Protein AF-A0A318ULJ4-F1 (afdb_monomer_lite)

Secondary structure (DSSP, 8-state):
--SSS----SS--EEEE---TT-SSHHHHHSTTT--HHHHHHHHHHHHHTT--EEEEE--HHHHHH-HHHHHHHHHHHHHHHHHTT-EEEEE--B-SSB----SSSPPPP-TT-TTTT-B-BBGGGTTT-HHHHHHHHHHHHHHHHHHTT-TTEEEEE--BSTTTTTTGGGGHHHHHHHHHHHHHHT-SSPEE--B--TT-HHHHHHHHHH-SSEEEEE-S-HHHHHHHHHHHTTSSS-EEEEEE-BGGGTB-HHHHHHHHHHTT-EEEEE-SB--TT-TTSPTT--S-PPPPSS-SS--B-TTS-BS-HHHHHHHHHHHSPP---EEEEEEEETTEEEEEEEETTEEEEEES-SEEEE--SSTT--EEEE--S---PPPSEEPPPSEEEEE---TT-HHHHHHHHHHTTSB-TT--B-STT-EEEEES--SSSSS-HHHHHHHHHHHHHHHHHTT-EEEEE--HHHHHHHHT--TT--HHHHHHHHHTTS-GGGGGSTTBHHHHHHHT-BSEEEETTEEEESS---HHHHHTT--HHHHHHHHGGGTTS-GGGS-GGGGGGGSTTSTTT--TTTSSSPPPHHHHHHHHHHHT-SEEEE-S---SSS-EEETTTTEEE----GGGT--EEEEEETTEEEEEETT--EEEEEE---

InterPro domains:
  IPR001547 Glycoside hydrolase, family 5 [PF00150] (111-247)
  IPR004843 Calcineurin-like, phosphoesterase domain [PF00149] (389-603)
  IPR017853 Glycoside hydrolase superfamily [SSF51445] (14-307)
  IPR029052 Metallo-dependent phosphatase-like [G3DSA:3.60.21.10] (319-654)
  IPR029052 Metallo-dependent phosphatase-like [SSF56300] (376-622)

Foldseek 3Di:
DQPPQPCPFQAAAEAAADDFLQDLEQLQCQAPVRPDLPSLLVLLLLCLVLQHAEYEYEHALVSCVVPVPSSLVSVVSSLVSSVVSNHAYEYEYWEADDAQDDDDDDFDFFFALAASRRYYGHVHCVVVVPVCVLVSSLCSLLSNCLVCLAPSSHAEYAYYEPQCPPPCHPVSVVSVVVSLVSNVVSNRSHWYAYEAEDPVPVVVQVVRVVSGQAYEYEDQAAPVVVVVVLVVPPPPPHAYEHQEYFFVVRNGALVRVLVVCRVSVYYYYYYEEECHSSNQQHDHPDPHPDDRDLHGGTYAAYSVSHGSDPVSSVSSSVSSPDDQFWDDQFWFDDPNKIKTWIAGRLAIDIDIRDQKDWDDDPDPLQIAMFGFDPDAAQDDQEAEAWLKEWEAEQCAQVVVQVVLQCCLQQCAHSRLAGRPQLYEYEYQANLHFDHDRSNVSLRSLNRVQVRQVVRNHHYAYAHAPRQLCLLQVNCPRHRSSQCSVQVSVVHGSNVSLDCRIRNVVNSLSHFQWHHYHQEIGHAADADLVNLVVLDASVRLRVLCSVPSRHDLVPRDPVSNQCVDCCHRRNNHQQQDPPHDDLVSLVSVSVSHVHQAYEYENDAPDLWWAAGPVRRYIYNHHPVVVVSRWMWMDRPQWIWIAGSNRDTDTHDGDDD

Radius of gyration: 30.23 Å; chains: 1; bounding box: 74×49×86 Å

Sequence (655 aa):
MLLLLITVKSMAQSGANFIPSSASNQLEMWQKETFDPKTIDKELGWAQEIGMTMMRVYLHHVAWQQDPKGFKERLNEYLGIAERHHIKTIFVFFDDCWKDSYQAGKQPEPILSVHNSQWLKDPGSRIDREPKLMDTLEVYVKDVMRVFGRDNRIMLWDLYNEPGHFKHGDKSWPLLKNVVKWARSVNAVQPVTIGLWNPEFKAFNKFQIENSDVITFHNYRDTSALKQALDTLTGRGKQVICTEYMKRPEGSTFKDCLPIFKRYQTAAINWGLVAGRSQTNYPQGNKGGEPEPELWYHDIFRKDGSPFNKEEIKIIKAYNKTAVIDDGPYVFYKNGKNFIYRIVNNKVTTISDQKNFKVTFKEPGKDFEVKLQGELKTGPVDYPMPEKLFVLSDIEGEFNAFRSLLLASHIIDEQYNWTFGKGHLVICGDLFDRGLQVPEYIWLLYSLEQKAKAKRGYVHVVLGNHDVMNLSGDFRYVQPKYLESAKLMGMDYKDFYAKDTELGRWLRSKNTLEKIGGLLFLHGGISPEINKQKWTLEQINVLARPYYDQKKATVPDSLKVLFAKDALFWYRGYFVEPKITHAQLQETLDHFKAKRIVVGHTIVADTVSTHFDGKVIAVDVNEHEGKSNALLIEGQKYYRVNERGEKQLLLEDKK

pLDDT: mean 94.23, std 8.89, range [26.45, 98.94]

Organism: NCBI:txid1241337

Structure (mmCIF, N/CA/C/O backbone):
data_AF-A0A318ULJ4-F1
#
_entry.id   AF-A0A318ULJ4-F1
#
loop_
_atom_site.group_PDB
_atom_site.id
_atom_site.type_symbol
_atom_site.label_atom_id
_atom_site.label_alt_id
_atom_site.label_comp_id
_atom_site.label_asym_id
_atom_site.label_entity_id
_atom_site.label_seq_id
_atom_site.pdbx_PDB_ins_code
_atom_site.Cartn_x
_atom_site.Cartn_y
_atom_site.Cartn_z
_atom_site.occupancy
_atom_site.B_iso_or_equiv
_atom_site.auth_seq_id
_atom_site.auth_comp_id
_atom_site.auth_asym_id
_atom_site.auth_atom_id
_atom_site.pdbx_PDB_model_num
ATOM 1 N N . MET A 1 1 ? -6.641 -19.319 -5.710 1.00 28.81 1 MET A N 1
ATOM 2 C CA . MET A 1 1 ? -5.165 -19.209 -5.767 1.00 28.81 1 MET A CA 1
ATOM 3 C C . MET A 1 1 ? -4.731 -18.296 -6.928 1.00 28.81 1 MET A C 1
ATOM 5 O O . MET A 1 1 ? -3.844 -18.654 -7.684 1.00 28.81 1 MET A O 1
ATOM 9 N N . LEU A 1 2 ? -5.379 -17.129 -7.094 1.00 26.45 2 LEU A N 1
ATOM 10 C CA . LEU A 1 2 ? -5.198 -16.229 -8.253 1.00 26.45 2 LEU A CA 1
ATOM 11 C C . LEU A 1 2 ? -5.069 -14.743 -7.844 1.00 26.45 2 LEU A C 1
ATOM 13 O O . LEU A 1 2 ? -5.276 -13.854 -8.654 1.00 26.45 2 LEU A O 1
ATOM 17 N N . LEU A 1 3 ? -4.747 -14.481 -6.572 1.00 29.56 3 LEU A N 1
ATOM 18 C CA . LEU A 1 3 ? -4.533 -13.131 -6.024 1.00 29.56 3 LEU A CA 1
ATOM 19 C C . LEU A 1 3 ? -3.114 -12.936 -5.458 1.00 29.56 3 LEU A C 1
ATOM 21 O O . LEU A 1 3 ? -2.814 -11.888 -4.903 1.00 29.56 3 LEU A O 1
ATOM 25 N N . LEU A 1 4 ? -2.232 -13.935 -5.594 1.00 31.83 4 LEU A N 1
ATOM 26 C CA . LEU A 1 4 ? -0.921 -13.951 -4.928 1.00 31.83 4 LEU A CA 1
ATOM 27 C C . LEU A 1 4 ? 0.239 -13.370 -5.759 1.00 31.83 4 LEU A C 1
ATOM 29 O O . LEU A 1 4 ? 1.362 -13.330 -5.269 1.00 31.83 4 LEU A O 1
ATOM 33 N N . LEU A 1 5 ? 0.003 -12.943 -7.004 1.00 33.94 5 LEU A N 1
ATOM 34 C CA . LEU A 1 5 ? 1.075 -12.551 -7.938 1.00 33.94 5 LEU A CA 1
ATOM 35 C C . LEU A 1 5 ? 1.138 -11.052 -8.254 1.00 33.94 5 LEU A C 1
ATOM 37 O O . LEU A 1 5 ? 2.084 -10.612 -8.895 1.00 33.94 5 LEU A O 1
ATOM 41 N N . ILE A 1 6 ? 0.196 -10.253 -7.743 1.00 39.34 6 ILE A N 1
ATOM 42 C CA . ILE A 1 6 ? 0.235 -8.787 -7.853 1.00 39.34 6 ILE A CA 1
ATOM 43 C C . ILE A 1 6 ? 0.056 -8.162 -6.467 1.00 39.34 6 ILE A C 1
ATOM 45 O O . ILE A 1 6 ? -0.721 -7.241 -6.262 1.00 39.34 6 ILE A O 1
ATOM 49 N N . THR A 1 7 ? 0.810 -8.638 -5.480 1.00 38.09 7 THR A N 1
ATOM 50 C CA . THR A 1 7 ? 1.301 -7.705 -4.462 1.00 38.09 7 THR A CA 1
ATOM 51 C C . THR A 1 7 ? 2.532 -7.041 -5.052 1.00 38.09 7 THR A C 1
ATOM 53 O O . THR A 1 7 ? 3.660 -7.422 -4.738 1.00 38.09 7 THR A O 1
ATOM 56 N N . VAL A 1 8 ? 2.320 -6.039 -5.914 1.00 41.09 8 VAL A N 1
ATOM 57 C CA . VAL A 1 8 ? 3.260 -4.916 -5.951 1.00 41.09 8 VAL A CA 1
ATOM 58 C C . VAL A 1 8 ? 3.240 -4.412 -4.520 1.00 41.09 8 VAL A C 1
ATOM 60 O O . VAL A 1 8 ? 2.239 -3.874 -4.052 1.00 41.09 8 VAL A O 1
ATOM 63 N N . LYS A 1 9 ? 4.259 -4.816 -3.765 1.00 46.22 9 LYS A N 1
ATOM 64 C CA . LYS A 1 9 ? 4.388 -4.586 -2.334 1.00 46.22 9 LYS A CA 1
ATOM 65 C C . LYS A 1 9 ? 4.324 -3.083 -2.111 1.00 46.22 9 LYS A C 1
ATOM 67 O O . LYS A 1 9 ? 5.333 -2.431 -2.301 1.00 46.22 9 LYS A O 1
ATOM 72 N N . SER A 1 10 ? 3.138 -2.552 -1.832 1.00 45.12 10 SER A N 1
ATOM 73 C CA . SER A 1 10 ? 2.748 -1.729 -0.682 1.00 45.12 10 SER A CA 1
ATOM 74 C C . SER A 1 10 ? 3.744 -0.686 -0.125 1.00 45.12 10 SER A C 1
ATOM 76 O O . SER A 1 10 ? 3.602 -0.224 1.004 1.00 45.12 10 SER A O 1
ATOM 78 N N . MET A 1 11 ? 4.752 -0.307 -0.897 1.00 54.62 11 MET A N 1
ATOM 79 C CA . MET A 1 11 ? 5.787 0.671 -0.621 1.00 54.62 11 MET A CA 1
ATOM 80 C C . MET A 1 11 ? 6.183 1.273 -1.966 1.00 54.62 11 MET A C 1
ATOM 82 O O . MET A 1 11 ? 6.352 0.568 -2.956 1.00 54.62 11 MET A O 1
ATOM 86 N N . ALA A 1 12 ? 6.289 2.593 -2.005 1.00 66.44 12 ALA A N 1
ATOM 87 C CA . ALA A 1 12 ? 6.718 3.333 -3.178 1.00 66.44 12 ALA A CA 1
ATOM 88 C C . ALA A 1 12 ? 8.102 2.820 -3.637 1.00 66.44 12 ALA A C 1
ATOM 90 O O . ALA A 1 12 ? 9.057 2.859 -2.864 1.00 66.44 12 ALA A O 1
ATOM 91 N N . GLN A 1 13 ? 8.188 2.278 -4.853 1.00 85.19 13 GLN A N 1
ATOM 92 C CA . GLN A 1 13 ? 9.405 1.700 -5.432 1.00 85.19 13 GLN A CA 1
ATOM 93 C C . GLN A 1 13 ? 9.719 2.390 -6.752 1.00 85.19 13 GLN A C 1
ATOM 95 O O . GLN A 1 13 ? 8.803 2.760 -7.491 1.00 85.19 13 GLN A O 1
ATOM 100 N N . SER A 1 14 ? 11.005 2.582 -7.043 1.00 94.25 14 SER A N 1
ATOM 101 C CA . SER A 1 14 ? 11.440 3.186 -8.302 1.00 94.25 14 SER A CA 1
ATOM 102 C C . SER A 1 14 ? 12.286 2.252 -9.154 1.00 94.25 14 SER A C 1
ATOM 104 O O . SER A 1 14 ? 12.843 1.251 -8.685 1.00 94.25 14 SER A O 1
ATOM 106 N N . GLY A 1 15 ? 12.354 2.612 -10.427 1.00 97.19 15 GLY A N 1
ATOM 107 C CA . GLY A 1 15 ? 13.137 1.961 -11.459 1.00 97.19 15 GLY A CA 1
ATOM 108 C C . GLY A 1 15 ? 13.428 2.913 -12.608 1.00 97.19 15 GLY A C 1
ATOM 109 O O . GLY A 1 15 ? 13.090 4.093 -12.530 1.00 97.19 15 GLY A O 1
ATOM 110 N N . ALA A 1 16 ? 13.988 2.380 -13.689 1.00 98.44 16 ALA A N 1
ATOM 111 C CA . ALA A 1 16 ? 14.255 3.136 -14.907 1.00 98.44 16 ALA A CA 1
ATOM 112 C C . ALA A 1 16 ? 13.834 2.364 -16.168 1.00 98.44 16 ALA A C 1
ATOM 114 O O . ALA A 1 16 ? 13.792 1.130 -16.183 1.00 98.44 16 ALA A O 1
ATOM 115 N N . ASN A 1 17 ? 13.538 3.096 -17.240 1.00 98.56 17 ASN A N 1
ATOM 116 C CA . ASN A 1 17 ? 13.552 2.548 -18.591 1.00 98.56 17 ASN A CA 1
ATOM 117 C C . ASN A 1 17 ? 15.014 2.299 -18.954 1.00 98.56 17 ASN A C 1
ATOM 119 O O . ASN A 1 17 ? 15.823 3.230 -18.958 1.00 98.56 17 ASN A O 1
ATOM 123 N N . PHE A 1 18 ? 15.352 1.035 -19.187 1.00 98.56 18 PHE A N 1
ATOM 124 C CA . PHE A 1 18 ? 16.728 0.578 -19.263 1.00 98.56 18 PHE A CA 1
ATOM 125 C C . PHE A 1 18 ? 17.100 0.134 -20.673 1.00 98.56 18 PHE A C 1
ATOM 127 O O . PHE A 1 18 ? 16.504 -0.777 -21.250 1.00 98.56 18 PHE A O 1
ATOM 134 N N . ILE A 1 19 ? 18.158 0.764 -21.165 1.00 97.62 19 ILE A N 1
ATOM 135 C CA . ILE A 1 19 ? 18.989 0.339 -22.280 1.00 97.62 19 ILE A CA 1
ATOM 136 C C . ILE A 1 19 ? 20.440 0.520 -21.812 1.00 97.62 19 ILE A C 1
ATOM 138 O O . ILE A 1 19 ? 20.733 1.567 -21.223 1.00 97.62 19 ILE A O 1
ATOM 142 N N . PRO A 1 20 ? 21.342 -0.463 -21.994 1.00 98.12 20 PRO A N 1
ATOM 143 C CA . PRO A 1 20 ? 22.711 -0.305 -21.531 1.00 98.12 20 PRO A CA 1
ATOM 144 C C . PRO A 1 20 ? 23.394 0.830 -22.292 1.00 98.12 20 PRO A C 1
ATOM 146 O O . PRO A 1 20 ? 23.114 1.047 -23.475 1.00 98.12 20 PRO A O 1
ATOM 149 N N . SER A 1 21 ? 24.350 1.523 -21.669 1.00 98.31 21 SER A N 1
ATOM 150 C CA . SER A 1 21 ? 25.035 2.643 -22.336 1.00 98.31 21 SER A CA 1
ATOM 151 C C . SER A 1 21 ? 25.792 2.252 -23.617 1.00 98.31 21 SER A C 1
ATOM 153 O O . SER A 1 21 ? 26.130 3.132 -24.421 1.00 98.31 21 SER A O 1
ATOM 155 N N . SER A 1 22 ? 26.018 0.950 -23.824 1.00 98.19 22 SER A N 1
ATOM 156 C CA . SER A 1 22 ? 26.602 0.319 -25.010 1.00 98.19 22 SER A CA 1
ATOM 157 C C . SER A 1 22 ? 25.632 0.107 -26.180 1.00 98.19 22 SER A C 1
ATOM 159 O O . SER A 1 22 ? 26.097 -0.274 -27.252 1.00 98.19 22 SER A O 1
ATOM 161 N N . ALA A 1 23 ? 24.338 0.426 -26.041 1.00 98.25 23 ALA A N 1
ATOM 162 C CA . ALA A 1 23 ? 23.340 0.320 -27.109 1.00 98.25 23 ALA A CA 1
ATOM 163 C C . ALA A 1 23 ? 22.556 1.632 -27.332 1.00 98.25 23 ALA A C 1
ATOM 165 O O . ALA A 1 23 ? 22.247 2.374 -26.401 1.00 98.25 23 ALA A O 1
ATOM 166 N N . SER A 1 24 ? 22.231 1.934 -28.588 1.00 96.94 24 SER A N 1
ATOM 167 C CA . SER A 1 24 ? 21.423 3.086 -29.005 1.00 96.94 24 SER A CA 1
ATOM 168 C C . SER A 1 24 ? 19.932 2.787 -29.088 1.00 96.94 24 SER A C 1
ATOM 170 O O . SER A 1 24 ? 19.122 3.712 -29.052 1.00 96.94 24 SER A O 1
ATOM 172 N N . ASN A 1 25 ? 19.581 1.517 -29.282 1.00 98.19 25 ASN A N 1
ATOM 173 C CA . ASN A 1 25 ? 18.211 1.044 -29.410 1.00 98.19 25 ASN A CA 1
ATOM 174 C C . ASN A 1 25 ? 18.087 -0.423 -28.973 1.00 98.19 25 ASN A C 1
ATOM 176 O O . ASN A 1 25 ? 19.073 -1.143 -28.795 1.00 98.19 25 ASN A O 1
ATOM 180 N N . GLN A 1 26 ? 16.846 -0.861 -28.822 1.00 97.31 26 GLN A N 1
ATOM 181 C CA . GLN A 1 26 ? 16.476 -2.205 -28.406 1.00 97.31 26 GLN A CA 1
ATOM 182 C C . GLN A 1 26 ? 16.982 -3.303 -29.361 1.00 97.31 26 GLN A C 1
ATOM 184 O O . GLN A 1 26 ? 17.301 -4.400 -28.913 1.00 97.31 26 GLN A O 1
ATOM 189 N N . LEU A 1 27 ? 17.119 -3.032 -30.665 1.00 98.38 27 LEU A N 1
ATOM 190 C CA . LEU A 1 27 ? 17.660 -4.008 -31.614 1.00 98.38 27 LEU A CA 1
ATOM 191 C C . LEU A 1 27 ? 19.167 -4.199 -31.399 1.00 98.38 27 LEU A C 1
ATOM 193 O O . LEU A 1 27 ? 19.632 -5.334 -31.342 1.00 98.38 27 LEU A O 1
ATOM 197 N N . GLU A 1 28 ? 19.925 -3.115 -31.210 1.00 98.50 28 GLU A N 1
ATOM 198 C CA . GLU A 1 28 ? 21.353 -3.173 -30.878 1.00 98.50 28 GLU A CA 1
ATOM 199 C C . GLU A 1 28 ? 21.584 -3.935 -29.571 1.00 98.50 28 GLU A C 1
ATOM 201 O O . GLU A 1 28 ? 22.461 -4.789 -29.513 1.00 98.50 28 GLU A O 1
ATOM 206 N N . MET A 1 29 ? 20.764 -3.696 -28.546 1.00 98.50 29 MET A N 1
ATOM 207 C CA . MET A 1 29 ? 20.896 -4.390 -27.264 1.00 98.50 29 MET A CA 1
ATOM 208 C C . MET A 1 29 ? 20.794 -5.914 -27.413 1.00 98.50 29 MET A C 1
ATOM 210 O O . MET A 1 29 ? 21.568 -6.631 -26.791 1.00 98.50 29 MET A O 1
ATOM 214 N N . TRP A 1 30 ? 19.859 -6.424 -28.221 1.00 98.69 30 TRP A N 1
ATOM 215 C CA . TRP A 1 30 ? 19.508 -7.851 -28.221 1.00 98.69 30 TRP A CA 1
ATOM 216 C C . TRP A 1 30 ? 20.146 -8.705 -29.324 1.00 98.69 30 TRP A C 1
ATOM 218 O O . TRP A 1 30 ? 19.889 -9.914 -29.383 1.00 98.69 30 TRP A O 1
ATOM 228 N N . GLN A 1 31 ? 20.965 -8.129 -30.201 1.00 98.56 31 GLN A N 1
ATOM 229 C CA . GLN A 1 31 ? 21.712 -8.901 -31.199 1.00 98.56 31 GLN A CA 1
ATOM 230 C C . GLN A 1 31 ? 22.932 -9.587 -30.584 1.00 98.56 31 GLN A C 1
ATOM 232 O O . GLN A 1 31 ? 23.530 -9.092 -29.635 1.00 98.56 31 GLN A O 1
ATOM 237 N N . LYS A 1 32 ? 23.316 -10.742 -31.133 1.00 98.25 32 LYS A N 1
ATOM 238 C CA . LYS A 1 32 ? 24.406 -11.565 -30.595 1.00 98.25 32 LYS A CA 1
ATOM 239 C C . LYS A 1 32 ? 25.740 -10.814 -30.557 1.00 98.25 32 LYS A C 1
ATOM 241 O O . LYS A 1 32 ? 26.493 -10.961 -29.603 1.00 98.25 32 LYS A O 1
ATOM 246 N N . GLU A 1 33 ? 26.027 -10.032 -31.590 1.00 98.06 33 GLU A N 1
ATOM 247 C CA . GLU A 1 33 ? 27.303 -9.340 -31.786 1.00 98.06 33 GLU A CA 1
ATOM 248 C C . GLU A 1 33 ? 27.480 -8.137 -30.850 1.00 98.06 33 GLU A C 1
ATOM 250 O O . GLU A 1 33 ? 28.605 -7.689 -30.642 1.00 98.06 33 GLU A O 1
ATOM 255 N N . THR A 1 34 ? 26.382 -7.607 -30.309 1.00 98.31 34 THR A N 1
ATOM 256 C CA . THR A 1 34 ? 26.349 -6.353 -29.540 1.00 98.31 34 THR A CA 1
ATOM 257 C C . THR A 1 34 ? 25.743 -6.499 -28.143 1.00 98.31 34 THR A C 1
ATOM 259 O O . THR A 1 34 ? 25.828 -5.561 -27.354 1.00 98.31 34 THR A O 1
ATOM 262 N N . PHE A 1 35 ? 25.177 -7.661 -27.798 1.00 98.75 35 PHE A N 1
ATOM 263 C CA . PHE A 1 35 ? 24.718 -7.950 -26.441 1.00 98.75 35 PHE A CA 1
ATOM 264 C C . PHE A 1 35 ? 25.900 -7.935 -25.466 1.00 98.75 35 PHE A C 1
ATOM 266 O O . PHE A 1 35 ? 26.830 -8.735 -25.572 1.00 98.75 35 PHE A O 1
ATOM 273 N N . ASP A 1 36 ? 25.854 -7.009 -24.510 1.00 98.75 36 ASP A N 1
ATOM 274 C CA . ASP A 1 36 ? 26.952 -6.721 -23.589 1.00 98.75 36 ASP A CA 1
ATOM 275 C C . ASP A 1 36 ? 26.534 -6.979 -22.129 1.00 98.75 36 ASP A C 1
ATOM 277 O O . ASP A 1 36 ? 26.151 -6.049 -21.407 1.00 98.75 36 ASP A O 1
ATOM 281 N N . PRO A 1 37 ? 26.608 -8.238 -21.658 1.00 98.75 37 PRO A N 1
ATOM 282 C CA . PRO A 1 37 ? 26.207 -8.593 -20.300 1.00 98.75 37 PRO A CA 1
ATOM 283 C C . PRO A 1 37 ? 27.083 -7.929 -19.231 1.00 98.75 37 PRO A C 1
ATOM 285 O O . PRO A 1 37 ? 26.617 -7.721 -18.114 1.00 98.75 37 PRO A O 1
ATOM 288 N N . LYS A 1 38 ? 28.328 -7.547 -19.554 1.00 98.69 38 LYS A N 1
ATOM 289 C CA . LYS A 1 38 ? 29.237 -6.888 -18.602 1.00 98.69 38 LYS A CA 1
ATOM 290 C C . LYS A 1 38 ? 28.787 -5.463 -18.303 1.00 98.69 38 LYS A C 1
ATOM 292 O O . LYS A 1 38 ? 28.771 -5.057 -17.143 1.00 98.69 38 LYS A O 1
ATOM 297 N N . THR A 1 39 ? 28.416 -4.706 -19.335 1.00 98.75 39 THR A N 1
ATOM 298 C CA . THR A 1 39 ? 27.855 -3.362 -19.142 1.00 98.75 39 THR A CA 1
ATOM 299 C C . THR A 1 39 ? 26.500 -3.431 -18.447 1.00 98.75 39 THR A C 1
ATOM 301 O O . THR A 1 39 ? 26.273 -2.658 -17.522 1.00 98.75 39 THR A O 1
ATOM 304 N N . ILE A 1 40 ? 25.645 -4.394 -18.807 1.00 98.88 40 ILE A N 1
ATOM 305 C CA . ILE A 1 40 ? 24.355 -4.609 -18.134 1.00 98.88 40 ILE A CA 1
ATOM 306 C C . ILE A 1 40 ? 24.553 -4.867 -16.631 1.00 98.88 40 ILE A C 1
ATOM 308 O O . ILE A 1 40 ? 23.937 -4.183 -15.822 1.00 98.88 40 ILE A O 1
ATOM 312 N N . ASP A 1 41 ? 25.428 -5.800 -16.245 1.00 98.88 41 ASP A N 1
ATOM 313 C CA . ASP A 1 41 ? 25.722 -6.127 -14.837 1.00 98.88 41 ASP A CA 1
ATOM 314 C C . ASP A 1 41 ? 26.223 -4.900 -14.064 1.00 98.88 41 ASP A C 1
ATOM 316 O O . ASP A 1 41 ? 25.681 -4.544 -13.020 1.00 98.88 41 ASP A O 1
ATOM 320 N N . LYS A 1 42 ? 27.172 -4.156 -14.639 1.00 98.69 42 LYS A N 1
ATOM 321 C CA . LYS A 1 42 ? 27.697 -2.926 -14.034 1.00 98.69 42 LYS A CA 1
ATOM 322 C C . LYS A 1 42 ? 26.606 -1.875 -13.786 1.00 98.69 42 LYS A C 1
ATOM 324 O O . LYS A 1 42 ? 26.535 -1.301 -12.702 1.00 98.69 42 LYS A O 1
ATOM 329 N N . GLU A 1 43 ? 25.765 -1.605 -14.781 1.00 98.81 43 GLU A N 1
ATOM 330 C CA . GLU A 1 43 ? 24.760 -0.538 -14.701 1.00 98.81 43 GLU A CA 1
ATOM 331 C C . GLU A 1 43 ? 23.567 -0.917 -13.819 1.00 98.81 43 GLU A C 1
ATOM 333 O O . GLU A 1 43 ? 23.056 -0.075 -13.076 1.00 98.81 43 GLU A O 1
ATOM 338 N N . LEU A 1 44 ? 23.162 -2.191 -13.827 1.00 98.81 44 LEU A N 1
ATOM 339 C CA . LEU A 1 44 ? 22.185 -2.708 -12.869 1.00 98.81 44 LEU A CA 1
ATOM 340 C C . LEU A 1 44 ? 22.740 -2.702 -11.435 1.00 98.81 44 LEU A C 1
ATOM 342 O O . LEU A 1 44 ? 21.988 -2.424 -10.500 1.00 98.81 44 LEU A O 1
ATOM 346 N N . GLY A 1 45 ? 24.052 -2.884 -11.259 1.00 98.50 45 GLY A N 1
ATOM 347 C CA . GLY A 1 45 ? 24.748 -2.642 -9.995 1.00 98.50 45 GLY A CA 1
ATOM 348 C C . GLY A 1 45 ? 24.581 -1.209 -9.486 1.00 98.50 45 GLY A C 1
ATOM 349 O O . GLY A 1 45 ? 24.174 -1.007 -8.342 1.00 98.50 45 GLY A O 1
ATOM 350 N N . TRP A 1 46 ? 24.789 -0.200 -10.336 1.00 98.56 46 TRP A N 1
ATOM 351 C CA . TRP A 1 46 ? 24.574 1.204 -9.950 1.00 98.56 46 TRP A CA 1
ATOM 352 C C . TRP A 1 46 ? 23.114 1.515 -9.613 1.00 98.56 46 TRP A C 1
ATOM 354 O O . TRP A 1 46 ? 22.835 2.264 -8.673 1.00 98.56 46 TRP A O 1
ATOM 364 N N . ALA A 1 47 ? 22.164 0.913 -10.331 1.00 98.31 47 ALA A N 1
ATOM 365 C CA . ALA A 1 47 ? 20.749 1.023 -9.990 1.00 98.31 47 ALA A CA 1
ATOM 366 C C . ALA A 1 47 ? 20.438 0.423 -8.605 1.00 98.31 47 ALA A C 1
ATOM 368 O O . ALA A 1 47 ? 19.742 1.048 -7.796 1.00 98.31 47 ALA A O 1
ATOM 369 N N . GLN A 1 48 ? 20.995 -0.751 -8.292 1.00 96.44 48 GLN A N 1
ATOM 370 C CA . GLN A 1 48 ? 20.870 -1.377 -6.975 1.00 96.44 48 GLN A CA 1
ATOM 371 C C . GLN A 1 48 ? 21.470 -0.494 -5.869 1.00 96.44 48 GLN A C 1
ATOM 373 O O . GLN A 1 48 ? 20.862 -0.342 -4.808 1.00 96.44 48 GLN A O 1
ATOM 378 N N . GLU A 1 49 ? 22.628 0.132 -6.097 1.00 96.00 49 GLU A N 1
ATOM 379 C CA . GLU A 1 49 ? 23.290 1.008 -5.115 1.00 96.00 49 GLU A CA 1
ATOM 380 C C . GLU A 1 49 ? 22.430 2.207 -4.686 1.00 96.00 49 GLU A C 1
ATOM 382 O O . GLU A 1 49 ? 22.597 2.736 -3.578 1.00 96.00 49 GLU A O 1
ATOM 387 N N . ILE A 1 50 ? 21.504 2.640 -5.547 1.00 95.19 50 ILE A N 1
ATOM 388 C CA . ILE A 1 50 ? 20.530 3.704 -5.264 1.00 95.19 50 ILE A CA 1
ATOM 389 C C . ILE A 1 50 ? 19.145 3.175 -4.863 1.00 95.19 50 ILE A C 1
ATOM 391 O O . ILE A 1 50 ? 18.225 3.954 -4.607 1.00 95.19 50 ILE A O 1
ATOM 395 N N . GLY A 1 51 ? 19.013 1.856 -4.729 1.00 93.00 51 GLY A N 1
ATOM 396 C CA . GLY A 1 51 ? 17.826 1.167 -4.233 1.00 93.00 51 GLY A CA 1
ATOM 397 C C . GLY A 1 51 ? 16.737 0.933 -5.278 1.00 93.00 51 GLY A C 1
ATOM 398 O O . GLY A 1 51 ? 15.621 0.593 -4.894 1.00 93.00 51 GLY A O 1
ATOM 399 N N . MET A 1 52 ? 17.005 1.122 -6.572 1.00 95.56 52 MET A N 1
ATOM 400 C CA . MET A 1 52 ? 16.023 0.779 -7.603 1.00 95.56 52 MET A CA 1
ATOM 401 C C . MET A 1 52 ? 15.780 -0.731 -7.629 1.00 95.56 52 MET A C 1
ATOM 403 O O . MET A 1 52 ? 16.696 -1.525 -7.435 1.00 95.56 52 MET A O 1
ATOM 407 N N . THR A 1 53 ? 14.533 -1.124 -7.876 1.00 93.88 53 THR A N 1
ATOM 408 C CA . THR A 1 53 ? 14.095 -2.533 -7.783 1.00 93.88 53 THR A CA 1
ATOM 409 C C . THR A 1 53 ? 13.421 -3.041 -9.051 1.00 93.88 53 THR A C 1
ATOM 411 O O . THR A 1 53 ? 13.021 -4.203 -9.116 1.00 93.88 53 THR A O 1
ATOM 414 N N . MET A 1 54 ? 13.286 -2.194 -10.072 1.00 95.69 54 MET A N 1
ATOM 415 C CA . MET A 1 54 ? 12.646 -2.570 -11.327 1.00 95.69 54 MET A CA 1
ATOM 416 C C . MET A 1 54 ? 13.285 -1.892 -12.535 1.00 95.69 54 MET A C 1
ATOM 418 O O . MET A 1 54 ? 13.775 -0.770 -12.432 1.00 95.69 54 MET A O 1
ATOM 422 N N . MET A 1 55 ? 13.250 -2.573 -13.678 1.00 98.56 55 MET A N 1
ATOM 423 C CA . MET A 1 55 ? 13.683 -2.037 -14.968 1.00 98.56 55 MET A CA 1
ATOM 424 C C . MET A 1 55 ? 12.645 -2.337 -16.040 1.00 98.56 55 MET A C 1
ATOM 426 O O . MET A 1 55 ? 12.201 -3.480 -16.175 1.00 98.56 55 MET A O 1
ATOM 430 N N . ARG A 1 56 ? 12.276 -1.314 -16.811 1.00 98.69 56 ARG A N 1
ATOM 431 C CA . ARG A 1 56 ? 11.424 -1.454 -17.995 1.00 98.69 56 ARG A CA 1
ATOM 432 C C . ARG A 1 56 ? 12.306 -1.540 -19.236 1.00 98.69 56 ARG A C 1
ATOM 434 O O . ARG A 1 56 ? 13.073 -0.623 -19.504 1.00 98.69 56 ARG A O 1
ATOM 441 N N . VAL A 1 57 ? 12.252 -2.666 -19.943 1.00 98.81 57 VAL A N 1
ATOM 442 C CA . VAL A 1 57 ? 13.224 -3.044 -20.977 1.00 98.81 57 VAL A CA 1
ATOM 443 C C . VAL A 1 57 ? 12.512 -3.379 -22.274 1.00 98.81 57 VAL A C 1
ATOM 445 O O . VAL A 1 57 ? 11.642 -4.248 -22.319 1.00 98.81 57 VAL A O 1
ATOM 448 N N . TYR A 1 58 ? 12.918 -2.703 -23.340 1.00 98.75 58 TYR A N 1
ATOM 449 C CA . TYR A 1 58 ? 12.325 -2.861 -24.657 1.00 98.75 58 TYR A CA 1
ATOM 450 C C . TYR A 1 58 ? 12.910 -4.059 -25.385 1.00 98.75 58 TYR A C 1
ATOM 452 O O . TYR A 1 58 ? 14.122 -4.278 -25.383 1.00 98.75 58 TYR A O 1
ATOM 460 N N . LEU A 1 59 ? 12.037 -4.827 -26.021 1.00 98.81 59 LEU A N 1
ATOM 461 C CA . LEU A 1 59 ? 12.392 -5.916 -26.911 1.00 98.81 59 LEU A CA 1
ATOM 462 C C . LEU A 1 59 ? 12.286 -5.461 -28.371 1.00 98.81 59 LEU A C 1
ATOM 464 O O . LEU A 1 59 ? 11.721 -4.410 -28.658 1.00 98.81 59 LEU A O 1
ATOM 468 N N . HIS A 1 60 ? 12.827 -6.256 -29.298 1.00 98.56 60 HIS A N 1
ATOM 469 C CA . HIS A 1 60 ? 12.667 -5.998 -30.729 1.00 98.56 60 HIS A CA 1
ATOM 470 C C . HIS A 1 60 ? 12.477 -7.297 -31.516 1.00 98.56 60 HIS A C 1
ATOM 472 O O . HIS A 1 60 ? 13.344 -8.177 -31.472 1.00 98.56 60 HIS A O 1
ATOM 478 N N . HIS A 1 61 ? 11.399 -7.411 -32.296 1.00 98.62 61 HIS A N 1
ATOM 479 C CA . HIS A 1 61 ? 11.051 -8.645 -33.009 1.00 98.62 61 HIS A CA 1
ATOM 480 C C . HIS A 1 61 ? 12.139 -9.085 -33.994 1.00 98.62 61 HIS A C 1
ATOM 482 O O . HIS A 1 61 ? 12.358 -10.278 -34.153 1.00 98.62 61 HIS A O 1
ATOM 488 N N . VAL A 1 62 ? 12.852 -8.152 -34.641 1.00 98.44 62 VAL A N 1
ATOM 489 C CA . VAL A 1 62 ? 13.931 -8.497 -35.590 1.00 98.44 62 VAL A CA 1
ATOM 490 C C . VAL A 1 62 ? 15.080 -9.248 -34.915 1.00 98.44 62 VAL A C 1
ATOM 492 O O . VAL A 1 62 ? 15.617 -10.176 -35.514 1.00 98.44 62 VAL A O 1
ATOM 495 N N . ALA A 1 63 ? 15.440 -8.906 -33.672 1.00 98.50 63 ALA A N 1
ATOM 496 C CA . ALA A 1 63 ? 16.485 -9.628 -32.944 1.00 98.50 63 ALA A CA 1
ATOM 497 C C . ALA A 1 63 ? 16.074 -11.090 -32.707 1.00 98.50 63 ALA A C 1
ATOM 499 O O . ALA A 1 63 ? 16.882 -12.002 -32.877 1.00 98.50 63 ALA A O 1
ATOM 500 N N . TRP A 1 64 ? 14.797 -11.306 -32.380 1.00 98.75 64 TRP A N 1
ATOM 501 C CA . TRP A 1 64 ? 14.210 -12.638 -32.298 1.00 98.75 64 TRP A CA 1
ATOM 502 C C . TRP A 1 64 ? 14.128 -13.316 -33.667 1.00 98.75 64 TRP A C 1
ATOM 504 O O . TRP A 1 64 ? 14.485 -14.476 -33.779 1.00 98.75 64 TRP A O 1
ATOM 514 N N . GLN A 1 65 ? 13.713 -12.621 -34.724 1.00 98.25 65 GLN A N 1
ATOM 515 C CA . GLN A 1 65 ? 13.534 -13.209 -36.052 1.00 98.25 65 GLN A CA 1
ATOM 516 C C . GLN A 1 65 ? 14.852 -13.735 -36.640 1.00 98.25 65 GLN A C 1
ATOM 518 O O . GLN A 1 65 ? 14.850 -14.759 -37.320 1.00 98.25 65 GLN A O 1
ATOM 523 N N . GLN A 1 66 ? 15.966 -13.045 -36.381 1.00 98.19 66 GLN A N 1
ATOM 524 C CA . GLN A 1 66 ? 17.300 -13.456 -36.830 1.00 98.19 66 GLN A CA 1
ATOM 525 C C . GLN A 1 66 ? 17.834 -14.665 -36.056 1.00 98.19 66 GLN A C 1
ATOM 527 O O . GLN A 1 66 ? 18.474 -15.540 -36.633 1.00 98.19 66 GLN A O 1
ATOM 532 N N . ASP A 1 67 ? 17.579 -14.714 -34.750 1.00 98.31 67 ASP A N 1
ATOM 533 C CA . ASP A 1 67 ? 18.118 -15.737 -33.857 1.00 98.31 67 ASP A CA 1
ATOM 534 C C . ASP A 1 67 ? 17.121 -16.043 -32.722 1.00 98.31 67 ASP A C 1
ATOM 536 O O . ASP A 1 67 ? 17.329 -15.615 -31.583 1.00 98.31 67 ASP A O 1
ATOM 540 N N . PRO A 1 68 ? 16.023 -16.786 -32.989 1.00 98.56 68 PRO A N 1
ATOM 541 C CA . PRO A 1 68 ? 14.966 -16.985 -31.996 1.00 98.56 68 PRO A CA 1
ATOM 542 C C . PRO A 1 68 ? 15.468 -17.673 -30.729 1.00 98.56 68 PRO A C 1
ATOM 544 O O . PRO A 1 68 ? 15.037 -17.358 -29.619 1.00 98.56 68 PRO A O 1
ATOM 547 N N . LYS A 1 69 ? 16.381 -18.640 -30.889 1.00 98.75 69 LYS A N 1
ATOM 548 C CA . LYS A 1 69 ? 16.953 -19.399 -29.777 1.00 98.75 69 LYS A CA 1
ATOM 549 C C . LYS A 1 69 ? 17.898 -18.521 -28.960 1.00 98.75 69 LYS A C 1
ATOM 551 O O . LYS A 1 69 ? 17.674 -18.372 -27.760 1.00 98.75 69 LYS A O 1
ATOM 556 N N . GLY A 1 70 ? 18.901 -17.914 -29.591 1.00 98.75 70 GLY A N 1
ATOM 557 C CA . GLY A 1 70 ? 19.882 -17.108 -28.876 1.00 98.75 70 GLY A CA 1
ATOM 558 C C . GLY A 1 70 ? 19.285 -15.824 -28.302 1.00 98.75 70 GLY A C 1
ATOM 559 O O . GLY A 1 70 ? 19.706 -15.390 -27.235 1.00 98.75 70 GLY A O 1
ATOM 560 N N . PHE A 1 71 ? 18.248 -15.245 -28.917 1.00 98.88 71 PHE A N 1
ATOM 561 C CA . PHE A 1 71 ? 17.509 -14.120 -28.333 1.00 98.88 71 PHE A CA 1
ATOM 562 C C . PHE A 1 71 ? 16.921 -14.490 -26.966 1.00 98.88 71 PHE A C 1
ATOM 564 O O . PHE A 1 71 ? 17.088 -13.754 -25.996 1.00 98.88 71 PHE A O 1
ATOM 571 N N . LYS A 1 72 ? 16.299 -15.670 -26.854 1.00 98.88 72 LYS A N 1
ATOM 572 C CA . LYS A 1 72 ? 15.767 -16.170 -25.577 1.00 98.88 72 LYS A CA 1
ATOM 573 C C . LYS A 1 72 ? 16.872 -16.515 -24.576 1.00 98.88 72 LYS A C 1
ATOM 575 O O . LYS A 1 72 ? 16.693 -16.277 -23.385 1.00 98.88 72 LYS A O 1
ATOM 580 N N . GLU A 1 73 ? 18.017 -17.023 -25.030 1.00 98.88 73 GLU A N 1
ATOM 581 C CA . GLU A 1 73 ? 19.188 -17.232 -24.163 1.00 98.88 73 GLU A CA 1
ATOM 582 C C . GLU A 1 73 ? 19.685 -15.901 -23.570 1.00 98.88 73 GLU A C 1
ATOM 584 O O . GLU A 1 73 ? 19.890 -15.816 -22.359 1.00 98.88 73 GLU A O 1
ATOM 589 N N . ARG A 1 74 ? 19.759 -14.835 -24.379 1.00 98.88 74 ARG A N 1
ATOM 590 C CA . ARG A 1 74 ? 20.133 -13.481 -23.930 1.00 98.88 74 ARG A CA 1
ATOM 591 C C . ARG A 1 74 ? 19.105 -12.863 -22.979 1.00 98.88 74 ARG A C 1
ATOM 593 O O . ARG A 1 74 ? 19.497 -12.253 -21.987 1.00 98.88 74 ARG A O 1
ATOM 600 N N . LEU A 1 75 ? 17.801 -13.063 -23.212 1.00 98.88 75 LEU A N 1
ATOM 601 C CA . LEU A 1 75 ? 16.762 -12.671 -22.245 1.00 98.88 75 LEU A CA 1
ATOM 602 C C . LEU A 1 75 ? 16.959 -13.369 -20.898 1.00 98.88 75 LEU A C 1
ATOM 604 O O . LEU A 1 75 ? 16.896 -12.726 -19.852 1.00 98.88 75 LEU A O 1
ATOM 608 N N . ASN A 1 76 ? 17.227 -14.676 -20.916 1.00 98.88 76 ASN A N 1
ATOM 609 C CA . ASN A 1 76 ? 17.468 -15.443 -19.700 1.00 98.88 76 ASN A CA 1
ATOM 610 C C . ASN A 1 76 ? 18.736 -14.982 -18.959 1.00 98.88 76 ASN A C 1
ATOM 612 O O . ASN A 1 76 ? 18.728 -14.918 -17.727 1.00 98.88 76 ASN A O 1
ATOM 616 N N . GLU A 1 77 ? 19.799 -14.642 -19.692 1.00 98.88 77 GLU A N 1
ATOM 617 C CA . GLU A 1 77 ? 21.034 -14.084 -19.134 1.00 98.88 77 GLU A CA 1
ATOM 618 C C . GLU A 1 77 ? 20.794 -12.711 -18.496 1.00 98.88 77 GLU A C 1
ATOM 620 O O . GLU A 1 77 ? 21.140 -12.518 -17.331 1.00 98.88 77 GLU A O 1
ATOM 625 N N . TYR A 1 78 ? 20.112 -11.798 -19.198 1.00 98.94 78 TYR A N 1
ATOM 626 C CA . TYR A 1 78 ? 19.707 -10.499 -18.655 1.00 98.94 78 TYR A CA 1
ATOM 627 C C . TYR A 1 78 ? 18.887 -10.652 -17.367 1.00 98.94 78 TYR A C 1
ATOM 629 O O . TYR A 1 78 ? 19.199 -10.022 -16.359 1.00 98.94 78 TYR A O 1
ATOM 637 N N . LEU A 1 79 ? 17.871 -11.522 -17.364 1.00 98.88 79 LEU A N 1
ATOM 638 C CA . LEU A 1 79 ? 17.053 -11.775 -16.175 1.00 98.88 79 LEU A CA 1
ATOM 639 C C . LEU A 1 79 ? 17.886 -12.353 -15.022 1.00 98.88 79 LEU A C 1
ATOM 641 O O . LEU A 1 79 ? 17.640 -12.033 -13.862 1.00 98.88 79 LEU A O 1
ATOM 645 N N . GLY A 1 80 ? 18.880 -13.194 -15.325 1.00 98.88 80 GLY A N 1
ATOM 646 C CA . GLY A 1 80 ? 19.822 -13.718 -14.336 1.00 98.88 80 GLY A CA 1
ATOM 647 C C . GLY A 1 80 ? 20.712 -12.630 -13.734 1.00 98.88 80 GLY A C 1
ATOM 648 O O . GLY A 1 80 ? 20.980 -12.661 -12.536 1.00 98.88 80 GLY A O 1
ATOM 649 N N . ILE A 1 81 ? 21.142 -11.654 -14.537 1.00 98.88 81 ILE A N 1
ATOM 650 C CA . ILE A 1 81 ? 21.869 -10.468 -14.066 1.00 98.88 81 ILE A CA 1
ATOM 651 C C . ILE A 1 81 ? 20.958 -9.605 -13.181 1.00 98.88 81 ILE A C 1
ATOM 653 O O . ILE A 1 81 ? 21.315 -9.297 -12.045 1.00 98.88 81 ILE A O 1
ATOM 657 N N . ALA A 1 82 ? 19.760 -9.264 -13.660 1.00 98.75 82 ALA A N 1
ATOM 658 C CA . ALA A 1 82 ? 18.807 -8.436 -12.925 1.00 98.75 82 ALA A CA 1
ATOM 659 C C . ALA A 1 82 ? 18.447 -9.037 -11.557 1.00 98.75 82 ALA A C 1
ATOM 661 O O . ALA A 1 82 ? 18.434 -8.325 -10.553 1.00 98.75 82 ALA A O 1
ATOM 662 N N . GLU A 1 83 ? 18.239 -10.355 -11.480 1.00 97.81 83 GLU A N 1
ATOM 663 C CA . GLU A 1 83 ? 17.929 -11.020 -10.214 1.00 97.81 83 GLU A CA 1
ATOM 664 C C . GLU A 1 83 ? 19.077 -10.950 -9.196 1.00 97.81 83 GLU A C 1
ATOM 666 O O . GLU A 1 83 ? 18.811 -10.715 -8.013 1.00 97.81 83 GLU A O 1
ATOM 671 N N . ARG A 1 84 ? 20.345 -11.065 -9.628 1.00 98.00 84 ARG A N 1
ATOM 672 C CA . ARG A 1 84 ? 21.505 -10.859 -8.736 1.00 98.00 84 ARG A CA 1
ATOM 673 C C . ARG A 1 84 ? 21.534 -9.457 -8.134 1.00 98.00 84 ARG A C 1
ATOM 675 O O . ARG A 1 84 ? 21.997 -9.298 -7.009 1.00 98.00 84 ARG A O 1
ATOM 682 N N . HIS A 1 85 ? 20.998 -8.478 -8.858 1.00 97.31 85 HIS A N 1
ATOM 683 C CA . HIS A 1 85 ? 20.859 -7.099 -8.399 1.00 97.31 85 HIS A CA 1
ATOM 684 C C . HIS A 1 85 ? 19.532 -6.806 -7.685 1.00 97.31 85 HIS A C 1
ATOM 686 O O . HIS A 1 85 ? 19.244 -5.656 -7.363 1.00 97.31 85 HIS A O 1
ATOM 692 N N . HIS A 1 86 ? 18.724 -7.834 -7.400 1.00 94.44 86 HIS A N 1
ATOM 693 C CA . HIS A 1 86 ? 17.397 -7.711 -6.785 1.00 94.44 86 HIS A CA 1
ATOM 694 C C . HIS A 1 86 ? 16.415 -6.848 -7.595 1.00 94.44 86 HIS A C 1
ATOM 696 O O . HIS A 1 86 ? 15.509 -6.223 -7.037 1.00 94.44 86 HIS A O 1
ATOM 702 N N . ILE A 1 87 ? 16.577 -6.840 -8.917 1.00 96.50 87 ILE A N 1
ATOM 703 C CA . ILE A 1 87 ? 15.770 -6.073 -9.862 1.00 96.50 87 ILE A CA 1
ATOM 704 C C . ILE A 1 87 ? 14.787 -7.007 -10.572 1.00 96.50 87 ILE A C 1
ATOM 706 O O . ILE A 1 87 ? 15.154 -8.073 -11.066 1.00 96.50 87 ILE A O 1
ATOM 710 N N . LYS A 1 88 ? 13.520 -6.591 -10.643 1.00 96.81 88 LYS A N 1
ATOM 711 C CA . LYS A 1 88 ? 12.494 -7.227 -11.477 1.00 96.81 88 LYS A CA 1
ATOM 712 C C . LYS A 1 88 ? 12.364 -6.527 -12.827 1.00 96.81 88 LYS A C 1
ATOM 714 O O . LYS A 1 88 ? 12.648 -5.338 -12.956 1.00 96.81 88 LYS A O 1
ATOM 719 N N . THR A 1 89 ? 11.887 -7.251 -13.831 1.00 98.50 89 THR A N 1
ATOM 720 C CA . THR A 1 89 ? 11.843 -6.742 -15.208 1.00 98.50 89 THR A CA 1
ATOM 721 C C . THR A 1 89 ? 10.421 -6.564 -15.717 1.00 98.50 89 THR A C 1
ATOM 723 O O . THR A 1 89 ? 9.570 -7.430 -15.524 1.00 98.50 89 THR A O 1
ATOM 726 N N . ILE A 1 90 ? 10.181 -5.456 -16.410 1.00 98.69 90 ILE A N 1
ATOM 727 C CA . ILE A 1 90 ? 8.997 -5.219 -17.234 1.00 98.69 90 ILE A CA 1
ATOM 728 C C . ILE A 1 90 ? 9.458 -5.260 -18.687 1.00 98.69 90 ILE A C 1
ATOM 730 O O . ILE A 1 90 ? 10.234 -4.399 -19.091 1.00 98.69 90 ILE A O 1
ATOM 734 N N . PHE A 1 91 ? 9.020 -6.246 -19.465 1.00 98.81 91 PHE A N 1
ATOM 735 C CA . PHE A 1 91 ? 9.376 -6.307 -20.885 1.00 98.81 91 PHE A CA 1
ATOM 736 C C . PHE A 1 91 ? 8.349 -5.583 -21.746 1.00 98.81 91 PHE A C 1
ATOM 738 O O . PHE A 1 91 ? 7.151 -5.780 -21.545 1.00 98.81 91 PHE A O 1
ATOM 745 N N . VAL A 1 92 ? 8.832 -4.796 -22.709 1.00 98.88 92 VAL A N 1
ATOM 746 C CA . VAL A 1 92 ? 8.018 -4.041 -23.668 1.00 98.88 92 VAL A CA 1
ATOM 747 C C . VAL A 1 92 ? 8.122 -4.680 -25.052 1.00 98.88 92 VAL A C 1
ATOM 749 O O . VAL A 1 92 ? 9.228 -4.816 -25.572 1.00 98.88 92 VAL A O 1
ATOM 752 N N . PHE A 1 93 ? 7.000 -5.091 -25.647 1.00 98.81 93 PHE A N 1
ATOM 753 C CA . PHE A 1 93 ? 7.013 -5.785 -26.944 1.00 98.81 93 PHE A CA 1
ATOM 754 C C . PHE A 1 93 ? 7.086 -4.856 -28.157 1.00 98.81 93 PHE A C 1
ATOM 756 O O . PHE A 1 93 ? 7.857 -5.139 -29.069 1.00 98.81 93 PHE A O 1
ATOM 763 N N . PHE A 1 94 ? 6.272 -3.800 -28.181 1.00 98.69 94 PHE A N 1
ATOM 764 C CA . PHE A 1 94 ? 6.098 -2.926 -29.347 1.00 98.69 94 PHE A CA 1
ATOM 765 C C . PHE A 1 94 ? 6.250 -1.456 -28.979 1.00 98.69 94 PHE A C 1
ATOM 767 O O . PHE A 1 94 ? 6.072 -1.090 -27.817 1.00 98.69 94 PHE A O 1
ATOM 774 N N . ASP A 1 95 ? 6.565 -0.620 -29.966 1.00 97.31 95 ASP A N 1
ATOM 775 C CA . ASP A 1 95 ? 6.838 0.804 -29.788 1.00 97.31 95 ASP A CA 1
ATOM 776 C C . ASP A 1 95 ? 6.553 1.615 -31.061 1.00 97.31 95 ASP A C 1
ATOM 778 O O . ASP A 1 95 ? 7.008 1.263 -32.151 1.00 97.31 95 ASP A O 1
ATOM 782 N N . ASP A 1 96 ? 5.833 2.728 -30.917 1.00 97.12 96 ASP A N 1
ATOM 783 C CA . ASP A 1 96 ? 5.537 3.666 -32.005 1.00 97.12 96 ASP A CA 1
ATOM 784 C C . ASP A 1 96 ? 6.504 4.859 -32.067 1.00 97.12 96 ASP A C 1
ATOM 786 O O . ASP A 1 96 ? 6.333 5.740 -32.920 1.00 97.12 96 ASP A O 1
ATOM 790 N N . CYS A 1 97 ? 7.539 4.894 -31.225 1.00 95.25 97 CYS A N 1
ATOM 791 C CA . CYS A 1 97 ? 8.396 6.063 -31.058 1.00 95.25 97 CYS A CA 1
ATOM 792 C C . CYS A 1 97 ? 9.640 6.119 -31.962 1.00 95.25 97 CYS A C 1
ATOM 794 O O . CYS A 1 97 ? 10.301 5.127 -32.248 1.00 95.25 97 CYS A O 1
ATOM 796 N N . TRP A 1 98 ? 10.007 7.338 -32.373 1.00 94.75 98 TRP A N 1
ATOM 797 C CA . TRP A 1 98 ? 11.252 7.653 -33.091 1.00 94.75 98 TRP A CA 1
ATOM 798 C C . TRP A 1 98 ? 11.355 7.070 -34.512 1.00 94.75 98 TRP A C 1
ATOM 800 O O . TRP A 1 98 ? 10.534 7.412 -35.374 1.00 94.75 98 TRP A O 1
ATOM 810 N N . LYS A 1 99 ? 12.413 6.305 -34.825 1.00 95.06 99 LYS A N 1
ATOM 811 C CA . LYS A 1 99 ? 12.747 5.929 -36.204 1.00 95.06 99 LYS A CA 1
ATOM 812 C C . LYS A 1 99 ? 11.940 4.745 -36.694 1.00 95.06 99 LYS A C 1
ATOM 814 O O . LYS A 1 99 ? 11.968 3.661 -36.135 1.00 95.06 99 LYS A O 1
ATOM 819 N N . ASP A 1 100 ? 11.307 4.947 -37.837 1.00 93.56 100 ASP A N 1
ATOM 820 C CA . ASP A 1 100 ? 10.397 3.976 -38.433 1.00 93.56 100 ASP A CA 1
ATOM 821 C C . ASP A 1 100 ? 11.092 2.850 -39.222 1.00 93.56 100 ASP A C 1
ATOM 823 O O . ASP A 1 100 ? 10.523 1.782 -39.427 1.00 93.56 100 ASP A O 1
ATOM 827 N N . SER A 1 101 ? 12.321 3.088 -39.686 1.00 91.69 101 SER A N 1
ATOM 828 C CA . SER A 1 101 ? 13.088 2.137 -40.497 1.00 91.69 101 SER A CA 1
ATOM 829 C C . SER A 1 101 ? 14.187 1.475 -39.677 1.00 91.69 101 SER A C 1
ATOM 831 O O . SER A 1 101 ? 14.969 2.161 -39.020 1.00 91.69 101 SER A O 1
ATOM 833 N N . TYR A 1 102 ? 14.269 0.152 -39.774 1.00 95.12 102 TYR A N 1
ATOM 834 C CA . TYR A 1 102 ? 15.216 -0.690 -39.049 1.00 95.12 102 TYR A CA 1
ATOM 835 C C . TYR A 1 102 ? 15.740 -1.813 -39.943 1.00 95.12 102 TYR A C 1
ATOM 837 O O . TYR A 1 102 ? 15.070 -2.255 -40.880 1.00 95.12 102 TYR A O 1
ATOM 845 N N . GLN A 1 103 ? 16.932 -2.304 -39.616 1.00 95.06 103 GLN A N 1
ATOM 846 C CA . GLN A 1 103 ? 17.558 -3.450 -40.267 1.00 95.06 103 GLN A CA 1
ATOM 847 C C . GLN A 1 103 ? 18.374 -4.248 -39.249 1.00 95.06 103 GLN A C 1
ATOM 849 O O . GLN A 1 103 ? 18.922 -3.670 -38.311 1.00 95.06 103 GLN A O 1
ATOM 854 N N . ALA A 1 104 ? 18.468 -5.563 -39.445 1.00 95.81 104 ALA A N 1
ATOM 855 C CA . ALA A 1 104 ? 19.382 -6.404 -38.676 1.00 95.81 104 ALA A CA 1
ATOM 856 C C . ALA A 1 104 ? 20.855 -6.065 -38.981 1.00 95.81 104 ALA A C 1
ATOM 858 O O . ALA A 1 104 ? 21.173 -5.449 -40.001 1.00 95.81 104 ALA A O 1
ATOM 859 N N . GLY A 1 105 ? 21.756 -6.509 -38.110 1.00 96.69 105 GLY A N 1
ATOM 860 C CA . GLY A 1 105 ? 23.194 -6.277 -38.185 1.00 96.69 105 GLY A CA 1
ATOM 861 C C . GLY A 1 105 ? 23.641 -5.032 -37.417 1.00 96.69 105 GLY A C 1
ATOM 862 O O . GLY A 1 105 ? 22.966 -4.556 -36.498 1.00 96.69 105 GLY A O 1
ATOM 863 N N . LYS A 1 106 ? 24.815 -4.505 -37.786 1.00 96.62 106 LYS A N 1
ATOM 864 C CA . LYS A 1 106 ? 25.406 -3.324 -37.143 1.00 96.62 106 LYS A CA 1
ATOM 865 C C . LYS A 1 106 ? 24.456 -2.126 -37.246 1.00 96.62 106 LYS A C 1
ATOM 867 O O . LYS A 1 106 ? 24.053 -1.746 -38.345 1.00 96.62 106 LYS A O 1
ATOM 872 N N . GLN A 1 107 ? 24.132 -1.530 -36.102 1.00 97.38 107 GLN A N 1
ATOM 873 C CA . GLN A 1 107 ? 23.270 -0.353 -36.042 1.00 97.38 107 GLN A CA 1
ATOM 874 C C . GLN A 1 107 ? 24.065 0.932 -36.347 1.00 97.38 107 GLN A C 1
ATOM 876 O O . GLN A 1 107 ? 25.280 0.966 -36.124 1.00 97.38 107 GLN A O 1
ATOM 881 N N . PRO A 1 108 ? 23.425 1.984 -36.896 1.00 96.75 108 PRO A N 1
ATOM 882 C CA . PRO A 1 108 ? 24.106 3.244 -37.183 1.00 96.75 108 PRO A CA 1
ATOM 883 C C . PRO A 1 108 ? 24.622 3.921 -35.910 1.00 96.75 108 PRO A C 1
ATOM 885 O O . PRO A 1 108 ? 23.984 3.848 -34.861 1.00 96.75 108 PRO A O 1
ATOM 888 N N . GLU A 1 109 ? 25.739 4.643 -36.015 1.00 97.06 109 GLU A N 1
ATOM 889 C CA . GLU A 1 109 ? 26.265 5.406 -34.881 1.00 97.06 109 GLU A CA 1
ATOM 890 C C . GLU A 1 109 ? 25.302 6.537 -34.457 1.00 97.06 109 GLU A C 1
ATOM 892 O O . GLU A 1 109 ? 24.647 7.156 -35.309 1.00 97.06 109 GLU A O 1
ATOM 897 N N . PRO A 1 110 ? 25.207 6.845 -33.150 1.00 96.44 110 PRO A N 1
ATOM 898 C CA . PRO A 1 110 ? 24.459 7.998 -32.659 1.00 96.44 110 PRO A CA 1
ATOM 899 C C . PRO A 1 110 ? 24.920 9.306 -33.296 1.00 96.44 110 PRO A C 1
ATOM 901 O O . PRO A 1 110 ? 26.117 9.549 -33.449 1.00 96.44 110 PRO A O 1
ATOM 904 N N . ILE A 1 111 ? 23.971 10.191 -33.599 1.00 96.69 111 ILE A N 1
ATOM 905 C CA . ILE A 1 111 ? 24.297 11.570 -33.974 1.00 96.69 111 ILE A CA 1
ATOM 906 C C . ILE A 1 111 ? 24.612 12.319 -32.682 1.00 96.69 111 ILE A C 1
ATOM 908 O O . ILE A 1 111 ? 23.732 12.451 -31.832 1.00 96.69 111 ILE A O 1
ATOM 912 N N . LEU A 1 112 ? 25.859 12.765 -32.515 1.00 95.62 112 LEU A N 1
ATOM 913 C CA . LEU A 1 112 ? 26.332 13.417 -31.291 1.00 95.62 112 LEU A CA 1
ATOM 914 C C . LEU A 1 112 ? 25.397 14.560 -30.861 1.00 95.62 112 LEU A C 1
ATOM 916 O O . LEU A 1 112 ? 25.035 15.400 -31.680 1.00 95.62 112 LEU A O 1
ATOM 920 N N . SER A 1 113 ? 25.030 14.574 -29.582 1.00 96.56 113 SER A N 1
ATOM 921 C CA . SER A 1 113 ? 24.160 15.560 -28.923 1.00 96.56 113 SER A CA 1
ATOM 922 C C . SER A 1 113 ? 22.689 15.541 -29.346 1.00 96.56 113 SER A C 1
ATOM 924 O O . SER A 1 113 ? 21.918 16.407 -28.929 1.00 96.56 113 SER A O 1
ATOM 926 N N . VAL A 1 114 ? 22.263 14.531 -30.114 1.00 97.25 114 VAL A N 1
ATOM 927 C CA . VAL A 1 114 ? 20.866 14.348 -30.530 1.00 97.25 114 VAL A CA 1
ATOM 928 C C . VAL A 1 114 ? 20.214 13.204 -29.759 1.00 97.25 114 VAL A C 1
ATOM 930 O O . VAL A 1 114 ? 20.563 12.027 -29.913 1.00 97.25 114 VAL A O 1
ATOM 933 N N . HIS A 1 115 ? 19.208 13.578 -28.973 1.00 96.94 115 HIS A N 1
ATOM 934 C CA . HIS A 1 115 ? 18.369 12.691 -28.177 1.00 96.94 115 HIS A CA 1
ATOM 935 C C . HIS A 1 115 ? 17.710 11.585 -29.016 1.00 96.94 115 HIS A C 1
ATOM 937 O O . HIS A 1 115 ? 17.049 11.880 -30.013 1.00 96.94 115 HIS A O 1
ATOM 943 N N . ASN A 1 116 ? 17.864 10.323 -28.595 1.00 96.06 116 ASN A N 1
ATOM 944 C CA . ASN A 1 116 ? 17.302 9.125 -29.237 1.00 96.06 116 ASN A CA 1
ATOM 945 C C . ASN A 1 116 ? 17.517 9.074 -30.757 1.00 96.06 116 ASN A C 1
ATOM 947 O O . ASN A 1 116 ? 16.698 8.539 -31.504 1.00 96.06 116 ASN A O 1
ATOM 951 N N . SER A 1 117 ? 18.649 9.597 -31.236 1.00 96.25 117 SER A N 1
ATOM 952 C CA . SER A 1 117 ? 18.934 9.722 -32.672 1.00 96.25 117 SER A CA 1
ATOM 953 C C . SER A 1 117 ? 18.910 8.406 -33.452 1.00 96.25 117 SER A C 1
ATOM 955 O O . SER A 1 117 ? 18.825 8.441 -34.679 1.00 96.25 117 SER A O 1
ATOM 957 N N . GLN A 1 118 ? 18.976 7.256 -32.776 1.00 97.25 118 GLN A N 1
ATOM 958 C CA . GLN A 1 118 ? 18.906 5.927 -33.389 1.00 97.25 118 GLN A CA 1
ATOM 959 C C . GLN A 1 118 ? 17.872 4.999 -32.729 1.00 97.25 118 GLN A C 1
ATOM 961 O O . GLN A 1 118 ? 17.880 3.809 -33.035 1.00 97.25 118 GLN A O 1
ATOM 966 N N . TRP A 1 119 ? 16.992 5.506 -31.853 1.00 97.75 119 TRP A N 1
ATOM 967 C CA . TRP A 1 119 ? 15.915 4.698 -31.266 1.00 97.75 119 TRP A CA 1
ATOM 968 C C . TRP A 1 119 ? 14.923 4.259 -32.345 1.00 97.75 119 TRP A C 1
ATOM 970 O O . TRP A 1 119 ? 14.592 5.054 -33.230 1.00 97.75 119 TRP A O 1
ATOM 980 N N . LEU A 1 120 ? 14.468 3.008 -32.289 1.00 97.56 120 LEU A N 1
ATOM 981 C CA . LEU A 1 120 ? 13.662 2.386 -33.340 1.00 97.56 120 LEU A CA 1
ATOM 982 C C . LEU A 1 120 ? 12.212 2.200 -32.893 1.00 97.56 120 LEU A C 1
ATOM 984 O O . LEU A 1 120 ? 11.949 1.939 -31.725 1.00 97.56 120 LEU A O 1
ATOM 988 N N . LYS A 1 121 ? 11.286 2.252 -33.845 1.00 95.69 121 LYS A N 1
ATOM 989 C CA . LYS A 1 121 ? 9.940 1.702 -33.691 1.00 95.69 121 LYS A CA 1
ATOM 990 C C . LYS A 1 121 ? 9.982 0.191 -33.837 1.00 95.69 121 LYS A C 1
ATOM 992 O O . LYS A 1 121 ? 10.751 -0.330 -34.644 1.00 95.69 121 LYS A O 1
ATOM 997 N N . ASP A 1 122 ? 9.063 -0.488 -33.164 1.00 97.25 122 ASP A N 1
ATOM 998 C CA . ASP A 1 122 ? 8.777 -1.896 -33.408 1.00 97.25 122 ASP A CA 1
ATOM 999 C C . ASP A 1 122 ? 7.258 -2.121 -33.508 1.00 97.25 122 ASP A C 1
ATOM 1001 O O . ASP A 1 122 ? 6.562 -1.937 -32.509 1.00 97.25 122 ASP A O 1
ATOM 1005 N N . PRO A 1 123 ? 6.709 -2.516 -34.674 1.00 95.88 123 PRO A N 1
ATOM 1006 C CA . PRO A 1 123 ? 7.368 -2.844 -35.949 1.00 95.88 123 PRO A CA 1
ATOM 1007 C C . PRO A 1 123 ? 7.426 -1.665 -36.936 1.00 95.88 123 PRO A C 1
ATOM 1009 O O . PRO A 1 123 ? 7.703 -1.875 -38.122 1.00 95.88 123 PRO A O 1
ATOM 1012 N N . GLY A 1 124 ? 7.107 -0.443 -36.499 1.00 92.81 124 GLY A N 1
ATOM 1013 C CA . GLY A 1 124 ? 6.987 0.731 -37.373 1.00 92.81 124 GLY A CA 1
ATOM 1014 C C . GLY A 1 124 ? 5.968 0.553 -38.510 1.00 92.81 124 GLY A C 1
ATOM 1015 O O . GLY A 1 124 ? 5.185 -0.397 -38.544 1.00 92.81 124 GLY A O 1
ATOM 1016 N N . SER A 1 125 ? 6.001 1.438 -39.505 1.00 91.69 125 SER A N 1
ATOM 1017 C CA . SER A 1 125 ? 5.059 1.434 -40.637 1.00 91.69 125 SER A CA 1
ATOM 1018 C C . SER A 1 125 ? 5.283 0.295 -41.642 1.00 91.69 125 SER A C 1
ATOM 1020 O O . SER A 1 125 ? 4.638 0.241 -42.695 1.00 91.69 125 SER A O 1
ATOM 1022 N N . ARG A 1 126 ? 6.218 -0.628 -41.377 1.00 92.56 126 ARG A N 1
ATOM 1023 C CA . ARG A 1 126 ? 6.355 -1.856 -42.176 1.00 92.56 126 ARG A CA 1
ATOM 1024 C C . ARG A 1 126 ? 5.119 -2.742 -42.042 1.00 92.56 126 ARG A C 1
ATOM 1026 O O . ARG A 1 126 ? 4.712 -3.341 -43.033 1.00 92.56 126 ARG A O 1
ATOM 1033 N N . ILE A 1 127 ? 4.462 -2.746 -40.879 1.00 94.81 127 ILE A N 1
ATOM 1034 C CA . ILE A 1 127 ? 3.240 -3.536 -40.659 1.00 94.81 127 ILE A CA 1
ATOM 1035 C C . ILE A 1 127 ? 2.080 -3.120 -41.575 1.00 94.81 127 ILE A C 1
ATOM 1037 O O . ILE A 1 127 ? 1.286 -3.965 -41.974 1.00 94.81 127 ILE A O 1
ATOM 1041 N N . ASP A 1 128 ? 2.032 -1.852 -41.992 1.00 90.69 128 ASP A N 1
ATOM 1042 C CA . ASP A 1 128 ? 1.024 -1.341 -42.932 1.00 90.69 128 ASP A CA 1
ATOM 1043 C C . ASP A 1 128 ? 1.196 -1.880 -44.358 1.00 90.69 128 ASP A C 1
ATOM 1045 O O . ASP A 1 128 ? 0.271 -1.833 -45.168 1.00 90.69 128 ASP A O 1
ATOM 1049 N N . ARG A 1 129 ? 2.414 -2.310 -44.698 1.00 91.81 129 ARG A N 1
ATOM 1050 C CA . ARG A 1 129 ? 2.836 -2.638 -46.067 1.00 91.81 129 ARG A CA 1
ATOM 1051 C C . ARG A 1 129 ? 3.136 -4.122 -46.245 1.00 91.81 129 ARG A C 1
ATOM 1053 O O . ARG A 1 129 ? 3.137 -4.609 -47.372 1.00 91.81 129 ARG A O 1
ATOM 1060 N N . GLU A 1 130 ? 3.365 -4.840 -45.150 1.00 93.31 130 GLU A N 1
ATOM 1061 C CA . GLU A 1 130 ? 3.732 -6.254 -45.130 1.00 93.31 130 GLU A CA 1
ATOM 1062 C C . GLU A 1 130 ? 2.685 -7.067 -44.346 1.00 93.31 130 GLU A C 1
ATOM 1064 O O . GLU A 1 130 ? 2.839 -7.278 -43.144 1.00 93.31 130 GLU A O 1
ATOM 1069 N N . PRO A 1 131 ? 1.629 -7.590 -45.003 1.00 84.44 131 PRO A N 1
ATOM 1070 C CA . PRO A 1 131 ? 0.542 -8.298 -44.318 1.00 84.44 131 PRO A CA 1
ATOM 1071 C C . PRO A 1 131 ? 0.995 -9.495 -43.466 1.00 84.44 131 PRO A C 1
ATOM 1073 O O . PRO A 1 131 ? 0.436 -9.743 -42.402 1.00 84.44 131 PRO A O 1
ATOM 1076 N N . LYS A 1 132 ? 2.048 -10.206 -43.899 1.00 93.62 132 LYS A N 1
ATOM 1077 C CA . LYS A 1 132 ? 2.628 -11.353 -43.171 1.00 93.62 132 LYS A CA 1
ATOM 1078 C C . LYS A 1 132 ? 3.418 -10.953 -41.921 1.00 93.62 132 LYS A C 1
ATOM 1080 O O . LYS A 1 132 ? 3.798 -11.820 -41.130 1.00 93.62 132 LYS A O 1
ATOM 1085 N N . LEU A 1 133 ? 3.696 -9.661 -41.731 1.00 96.81 133 LEU A N 1
ATOM 1086 C CA . LEU A 1 133 ? 4.401 -9.203 -40.541 1.00 96.81 133 LEU A CA 1
ATOM 1087 C C . LEU A 1 133 ? 3.545 -9.448 -39.298 1.00 96.81 133 LEU A C 1
ATOM 1089 O O . LEU A 1 133 ? 4.074 -9.927 -38.306 1.00 96.81 133 LEU A O 1
ATOM 1093 N N . MET A 1 134 ? 2.223 -9.256 -39.372 1.00 97.44 134 MET A N 1
ATOM 1094 C CA . MET A 1 134 ? 1.315 -9.556 -38.257 1.00 97.44 134 MET A CA 1
ATOM 1095 C C . MET A 1 134 ? 1.435 -11.018 -37.785 1.00 97.44 134 MET A C 1
ATOM 1097 O O . MET A 1 134 ? 1.539 -11.258 -36.584 1.00 97.44 134 MET A O 1
ATOM 1101 N N . ASP A 1 135 ? 1.510 -11.976 -38.717 1.00 97.44 135 ASP A N 1
ATOM 1102 C CA . ASP A 1 135 ? 1.702 -13.401 -38.398 1.00 97.44 135 ASP A CA 1
ATOM 1103 C C . ASP A 1 135 ? 3.046 -13.640 -37.694 1.00 97.44 135 ASP A C 1
ATOM 1105 O O . ASP A 1 135 ? 3.142 -14.397 -36.729 1.00 97.44 135 ASP A O 1
ATOM 1109 N N . THR A 1 136 ? 4.095 -12.953 -38.153 1.00 98.19 136 THR A N 1
ATOM 1110 C CA . THR A 1 136 ? 5.438 -13.042 -37.561 1.00 98.19 136 THR A CA 1
ATOM 1111 C C . THR A 1 136 ? 5.446 -12.505 -36.129 1.00 98.19 136 THR A C 1
ATOM 1113 O O . THR A 1 136 ? 6.001 -13.144 -35.232 1.00 98.19 136 THR A O 1
ATOM 1116 N N . LEU A 1 137 ? 4.793 -11.364 -35.893 1.00 98.75 137 LEU A N 1
ATOM 1117 C CA . LEU A 1 137 ? 4.683 -10.745 -34.571 1.00 98.75 137 LEU A CA 1
ATOM 1118 C C . LEU A 1 137 ? 3.847 -11.595 -33.605 1.00 98.75 137 LEU A C 1
ATOM 1120 O O . LEU A 1 137 ? 4.189 -11.686 -32.426 1.00 98.75 137 LEU A O 1
ATOM 1124 N N . GLU A 1 138 ? 2.805 -12.276 -34.093 1.00 98.69 138 GLU A N 1
ATOM 1125 C CA . GLU A 1 138 ? 2.041 -13.233 -33.287 1.00 98.69 138 GLU A CA 1
ATOM 1126 C C . GLU A 1 138 ? 2.931 -14.373 -32.779 1.00 98.69 138 GLU A C 1
ATOM 1128 O O . GLU A 1 138 ? 2.902 -14.705 -31.588 1.00 98.69 138 GLU A O 1
ATOM 1133 N N . VAL A 1 139 ? 3.723 -14.977 -33.672 1.00 98.75 139 VAL A N 1
ATOM 1134 C CA . VAL A 1 139 ? 4.636 -16.070 -33.309 1.00 98.75 139 VAL A CA 1
ATOM 1135 C C . VAL A 1 139 ? 5.676 -15.577 -32.307 1.00 98.75 139 VAL A C 1
ATOM 1137 O O . VAL A 1 139 ? 5.886 -16.242 -31.296 1.00 98.75 139 VAL A O 1
ATOM 1140 N N . TYR A 1 140 ? 6.257 -14.400 -32.540 1.00 98.88 140 TYR A N 1
ATOM 1141 C CA . TYR A 1 140 ? 7.230 -13.767 -31.652 1.00 98.88 140 TYR A CA 1
ATOM 1142 C C . TYR A 1 140 ? 6.700 -13.577 -30.224 1.00 98.88 140 TYR A C 1
ATOM 1144 O O . TYR A 1 140 ? 7.281 -14.104 -29.270 1.00 98.88 140 TYR A O 1
ATOM 1152 N N . VAL A 1 141 ? 5.570 -12.876 -30.069 1.00 98.88 141 VAL A N 1
ATOM 1153 C CA . VAL A 1 141 ? 4.974 -12.590 -28.753 1.00 98.88 141 VAL A CA 1
ATOM 1154 C C . VAL A 1 141 ? 4.647 -13.891 -28.027 1.00 98.88 141 VAL A C 1
ATOM 1156 O O . VAL A 1 141 ? 4.995 -14.066 -26.857 1.00 98.88 141 VAL A O 1
ATOM 1159 N N . LYS A 1 142 ? 4.012 -14.842 -28.723 1.00 98.88 142 LYS A N 1
ATOM 1160 C CA . LYS A 1 142 ? 3.628 -16.122 -28.123 1.00 98.88 142 LYS A CA 1
ATOM 1161 C C . LYS A 1 142 ? 4.832 -16.972 -27.744 1.00 98.88 142 LYS A C 1
ATOM 1163 O O . LYS A 1 142 ? 4.778 -17.627 -26.711 1.00 98.88 142 LYS A O 1
ATOM 1168 N N . ASP A 1 143 ? 5.884 -16.999 -28.553 1.00 98.88 143 ASP A N 1
ATOM 1169 C CA . ASP A 1 143 ? 7.101 -17.758 -28.262 1.00 98.88 143 ASP A CA 1
ATOM 1170 C C . ASP A 1 143 ? 7.792 -17.229 -26.997 1.00 98.88 143 ASP A C 1
ATOM 1172 O O . ASP A 1 143 ? 8.015 -17.992 -26.057 1.00 98.88 143 ASP A O 1
ATOM 1176 N N . VAL A 1 144 ? 8.023 -15.913 -26.910 1.00 98.88 144 VAL A N 1
ATOM 1177 C CA . VAL A 1 144 ? 8.633 -15.285 -25.724 1.00 98.88 144 VAL A CA 1
ATOM 1178 C C . VAL A 1 144 ? 7.773 -15.512 -24.478 1.00 98.88 144 VAL A C 1
ATOM 1180 O O . VAL A 1 144 ? 8.265 -16.015 -23.466 1.00 98.88 144 VAL A O 1
ATOM 1183 N N . MET A 1 145 ? 6.473 -15.212 -24.541 1.00 98.75 145 MET A N 1
ATOM 1184 C CA . MET A 1 145 ? 5.598 -15.358 -23.375 1.00 98.75 145 MET A CA 1
ATOM 1185 C C . MET A 1 145 ? 5.378 -16.820 -22.970 1.00 98.75 145 MET A C 1
ATOM 1187 O O . MET A 1 145 ? 5.168 -17.082 -21.791 1.00 98.75 145 MET A O 1
ATOM 1191 N N . ARG A 1 146 ? 5.422 -17.799 -23.885 1.00 98.62 146 ARG A N 1
ATOM 1192 C CA . ARG A 1 146 ? 5.317 -19.225 -23.508 1.00 98.62 146 ARG A CA 1
ATOM 1193 C C . ARG A 1 146 ? 6.544 -19.699 -22.747 1.00 98.62 146 ARG A C 1
ATOM 1195 O O . ARG A 1 146 ? 6.405 -20.468 -21.802 1.00 98.62 146 ARG A O 1
ATOM 1202 N N . VAL A 1 147 ? 7.722 -19.232 -23.148 1.00 98.69 147 VAL A N 1
ATOM 1203 C CA . VAL A 1 147 ? 8.993 -19.615 -22.525 1.00 98.69 147 VAL A CA 1
ATOM 1204 C C . VAL A 1 147 ? 9.131 -18.989 -21.137 1.00 98.69 147 VAL A C 1
ATOM 1206 O O . VAL A 1 147 ? 9.524 -19.677 -20.200 1.00 98.69 147 VAL A O 1
ATOM 1209 N N . PHE A 1 148 ? 8.740 -17.721 -20.975 1.00 98.69 148 PHE A N 1
ATOM 1210 C CA . PHE A 1 148 ? 8.936 -16.975 -19.725 1.00 98.69 148 PHE A CA 1
ATOM 1211 C C . PHE A 1 148 ? 7.652 -16.705 -18.921 1.00 98.69 148 PHE A C 1
ATOM 1213 O O . PHE A 1 148 ? 7.691 -16.088 -17.857 1.00 98.69 148 PHE A O 1
ATOM 1220 N N . GLY A 1 149 ? 6.492 -17.196 -19.362 1.00 97.62 149 GLY A N 1
ATOM 1221 C CA . GLY A 1 149 ? 5.176 -16.910 -18.765 1.00 97.62 149 GLY A CA 1
ATOM 1222 C C . GLY A 1 149 ? 4.938 -17.491 -17.370 1.00 97.62 149 GLY A C 1
ATOM 1223 O O . GLY A 1 149 ? 3.818 -17.450 -16.866 1.00 97.62 149 GLY A O 1
ATOM 1224 N N . ARG A 1 150 ? 5.969 -18.078 -16.757 1.00 96.94 150 ARG A N 1
ATOM 1225 C CA . ARG A 1 150 ? 6.005 -18.573 -15.372 1.00 96.94 150 ARG A CA 1
ATOM 1226 C C . ARG A 1 150 ? 7.243 -18.099 -14.602 1.00 96.94 150 ARG A C 1
ATOM 1228 O O . ARG A 1 150 ? 7.411 -18.469 -13.446 1.00 96.94 150 ARG A O 1
ATOM 1235 N N . ASP A 1 151 ? 8.092 -17.292 -15.231 1.00 97.56 151 ASP A N 1
ATOM 1236 C CA . ASP A 1 151 ? 9.326 -16.776 -14.655 1.00 97.56 151 ASP A CA 1
ATOM 1237 C C . ASP A 1 151 ? 9.043 -15.637 -13.664 1.00 97.56 151 ASP A C 1
ATOM 1239 O O . ASP A 1 151 ? 8.552 -14.567 -14.030 1.00 97.56 151 ASP A O 1
ATOM 1243 N N . ASN A 1 152 ? 9.350 -15.857 -12.389 1.00 93.38 152 ASN A N 1
ATOM 1244 C CA . ASN A 1 152 ? 9.076 -14.891 -11.327 1.00 93.38 152 ASN A CA 1
ATOM 1245 C C . ASN A 1 152 ? 10.003 -13.659 -11.363 1.00 93.38 152 ASN A C 1
ATOM 1247 O O . ASN A 1 152 ? 9.786 -12.727 -10.583 1.00 93.38 152 ASN A O 1
ATOM 1251 N N . ARG A 1 153 ? 11.042 -13.635 -12.210 1.00 98.00 153 ARG A N 1
ATOM 1252 C CA . ARG A 1 153 ? 11.932 -12.477 -12.422 1.00 98.00 153 ARG A CA 1
ATOM 1253 C C . ARG A 1 153 ? 11.242 -11.377 -13.231 1.00 98.00 153 ARG A C 1
ATOM 1255 O O . ARG A 1 153 ? 11.579 -10.203 -13.084 1.00 98.00 153 ARG A O 1
ATOM 1262 N N . ILE A 1 154 ? 10.227 -11.742 -14.011 1.00 98.38 154 ILE A N 1
ATOM 1263 C CA . ILE A 1 154 ? 9.394 -10.815 -14.777 1.00 98.38 154 ILE A CA 1
ATOM 1264 C C . ILE A 1 154 ? 8.237 -10.334 -13.898 1.00 98.38 154 ILE A C 1
ATOM 1266 O O . ILE A 1 154 ? 7.495 -11.131 -13.327 1.00 98.38 154 ILE A O 1
ATOM 1270 N N . MET A 1 155 ? 8.091 -9.016 -13.792 1.00 95.12 155 MET A N 1
ATOM 1271 C CA . MET A 1 155 ? 7.035 -8.347 -13.034 1.00 95.12 155 MET A CA 1
ATOM 1272 C C . MET A 1 155 ? 5.763 -8.176 -13.865 1.00 95.12 155 MET A C 1
ATOM 1274 O O . MET A 1 155 ? 4.675 -8.474 -13.380 1.00 95.12 155 MET A O 1
ATOM 1278 N N . LEU A 1 156 ? 5.901 -7.671 -15.095 1.00 96.38 156 LEU A N 1
ATOM 1279 C CA . LEU A 1 156 ? 4.809 -7.257 -15.980 1.00 96.38 156 LEU A CA 1
ATOM 1280 C C . LEU A 1 156 ? 5.201 -7.479 -17.446 1.00 96.38 156 LEU A C 1
ATOM 1282 O O . LEU A 1 156 ? 6.374 -7.361 -17.807 1.00 96.38 156 LEU A O 1
ATOM 1286 N N . TRP A 1 157 ? 4.197 -7.709 -18.288 1.00 98.69 157 TRP A N 1
ATOM 1287 C CA . TRP A 1 157 ? 4.313 -7.617 -19.743 1.00 98.69 157 TRP A CA 1
ATOM 1288 C C . TRP A 1 157 ? 3.677 -6.312 -20.222 1.00 98.69 157 TRP A C 1
ATOM 1290 O O . TRP A 1 157 ? 2.455 -6.162 -20.163 1.00 98.69 157 TRP A O 1
ATOM 1300 N N . ASP A 1 158 ? 4.491 -5.370 -20.687 1.00 98.69 158 ASP A N 1
ATOM 1301 C CA . ASP A 1 158 ? 4.024 -4.154 -21.346 1.00 98.69 158 ASP A CA 1
ATOM 1302 C C . ASP A 1 158 ? 3.879 -4.425 -22.846 1.00 98.69 158 ASP A C 1
ATOM 1304 O O . ASP A 1 158 ? 4.839 -4.724 -23.559 1.00 98.69 158 ASP A O 1
ATOM 1308 N N . LEU A 1 159 ? 2.642 -4.440 -23.323 1.00 98.81 159 LEU A N 1
ATOM 1309 C CA . LEU A 1 159 ? 2.357 -4.999 -24.639 1.00 98.81 159 LEU A CA 1
ATOM 1310 C C . LEU A 1 159 ? 2.681 -4.030 -25.775 1.00 98.81 159 LEU A C 1
ATOM 1312 O O . LEU A 1 159 ? 3.014 -4.482 -26.868 1.00 98.81 159 LEU A O 1
ATOM 1316 N N . TYR A 1 160 ? 2.546 -2.722 -25.549 1.00 98.56 160 TYR A N 1
ATOM 1317 C CA . TYR A 1 160 ? 2.724 -1.723 -26.599 1.00 98.56 160 TYR A CA 1
ATOM 1318 C C . TYR A 1 160 ? 2.974 -0.342 -25.992 1.00 98.56 160 TYR A C 1
ATOM 1320 O O . TYR A 1 160 ? 2.094 0.240 -25.354 1.00 98.56 160 TYR A O 1
ATOM 1328 N N . ASN A 1 161 ? 4.167 0.189 -26.233 1.00 98.50 161 ASN A N 1
ATOM 1329 C CA . ASN A 1 161 ? 4.540 1.545 -25.899 1.00 98.50 161 ASN A CA 1
ATOM 1330 C C . ASN A 1 161 ? 3.905 2.571 -26.845 1.00 98.50 161 ASN A C 1
ATOM 1332 O O . ASN A 1 161 ? 4.037 2.476 -28.064 1.00 98.50 161 ASN A O 1
ATOM 1336 N N . GLU A 1 162 ? 3.245 3.557 -26.244 1.00 97.69 162 GLU A N 1
ATOM 1337 C CA . GLU A 1 162 ? 2.695 4.754 -26.888 1.00 97.69 162 GLU A CA 1
ATOM 1338 C C . GLU A 1 162 ? 1.951 4.533 -28.224 1.00 97.69 162 GLU A C 1
ATOM 1340 O O . GLU A 1 162 ? 2.220 5.235 -29.206 1.00 97.69 162 GLU A O 1
ATOM 1345 N N . PRO A 1 163 ? 0.972 3.603 -28.291 1.00 97.44 163 PRO A N 1
ATOM 1346 C CA . PRO A 1 163 ? 0.255 3.335 -29.530 1.00 97.44 163 PRO A CA 1
ATOM 1347 C C . PRO A 1 163 ? -0.396 4.614 -30.076 1.00 97.44 163 PRO A C 1
ATOM 1349 O O . PRO A 1 163 ? -1.073 5.364 -29.364 1.00 97.44 163 PRO A O 1
ATOM 1352 N N . GLY A 1 164 ? -0.166 4.856 -31.360 1.00 95.62 164 GLY A N 1
ATOM 1353 C CA . GLY A 1 164 ? -0.647 5.995 -32.129 1.00 95.62 164 GLY A CA 1
ATOM 1354 C C . GLY A 1 164 ? 0.284 7.213 -32.113 1.00 95.62 164 GLY A C 1
ATOM 1355 O O . GLY A 1 164 ? -0.025 8.212 -32.774 1.00 95.62 164 GLY A O 1
ATOM 1356 N N . HIS A 1 165 ? 1.425 7.160 -31.416 1.00 94.81 165 HIS A N 1
ATOM 1357 C CA . HIS A 1 165 ? 2.403 8.249 -31.417 1.00 94.81 165 HIS A CA 1
ATOM 1358 C C . HIS A 1 165 ? 3.170 8.369 -32.756 1.00 94.81 165 HIS A C 1
ATOM 1360 O O . HIS A 1 165 ? 2.926 7.633 -33.712 1.00 94.81 165 HIS A O 1
ATOM 1366 N N . PHE A 1 166 ? 4.029 9.393 -32.888 1.00 91.19 166 PHE A N 1
ATOM 1367 C CA . PHE A 1 166 ? 4.813 9.722 -34.094 1.00 91.19 166 PHE A CA 1
ATOM 1368 C C . PHE A 1 166 ? 4.028 9.598 -35.412 1.00 91.19 166 PHE A C 1
ATOM 1370 O O . PHE A 1 166 ? 4.516 9.041 -36.399 1.00 91.19 166 PHE A O 1
ATOM 1377 N N . LYS A 1 167 ? 2.805 10.149 -35.420 1.00 90.69 167 LYS A N 1
ATOM 1378 C CA . LYS A 1 167 ? 1.876 10.185 -36.565 1.00 90.69 167 LYS A CA 1
ATOM 1379 C C . LYS A 1 167 ? 1.402 8.807 -37.057 1.00 90.69 167 LYS A C 1
ATOM 1381 O O . LYS A 1 167 ? 0.882 8.726 -38.167 1.00 90.69 167 LYS A O 1
ATOM 1386 N N . HIS A 1 168 ? 1.544 7.745 -36.259 1.00 92.00 168 HIS A N 1
ATOM 1387 C CA . HIS A 1 168 ? 0.994 6.432 -36.601 1.00 92.00 168 HIS A CA 1
ATOM 1388 C C . HIS A 1 168 ? -0.538 6.416 -36.441 1.00 92.00 168 HIS A C 1
ATOM 1390 O O . HIS A 1 168 ? -1.252 5.910 -37.309 1.00 92.00 168 HIS A O 1
ATOM 1396 N N . GLY A 1 169 ? -1.051 7.086 -35.400 1.00 93.62 169 GLY A N 1
ATOM 1397 C CA . GLY A 1 169 ? -2.480 7.314 -35.183 1.00 93.62 169 GLY A CA 1
ATOM 1398 C C . GLY A 1 169 ? -3.298 6.022 -35.117 1.00 93.62 169 GLY A C 1
ATOM 1399 O O . GLY A 1 169 ? -2.885 5.033 -34.518 1.00 93.62 169 GLY A O 1
ATOM 1400 N N . ASP A 1 170 ? -4.462 6.017 -35.766 1.00 95.88 170 ASP A N 1
ATOM 1401 C CA . ASP A 1 170 ? -5.390 4.878 -35.740 1.00 95.88 170 ASP A CA 1
ATOM 1402 C C . ASP A 1 170 ? -4.838 3.597 -36.387 1.00 95.88 170 ASP A C 1
ATOM 1404 O O . ASP A 1 170 ? -5.390 2.512 -36.195 1.00 95.88 170 ASP A O 1
ATOM 1408 N N . LYS A 1 171 ? -3.725 3.675 -37.117 1.00 95.50 171 LYS A N 1
ATOM 1409 C CA . LYS A 1 171 ? -3.088 2.487 -37.689 1.00 95.50 171 LYS A CA 1
ATOM 1410 C C . LYS A 1 171 ? -2.486 1.554 -36.638 1.00 95.50 171 LYS A C 1
ATOM 1412 O O . LYS A 1 171 ? -2.290 0.379 -36.928 1.00 95.50 171 LYS A O 1
ATOM 1417 N N . SER A 1 172 ? -2.295 2.014 -35.402 1.00 96.75 172 SER A N 1
ATOM 1418 C CA . SER A 1 172 ? -1.839 1.166 -34.293 1.00 96.75 172 SER A CA 1
ATOM 1419 C C . SER A 1 172 ? -2.941 0.237 -33.758 1.00 96.75 172 SER A C 1
ATOM 1421 O O . SER A 1 172 ? -2.645 -0.743 -33.071 1.00 96.75 172 SER A O 1
ATOM 1423 N N . TRP A 1 173 ? -4.223 0.486 -34.079 1.00 97.75 173 TRP A N 1
ATOM 1424 C CA . TRP A 1 173 ? -5.359 -0.291 -33.559 1.00 97.75 173 TRP A CA 1
ATOM 1425 C C . TRP A 1 173 ? -5.303 -1.799 -33.841 1.00 97.75 173 TRP A C 1
ATOM 1427 O O . TRP A 1 173 ? -5.592 -2.564 -32.913 1.00 97.75 173 TRP A O 1
ATOM 1437 N N . PRO A 1 174 ? -4.991 -2.270 -35.066 1.00 97.50 174 PRO A N 1
ATOM 1438 C CA . PRO A 1 174 ? -4.946 -3.699 -35.355 1.00 97.50 174 PRO A CA 1
ATOM 1439 C C . PRO A 1 174 ? -3.908 -4.425 -34.498 1.00 97.50 174 PRO A C 1
ATOM 1441 O O . PRO A 1 174 ? -4.242 -5.431 -33.873 1.00 97.50 174 PRO A O 1
ATOM 1444 N N . LEU A 1 175 ? -2.685 -3.888 -34.400 1.00 98.25 175 LEU A N 1
ATOM 1445 C CA . LEU A 1 175 ? -1.630 -4.483 -33.580 1.00 98.25 175 LEU A CA 1
ATOM 1446 C C . LEU A 1 175 ? -1.988 -4.432 -32.092 1.00 98.25 175 LEU A C 1
ATOM 1448 O O . LEU A 1 175 ? -1.889 -5.451 -31.417 1.00 98.25 175 LEU A O 1
ATOM 1452 N N . LEU A 1 176 ? -2.493 -3.296 -31.601 1.00 98.56 176 LEU A N 1
ATOM 1453 C CA . LEU A 1 176 ? -2.915 -3.131 -30.208 1.00 98.56 176 LEU A CA 1
ATOM 1454 C C . LEU A 1 176 ? -3.979 -4.158 -29.788 1.00 98.56 176 LEU A C 1
ATOM 1456 O O . LEU A 1 176 ? -3.876 -4.778 -28.730 1.00 98.56 176 LEU A O 1
ATOM 1460 N N . LYS A 1 177 ? -5.002 -4.376 -30.620 1.00 98.56 177 LYS A N 1
ATOM 1461 C CA . LYS A 1 177 ? -6.049 -5.373 -30.338 1.00 98.56 177 LYS A CA 1
ATOM 1462 C C . LYS A 1 177 ? -5.508 -6.799 -30.418 1.00 98.56 177 LYS A C 1
ATOM 1464 O O . LYS A 1 177 ? -5.861 -7.642 -29.589 1.00 98.56 177 LYS A O 1
ATOM 1469 N N . ASN A 1 178 ? -4.647 -7.071 -31.394 1.00 98.62 178 ASN A N 1
ATOM 1470 C CA . ASN A 1 178 ? -4.096 -8.402 -31.603 1.00 98.62 178 ASN A CA 1
ATOM 1471 C C . ASN A 1 178 ? -3.100 -8.802 -30.510 1.00 98.62 178 ASN A C 1
ATOM 1473 O O . ASN A 1 178 ? -3.216 -9.911 -29.993 1.00 98.62 178 ASN A O 1
ATOM 1477 N N . VAL A 1 179 ? -2.201 -7.913 -30.076 1.00 98.75 179 VAL A N 1
ATOM 1478 C CA . VAL A 1 179 ? -1.228 -8.233 -29.018 1.00 98.75 179 VAL A CA 1
ATOM 1479 C C . VAL A 1 179 ? -1.909 -8.580 -27.697 1.00 98.75 179 VAL A C 1
ATOM 1481 O O . VAL A 1 179 ? -1.503 -9.536 -27.038 1.00 98.75 179 VAL A O 1
ATOM 1484 N N . VAL A 1 180 ? -3.015 -7.907 -27.357 1.00 98.81 180 VAL A N 1
ATOM 1485 C CA . VAL A 1 180 ? -3.853 -8.286 -26.208 1.00 98.81 180 VAL A CA 1
ATOM 1486 C C . VAL A 1 180 ? -4.371 -9.712 -26.376 1.00 98.81 180 VAL A C 1
ATOM 1488 O O . VAL A 1 180 ? -4.194 -10.545 -25.486 1.00 98.81 180 VAL A O 1
ATOM 1491 N N . LYS A 1 181 ? -4.975 -10.032 -27.527 1.00 98.69 181 LYS A N 1
ATOM 1492 C CA . LYS A 1 181 ? -5.498 -11.377 -27.809 1.00 98.69 181 LYS A CA 1
ATOM 1493 C C . LYS A 1 181 ? -4.399 -12.440 -27.708 1.00 98.69 181 LYS A C 1
ATOM 1495 O O . LYS A 1 181 ? -4.619 -13.497 -27.115 1.00 98.69 181 LYS A O 1
ATOM 1500 N N . TRP A 1 182 ? -3.220 -12.170 -28.262 1.00 98.75 182 TRP A N 1
ATOM 1501 C CA . TRP A 1 182 ? -2.088 -13.092 -28.232 1.00 98.75 182 TRP A CA 1
ATOM 1502 C C . TRP A 1 182 ? -1.586 -13.320 -26.810 1.00 98.75 182 TRP A C 1
ATOM 1504 O O . TRP A 1 182 ? -1.512 -14.475 -26.389 1.00 98.75 182 TRP A O 1
ATOM 1514 N N . ALA A 1 183 ? -1.334 -12.251 -26.053 1.00 98.56 183 ALA A N 1
ATOM 1515 C CA . ALA A 1 183 ? -0.853 -12.331 -24.679 1.00 98.56 183 ALA A CA 1
ATOM 1516 C C . ALA A 1 183 ? -1.825 -13.115 -23.785 1.00 98.56 183 ALA A C 1
ATOM 1518 O O . ALA A 1 183 ? -1.421 -14.035 -23.070 1.00 98.56 183 ALA A O 1
ATOM 1519 N N . ARG A 1 184 ? -3.131 -12.835 -23.893 1.00 98.00 184 ARG A N 1
ATOM 1520 C CA . ARG A 1 184 ? -4.165 -13.562 -23.140 1.00 98.00 184 ARG A CA 1
ATOM 1521 C C . ARG A 1 184 ? -4.238 -15.041 -23.519 1.00 98.00 184 ARG A C 1
ATOM 1523 O O . ARG A 1 184 ? -4.433 -15.875 -22.641 1.00 98.00 184 ARG A O 1
ATOM 1530 N N . SER A 1 185 ? -4.014 -15.391 -24.787 1.00 98.44 185 SER A N 1
ATOM 1531 C CA . SER A 1 185 ? -4.038 -16.793 -25.234 1.00 98.44 185 SER A CA 1
ATOM 1532 C C . SER A 1 185 ? -2.894 -17.656 -24.682 1.00 98.44 185 SER A C 1
ATOM 1534 O O . SER A 1 185 ? -3.002 -18.880 -24.691 1.00 98.44 185 SER A O 1
ATOM 1536 N N . VAL A 1 186 ? -1.804 -17.043 -24.205 1.00 98.00 186 VAL A N 1
ATOM 1537 C CA . VAL A 1 186 ? -0.660 -17.763 -23.622 1.00 98.00 186 VAL A CA 1
ATOM 1538 C C . VAL A 1 186 ? -0.904 -18.148 -22.159 1.00 98.00 186 VAL A C 1
ATOM 1540 O O . VAL A 1 186 ? -0.316 -19.117 -21.685 1.00 98.00 186 VAL A O 1
ATOM 1543 N N . ASN A 1 187 ? -1.792 -17.439 -21.452 1.00 94.06 187 ASN A N 1
ATOM 1544 C CA . ASN A 1 187 ? -2.086 -17.669 -20.032 1.00 94.06 187 ASN A CA 1
ATOM 1545 C C . ASN A 1 187 ? -0.825 -17.629 -19.133 1.00 94.06 187 ASN A C 1
ATOM 1547 O O . ASN A 1 187 ? -0.600 -18.50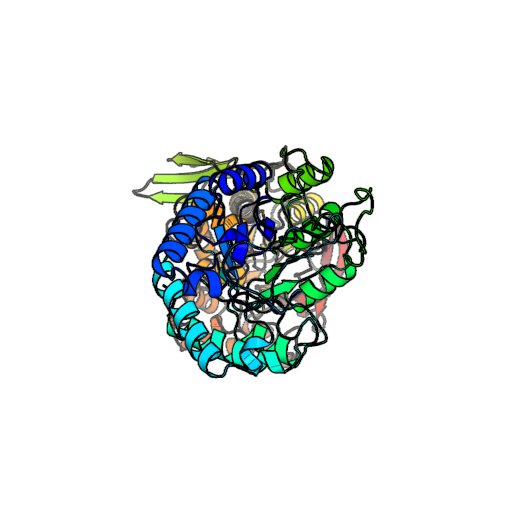2 -18.281 1.00 94.06 187 ASN A O 1
ATOM 1551 N N . ALA A 1 188 ? 0.019 -16.618 -19.369 1.00 95.69 188 ALA A N 1
ATOM 1552 C CA . ALA A 1 188 ? 1.147 -16.281 -18.506 1.00 95.69 188 ALA A CA 1
ATOM 1553 C C . ALA A 1 188 ? 0.655 -15.825 -17.119 1.00 95.69 188 ALA A C 1
ATOM 1555 O O . ALA A 1 188 ? -0.444 -15.287 -16.991 1.00 95.69 188 ALA A O 1
ATOM 1556 N N . VAL A 1 189 ? 1.453 -16.054 -16.072 1.00 94.75 189 VAL A N 1
ATOM 1557 C CA . VAL A 1 189 ? 1.071 -15.705 -14.686 1.00 94.75 189 VAL A CA 1
ATOM 1558 C C . VAL A 1 189 ? 1.309 -14.245 -14.346 1.00 94.75 189 VAL A C 1
ATOM 1560 O O . VAL A 1 189 ? 0.716 -13.747 -13.390 1.00 94.75 189 VAL A O 1
ATOM 1563 N N . GLN A 1 190 ? 2.200 -13.581 -15.080 1.00 96.62 190 GLN A N 1
ATOM 1564 C CA . GLN A 1 190 ? 2.490 -12.174 -14.871 1.00 96.62 190 GLN A CA 1
ATOM 1565 C C . GLN A 1 190 ? 1.375 -11.313 -15.485 1.00 96.62 190 GLN A C 1
ATOM 1567 O O . GLN A 1 190 ? 0.870 -11.648 -16.561 1.00 96.62 190 GLN A O 1
ATOM 1572 N N . PRO A 1 191 ? 1.011 -10.196 -14.838 1.00 96.56 191 PRO A N 1
ATOM 1573 C CA . PRO A 1 191 ? 0.056 -9.238 -15.384 1.00 96.56 191 PRO A CA 1
ATOM 1574 C C . PRO A 1 191 ? 0.502 -8.638 -16.719 1.00 96.56 191 PRO A C 1
ATOM 1576 O O . PRO A 1 191 ? 1.696 -8.440 -16.960 1.00 96.56 191 PRO A O 1
ATOM 1579 N N . VAL A 1 192 ? -0.477 -8.268 -17.545 1.00 98.00 192 VAL A N 1
ATOM 1580 C CA . VAL A 1 192 ? -0.254 -7.468 -18.759 1.00 98.00 192 VAL A CA 1
ATOM 1581 C C . VAL A 1 192 ? -0.682 -6.016 -18.554 1.00 98.00 192 VAL A C 1
ATOM 1583 O O . VAL A 1 192 ? -1.596 -5.720 -17.776 1.00 98.00 192 VAL A O 1
ATOM 1586 N N . THR A 1 193 ? -0.042 -5.102 -19.272 1.00 98.50 193 THR A N 1
ATOM 1587 C CA . THR A 1 193 ? -0.346 -3.671 -19.236 1.00 98.50 193 THR A CA 1
ATOM 1588 C C . THR A 1 193 ? -0.071 -2.986 -20.576 1.00 98.50 193 THR A C 1
ATOM 1590 O O . THR A 1 193 ? 0.604 -3.556 -21.435 1.00 98.50 193 THR A O 1
ATOM 1593 N N . ILE A 1 194 ? -0.640 -1.793 -20.770 1.00 98.56 194 ILE A N 1
ATOM 1594 C CA . ILE A 1 194 ? -0.433 -0.930 -21.939 1.00 98.56 194 ILE A CA 1
ATOM 1595 C C . ILE A 1 194 ? -0.461 0.540 -21.477 1.00 98.56 194 ILE A C 1
ATOM 1597 O O . ILE A 1 194 ? -1.508 1.023 -21.034 1.00 98.56 194 ILE A O 1
ATOM 1601 N N . GLY A 1 195 ? 0.656 1.258 -21.622 1.00 95.38 195 GLY A N 1
ATOM 1602 C CA . GLY A 1 195 ? 0.873 2.600 -21.054 1.00 95.38 195 GLY A CA 1
ATOM 1603 C C . GLY A 1 195 ? -0.008 3.724 -21.614 1.00 95.38 195 GLY A C 1
ATOM 1604 O O . GLY A 1 195 ? -0.032 3.987 -22.818 1.00 95.38 195 GLY A O 1
ATOM 1605 N N . LEU A 1 196 ? -0.721 4.429 -20.730 1.00 97.81 196 LEU A N 1
ATOM 1606 C CA . LEU A 1 196 ? -1.479 5.642 -21.058 1.00 97.81 196 LEU A CA 1
ATOM 1607 C C . LEU A 1 196 ? -0.534 6.844 -21.185 1.00 97.81 196 LEU A C 1
ATOM 1609 O O . LEU A 1 196 ? -0.038 7.343 -20.177 1.00 97.81 196 LEU A O 1
ATOM 1613 N N . TRP A 1 197 ? -0.312 7.341 -22.398 1.00 95.94 197 TRP A N 1
ATOM 1614 C CA . TRP A 1 197 ? 0.662 8.417 -22.631 1.00 95.94 197 TRP A CA 1
ATOM 1615 C C . TRP A 1 197 ? 0.030 9.765 -23.000 1.00 95.94 197 TRP A C 1
ATOM 1617 O O . TRP A 1 197 ? 0.585 10.819 -22.692 1.00 95.94 197 TRP A O 1
ATOM 1627 N N . ASN A 1 198 ? -1.160 9.752 -23.610 1.00 95.06 198 ASN A N 1
ATOM 1628 C CA . ASN A 1 198 ? -1.851 10.959 -24.055 1.00 95.06 198 ASN A CA 1
ATOM 1629 C C . ASN A 1 198 ? -3.291 11.012 -23.514 1.00 95.06 198 ASN A C 1
ATOM 1631 O O . ASN A 1 198 ? -4.121 10.196 -23.922 1.00 95.06 198 ASN A O 1
ATOM 1635 N N . PRO A 1 199 ? -3.646 11.974 -22.641 1.00 91.38 199 PRO A N 1
ATOM 1636 C CA . PRO A 1 199 ? -5.000 12.071 -22.087 1.00 91.38 199 PRO A CA 1
ATOM 1637 C C . PRO A 1 199 ? -6.085 12.315 -23.153 1.00 91.38 199 PRO A C 1
ATOM 1639 O O . PRO A 1 199 ? -7.232 11.911 -22.952 1.00 91.38 199 PRO A O 1
ATOM 1642 N N . GLU A 1 200 ? -5.731 12.886 -24.308 1.00 93.88 200 GLU A N 1
ATOM 1643 C CA . GLU A 1 200 ? -6.674 13.163 -25.400 1.00 93.88 200 GLU A CA 1
ATOM 1644 C C . GLU A 1 200 ? -7.041 11.916 -26.215 1.00 93.88 200 GLU A C 1
ATOM 1646 O O . GLU A 1 200 ? -8.049 11.897 -26.924 1.00 93.88 200 GLU A O 1
ATOM 1651 N N . PHE A 1 201 ? -6.284 10.825 -26.079 1.00 95.81 201 PHE A N 1
ATOM 1652 C CA . PHE A 1 201 ? -6.504 9.571 -26.802 1.00 95.81 201 PHE A CA 1
ATOM 1653 C C . PHE A 1 201 ? -7.613 8.734 -26.138 1.00 95.81 201 PHE A C 1
ATOM 1655 O O . PHE A 1 201 ? -7.430 7.575 -25.780 1.00 95.81 201 PHE A O 1
ATOM 1662 N N . LYS A 1 202 ? -8.805 9.317 -25.956 1.00 96.25 202 LYS A N 1
ATOM 1663 C CA . LYS A 1 202 ? -9.899 8.761 -25.129 1.00 96.25 202 LYS A CA 1
ATOM 1664 C C . LYS A 1 202 ? -10.280 7.321 -25.488 1.00 96.25 202 LYS A C 1
ATOM 1666 O O . LYS A 1 202 ? -10.489 6.507 -24.590 1.00 96.25 202 LYS A O 1
ATOM 1671 N N . ALA A 1 203 ? -10.362 6.999 -26.781 1.00 97.69 203 ALA A N 1
ATOM 1672 C CA . ALA A 1 203 ? -10.712 5.655 -27.243 1.00 97.69 203 ALA A CA 1
ATOM 1673 C C . ALA A 1 203 ? -9.612 4.627 -26.920 1.00 97.69 203 ALA A C 1
ATOM 1675 O O . ALA A 1 203 ? -9.914 3.569 -26.366 1.00 97.69 203 ALA A O 1
ATOM 1676 N N . PHE A 1 204 ? -8.348 4.962 -27.199 1.00 98.00 204 PHE A N 1
ATOM 1677 C CA . PHE A 1 204 ? -7.187 4.152 -26.817 1.00 98.00 204 PHE A CA 1
ATOM 1678 C C . PHE A 1 204 ? -7.124 3.980 -25.298 1.00 98.00 204 PHE A C 1
ATOM 1680 O O . PHE A 1 204 ? -7.117 2.851 -24.817 1.00 98.00 204 PHE A O 1
ATOM 1687 N N . ASN A 1 205 ? -7.217 5.073 -24.536 1.00 97.75 205 ASN A N 1
ATOM 1688 C CA . ASN A 1 205 ? -7.138 5.057 -23.077 1.00 97.75 205 ASN A CA 1
ATOM 1689 C C . ASN A 1 205 ? -8.198 4.146 -22.451 1.00 97.75 205 ASN A C 1
ATOM 1691 O O . ASN A 1 205 ? -7.888 3.355 -21.560 1.00 97.75 205 ASN A O 1
ATOM 1695 N N . LYS A 1 206 ? -9.442 4.206 -22.945 1.00 97.69 206 LYS A N 1
ATOM 1696 C CA . LYS A 1 206 ? -10.508 3.301 -22.506 1.00 97.69 206 LYS A CA 1
ATOM 1697 C C . LYS A 1 206 ? -10.135 1.839 -22.766 1.00 97.69 206 LYS A C 1
ATOM 1699 O O . LYS A 1 206 ? -10.167 1.035 -21.838 1.00 97.69 206 LYS A O 1
ATOM 1704 N N . PHE A 1 207 ? -9.732 1.512 -23.995 1.00 98.62 207 PHE A N 1
ATOM 1705 C CA . PHE A 1 207 ? -9.345 0.150 -24.367 1.00 98.62 207 PHE A CA 1
ATOM 1706 C C . PHE A 1 207 ? -8.160 -0.365 -23.535 1.00 98.62 207 PHE A C 1
ATOM 1708 O O . PHE A 1 207 ? -8.189 -1.493 -23.044 1.00 98.62 207 PHE A O 1
ATOM 1715 N N . GLN A 1 208 ? -7.135 0.463 -23.337 1.00 98.31 208 GLN A N 1
ATOM 1716 C CA . GLN A 1 208 ? -5.940 0.130 -22.564 1.00 98.31 208 GLN A CA 1
ATOM 1717 C C . GLN A 1 208 ? -6.271 -0.149 -21.095 1.00 98.31 208 GLN A C 1
ATOM 1719 O O . GLN A 1 208 ? -5.835 -1.167 -20.558 1.00 98.31 208 GLN A O 1
ATOM 1724 N N . ILE A 1 209 ? -7.093 0.691 -20.455 1.00 97.12 209 ILE A N 1
ATOM 1725 C CA . ILE A 1 209 ? -7.535 0.481 -19.065 1.00 97.12 209 ILE A CA 1
ATOM 1726 C C . ILE A 1 209 ? -8.350 -0.809 -18.937 1.00 97.12 209 ILE A C 1
ATOM 1728 O O . ILE A 1 209 ? -8.166 -1.560 -17.975 1.00 97.12 209 ILE A O 1
ATOM 1732 N N . GLU A 1 210 ? -9.251 -1.078 -19.883 1.00 97.38 210 GLU A N 1
ATOM 1733 C CA . GLU A 1 210 ? -10.107 -2.270 -19.866 1.00 97.38 210 GLU A CA 1
ATOM 1734 C C . GLU A 1 210 ? -9.299 -3.564 -20.038 1.00 97.38 210 GLU A C 1
ATOM 1736 O O . GLU A 1 210 ? -9.606 -4.559 -19.383 1.00 97.38 210 GLU A O 1
ATOM 1741 N N . ASN A 1 211 ? -8.229 -3.540 -20.840 1.00 98.19 211 ASN A N 1
ATOM 1742 C CA . ASN A 1 211 ? -7.447 -4.732 -21.186 1.00 98.19 211 ASN A CA 1
ATOM 1743 C C . ASN A 1 211 ? -6.162 -4.931 -20.363 1.00 98.19 211 ASN A C 1
ATOM 1745 O O . ASN A 1 211 ? -5.514 -5.972 -20.506 1.00 98.19 211 ASN A O 1
ATOM 1749 N N . SER A 1 212 ? -5.819 -3.994 -19.479 1.00 97.94 212 SER A N 1
ATOM 1750 C CA . SER A 1 212 ? -4.661 -4.102 -18.580 1.00 97.94 212 SER A CA 1
ATOM 1751 C C . SER A 1 212 ? -5.036 -4.673 -17.211 1.00 97.94 212 SER A C 1
ATOM 1753 O O . SER A 1 212 ? -6.064 -4.306 -16.641 1.00 97.94 212 SER A O 1
ATOM 1755 N N . ASP A 1 213 ? -4.185 -5.524 -16.639 1.00 96.25 213 ASP A N 1
ATOM 1756 C CA . ASP A 1 213 ? -4.322 -6.009 -15.254 1.00 96.25 213 ASP A CA 1
ATOM 1757 C C . ASP A 1 213 ? -3.820 -4.967 -14.240 1.00 96.25 213 ASP A C 1
ATOM 1759 O O . ASP A 1 213 ? -4.345 -4.854 -13.133 1.00 96.25 213 ASP A O 1
ATOM 1763 N N . VAL A 1 214 ? -2.834 -4.165 -14.653 1.00 95.31 214 VAL A N 1
ATOM 1764 C CA . VAL A 1 214 ? -2.257 -3.034 -13.912 1.00 95.31 214 VAL A CA 1
ATOM 1765 C C . VAL A 1 214 ? -2.357 -1.789 -14.784 1.00 95.31 214 VAL A C 1
ATOM 1767 O O . VAL A 1 214 ? -2.023 -1.842 -15.965 1.00 95.31 214 VAL A O 1
ATOM 1770 N N . ILE A 1 215 ? -2.816 -0.670 -14.225 1.00 96.69 215 ILE A N 1
ATOM 1771 C CA . ILE A 1 215 ? -2.903 0.598 -14.956 1.00 96.69 215 ILE A CA 1
ATOM 1772 C C . ILE A 1 215 ? -1.512 1.230 -14.982 1.00 96.69 215 ILE A C 1
ATOM 1774 O O . ILE A 1 215 ? -0.953 1.541 -13.929 1.00 96.69 215 ILE A O 1
ATOM 1778 N N . THR A 1 216 ? -0.967 1.449 -16.176 1.00 97.81 216 THR A N 1
ATOM 1779 C CA . THR A 1 216 ? 0.287 2.183 -16.363 1.00 97.81 216 THR A CA 1
ATOM 1780 C C . THR A 1 216 ? 0.056 3.478 -17.121 1.00 97.81 216 THR A C 1
ATOM 1782 O O . THR A 1 216 ? -0.870 3.587 -17.926 1.00 97.81 216 THR A O 1
ATOM 1785 N N . PHE A 1 217 ? 0.865 4.493 -16.837 1.00 98.19 217 PHE A N 1
ATOM 1786 C CA . PHE A 1 217 ? 0.765 5.793 -17.495 1.00 98.19 217 PHE A CA 1
ATOM 1787 C C . PHE A 1 217 ? 2.117 6.498 -17.565 1.00 98.19 217 PHE A C 1
ATOM 1789 O O . PHE A 1 217 ? 3.037 6.161 -16.816 1.00 98.19 217 PHE A O 1
ATOM 1796 N N . HIS A 1 218 ? 2.221 7.475 -18.463 1.00 98.25 218 HIS A N 1
ATOM 1797 C CA . HIS A 1 218 ? 3.400 8.316 -18.639 1.00 98.25 218 HIS A CA 1
ATOM 1798 C C . HIS A 1 218 ? 3.102 9.733 -18.144 1.00 98.25 218 HIS A C 1
ATOM 1800 O O . HIS A 1 218 ? 2.013 10.273 -18.360 1.00 98.25 218 HIS A O 1
ATOM 1806 N N . ASN A 1 219 ? 4.072 10.366 -17.487 1.00 97.06 219 ASN A N 1
ATOM 1807 C CA . ASN A 1 219 ? 3.984 11.769 -17.105 1.00 97.06 219 ASN A CA 1
ATOM 1808 C C . ASN A 1 219 ? 5.356 12.454 -17.142 1.00 97.06 219 ASN A C 1
ATOM 1810 O O . ASN A 1 219 ? 6.089 12.495 -16.153 1.00 97.06 219 ASN A O 1
ATOM 1814 N N . TYR A 1 220 ? 5.645 13.101 -18.266 1.00 96.56 220 TYR A N 1
ATOM 1815 C CA . TYR A 1 220 ? 6.804 13.984 -18.436 1.00 96.56 220 TYR A CA 1
ATOM 1816 C C . TYR A 1 220 ? 6.530 15.452 -18.074 1.00 96.56 220 TYR A C 1
ATOM 1818 O O . TYR A 1 220 ? 7.376 16.310 -18.306 1.00 96.56 220 TYR A O 1
ATOM 1826 N N . ARG A 1 221 ? 5.338 15.748 -17.544 1.00 95.19 221 ARG A N 1
ATOM 1827 C CA . ARG A 1 221 ? 4.880 17.097 -17.183 1.00 95.19 221 ARG A CA 1
ATOM 1828 C C . ARG A 1 221 ? 5.105 17.379 -15.696 1.00 95.19 221 ARG A C 1
ATOM 1830 O O . ARG A 1 221 ? 5.521 16.492 -14.946 1.00 95.19 221 ARG A O 1
ATOM 1837 N N . ASP A 1 222 ? 4.812 18.606 -15.290 1.00 93.75 222 ASP A N 1
ATOM 1838 C CA . ASP A 1 222 ? 4.965 19.084 -13.920 1.00 93.75 222 ASP A CA 1
ATOM 1839 C C . ASP A 1 222 ? 4.141 18.300 -12.871 1.00 93.75 222 ASP A C 1
ATOM 1841 O O . ASP A 1 222 ? 3.371 17.374 -13.157 1.00 93.75 222 ASP A O 1
ATOM 1845 N N . THR A 1 223 ? 4.306 18.688 -11.605 1.00 94.31 223 THR A N 1
ATOM 1846 C CA . THR A 1 223 ? 3.620 18.048 -10.475 1.00 94.31 223 THR A CA 1
ATOM 1847 C C . THR A 1 223 ? 2.106 18.261 -10.461 1.00 94.31 223 THR A C 1
ATOM 1849 O O . THR A 1 223 ? 1.397 17.453 -9.858 1.00 94.31 223 THR A O 1
ATOM 1852 N N . SER A 1 224 ? 1.596 19.310 -11.113 1.00 94.69 224 SER A N 1
ATOM 1853 C CA . SER A 1 224 ? 0.158 19.559 -11.233 1.00 94.69 224 SER A CA 1
ATOM 1854 C C . SER A 1 224 ? -0.478 18.516 -12.149 1.00 94.69 224 SER A C 1
ATOM 1856 O O . SER A 1 224 ? -1.405 17.808 -11.747 1.00 94.69 224 SER A O 1
ATOM 1858 N N . ALA A 1 225 ? 0.106 18.325 -13.335 1.00 95.44 225 ALA A N 1
ATOM 1859 C CA . ALA A 1 225 ? -0.304 17.289 -14.274 1.00 95.44 225 ALA A CA 1
ATOM 1860 C C . ALA A 1 225 ? -0.155 15.879 -13.680 1.00 95.44 225 ALA A C 1
ATOM 1862 O O . ALA A 1 225 ? -1.038 15.039 -13.866 1.00 95.44 225 ALA A O 1
ATOM 1863 N N . LEU A 1 226 ? 0.917 15.632 -12.916 1.00 96.75 226 LEU A N 1
ATOM 1864 C CA . LEU A 1 226 ? 1.116 14.356 -12.229 1.00 96.75 226 LEU A CA 1
ATOM 1865 C C . LEU A 1 226 ? -0.013 14.054 -11.233 1.00 96.75 226 LEU A C 1
ATOM 1867 O O . LEU A 1 226 ? -0.565 12.955 -11.251 1.00 96.75 226 LEU A O 1
ATOM 1871 N N . LYS A 1 227 ? -0.364 15.016 -10.369 1.00 93.06 227 LYS A N 1
ATOM 1872 C CA . LYS A 1 227 ? -1.460 14.846 -9.401 1.00 93.06 227 LYS A CA 1
ATOM 1873 C C . LYS A 1 227 ? -2.781 14.594 -10.111 1.00 93.06 227 LYS A C 1
ATOM 1875 O O . LYS A 1 227 ? -3.454 13.627 -9.785 1.00 93.06 227 LYS A O 1
ATOM 1880 N N . GLN A 1 228 ? -3.087 15.376 -11.147 1.00 94.06 228 GLN A N 1
ATOM 1881 C CA . GLN A 1 228 ? -4.306 15.195 -11.934 1.00 94.06 228 GLN A CA 1
ATOM 1882 C C . GLN A 1 228 ? -4.402 13.785 -12.540 1.00 94.06 228 GLN A C 1
ATOM 1884 O O . GLN A 1 228 ? -5.468 13.163 -12.507 1.00 94.06 228 GLN A O 1
ATOM 1889 N N . ALA A 1 229 ? -3.297 13.262 -13.080 1.00 94.75 229 ALA A N 1
ATOM 1890 C CA . ALA A 1 229 ? -3.249 11.900 -13.600 1.00 94.75 229 ALA A CA 1
ATOM 1891 C C . ALA A 1 229 ? -3.501 10.868 -12.487 1.00 94.75 229 ALA A C 1
ATOM 1893 O O . ALA A 1 229 ? -4.347 9.988 -12.647 1.00 94.75 229 ALA A O 1
ATOM 1894 N N . LEU A 1 230 ? -2.824 10.998 -11.342 1.00 93.75 230 LEU A N 1
ATOM 1895 C CA . LEU A 1 230 ? -2.976 10.081 -10.210 1.00 93.75 230 LEU A CA 1
ATOM 1896 C C . LEU A 1 230 ? -4.390 10.114 -9.613 1.00 93.75 230 LEU A C 1
ATOM 1898 O O . LEU A 1 230 ? -4.972 9.051 -9.408 1.00 93.75 230 LEU A O 1
ATOM 1902 N N . ASP A 1 231 ? -4.982 11.291 -9.423 1.00 89.31 231 ASP A N 1
ATOM 1903 C CA . ASP A 1 231 ? -6.367 11.452 -8.956 1.00 89.31 231 ASP A CA 1
ATOM 1904 C C . ASP A 1 231 ? -7.371 10.784 -9.906 1.00 89.31 231 ASP A C 1
ATOM 1906 O O . ASP A 1 231 ? -8.368 10.207 -9.480 1.00 89.31 231 ASP A O 1
ATOM 1910 N N . THR A 1 232 ? -7.088 10.809 -11.211 1.00 90.88 232 THR A N 1
ATOM 1911 C CA . THR A 1 232 ? -7.962 10.209 -12.227 1.00 90.88 232 THR A CA 1
ATOM 1912 C C . THR A 1 232 ? -7.823 8.687 -12.306 1.00 90.88 232 THR A C 1
ATOM 1914 O O . THR A 1 232 ? -8.796 7.999 -12.642 1.00 90.88 232 THR A O 1
ATOM 1917 N N . LEU A 1 233 ? -6.623 8.149 -12.074 1.00 91.38 233 LEU A N 1
ATOM 1918 C CA . LEU A 1 233 ? -6.288 6.742 -12.327 1.00 91.38 233 LEU A CA 1
ATOM 1919 C C . LEU A 1 233 ? -6.347 5.866 -11.071 1.00 91.38 233 LEU A C 1
ATOM 1921 O O . LEU A 1 233 ? -6.682 4.683 -11.175 1.00 91.38 233 LEU A O 1
ATOM 1925 N N . THR A 1 234 ? -6.042 6.423 -9.899 1.00 83.88 234 THR A N 1
ATOM 1926 C CA . THR A 1 234 ? -6.115 5.701 -8.621 1.00 83.88 234 THR A CA 1
ATOM 1927 C C . THR A 1 234 ? -7.570 5.485 -8.178 1.00 83.88 234 THR A C 1
ATOM 1929 O O . THR A 1 234 ? -8.507 6.031 -8.754 1.00 83.88 234 THR A O 1
ATOM 1932 N N . GLY A 1 235 ? -7.797 4.578 -7.220 1.00 75.00 235 GLY A N 1
ATOM 1933 C CA . GLY A 1 235 ? -9.148 4.257 -6.727 1.00 75.00 235 GLY A CA 1
ATOM 1934 C C . GLY A 1 235 ? -10.006 3.371 -7.647 1.00 75.00 235 GLY A C 1
ATOM 1935 O O . GLY A 1 235 ? -11.139 3.046 -7.306 1.00 75.00 235 GLY A O 1
ATOM 1936 N N . ARG A 1 236 ? -9.477 2.909 -8.789 1.00 80.19 236 ARG A N 1
ATOM 1937 C CA . ARG A 1 236 ? -10.203 2.086 -9.785 1.00 80.19 236 ARG A CA 1
ATOM 1938 C C . ARG A 1 236 ? -10.133 0.570 -9.554 1.00 80.19 236 ARG A C 1
ATOM 1940 O O . ARG A 1 236 ? -10.404 -0.206 -10.467 1.00 80.19 236 ARG A O 1
ATOM 1947 N N . GLY A 1 237 ? -9.717 0.130 -8.366 1.00 79.19 237 GLY A N 1
ATOM 1948 C CA . GLY A 1 237 ? -9.571 -1.294 -8.032 1.00 79.19 237 GLY A CA 1
ATOM 1949 C C . GLY A 1 237 ? -8.420 -2.022 -8.746 1.00 79.19 237 GLY A C 1
ATOM 1950 O O . GLY A 1 237 ? -8.314 -3.239 -8.625 1.00 79.19 237 GLY A O 1
ATOM 1951 N N . LYS A 1 238 ? -7.557 -1.298 -9.472 1.00 85.88 238 LYS A N 1
ATOM 1952 C CA . LYS A 1 238 ? -6.318 -1.805 -10.081 1.00 85.88 238 LYS A CA 1
ATOM 1953 C C . LYS A 1 238 ? -5.124 -1.033 -9.524 1.00 85.88 238 LYS A C 1
ATOM 1955 O O . LYS A 1 238 ? -5.246 0.156 -9.229 1.00 85.88 238 LYS A O 1
ATOM 1960 N N . GLN A 1 239 ? -3.974 -1.698 -9.414 1.00 87.25 239 GLN A N 1
ATOM 1961 C CA . GLN A 1 239 ? -2.715 -1.028 -9.085 1.00 87.25 239 GLN A CA 1
ATOM 1962 C C . GLN A 1 239 ? -2.363 -0.020 -10.187 1.00 87.25 239 GLN A C 1
ATOM 1964 O O . GLN A 1 239 ? -2.600 -0.286 -11.368 1.00 87.25 239 GLN A O 1
ATOM 1969 N N . VAL A 1 240 ? -1.774 1.108 -9.789 1.00 92.56 240 VAL A N 1
ATOM 1970 C CA . VAL A 1 240 ? -1.265 2.141 -10.697 1.00 92.56 240 VAL A CA 1
ATOM 1971 C C . VAL A 1 240 ? 0.263 2.182 -10.619 1.00 92.56 240 VAL A C 1
ATOM 1973 O O . VAL A 1 240 ? 0.831 2.065 -9.527 1.00 92.56 240 VAL A O 1
ATOM 1976 N N . ILE A 1 241 ? 0.925 2.319 -11.771 1.00 95.50 241 ILE A N 1
ATOM 1977 C CA . ILE A 1 241 ? 2.380 2.499 -11.911 1.00 95.50 241 ILE A CA 1
ATOM 1978 C C . ILE A 1 241 ? 2.641 3.589 -12.957 1.00 95.50 241 ILE A C 1
ATOM 1980 O O . ILE A 1 241 ? 2.064 3.561 -14.040 1.00 95.50 241 ILE A O 1
ATOM 1984 N N . CYS A 1 242 ? 3.529 4.535 -12.666 1.00 97.69 242 CYS A N 1
ATOM 1985 C CA . CYS A 1 242 ? 4.039 5.443 -13.690 1.00 97.69 242 CYS A CA 1
ATOM 1986 C C . CYS A 1 242 ? 5.227 4.776 -14.388 1.00 97.69 242 CYS A C 1
ATOM 1988 O O . CYS A 1 242 ? 6.272 4.590 -13.762 1.00 97.69 242 CYS A O 1
ATOM 1990 N N . THR A 1 243 ? 5.061 4.359 -15.644 1.00 97.69 243 THR A N 1
ATOM 1991 C CA . THR A 1 243 ? 6.084 3.605 -16.394 1.00 97.69 243 THR A CA 1
ATOM 1992 C C . THR A 1 243 ? 7.082 4.494 -17.120 1.00 97.69 243 THR A C 1
ATOM 1994 O O . THR A 1 243 ? 8.156 4.017 -17.482 1.00 97.69 243 THR A O 1
ATOM 1997 N N . GLU A 1 244 ? 6.758 5.775 -17.284 1.00 98.00 244 GLU A N 1
ATOM 1998 C CA . GLU A 1 244 ? 7.668 6.778 -17.821 1.00 98.00 244 GLU A CA 1
ATOM 1999 C C . GLU A 1 244 ? 7.432 8.128 -17.150 1.00 98.00 244 GLU A C 1
ATOM 2001 O O . GLU A 1 244 ? 6.342 8.702 -17.197 1.00 98.00 244 GLU A O 1
ATOM 2006 N N . TYR A 1 245 ? 8.475 8.664 -16.530 1.00 97.19 245 TYR A N 1
ATOM 2007 C CA . TYR A 1 245 ? 8.505 10.052 -16.095 1.00 97.19 245 TYR A CA 1
ATOM 2008 C C . TYR A 1 245 ? 9.920 10.610 -16.155 1.00 97.19 245 TYR A C 1
ATOM 2010 O O . TYR A 1 245 ? 10.892 9.924 -16.471 1.00 97.19 245 TYR A O 1
ATOM 2018 N N . MET A 1 246 ? 9.996 11.862 -15.731 1.00 94.19 246 MET A N 1
ATOM 2019 C CA . MET A 1 246 ? 11.187 12.642 -15.482 1.00 94.19 246 MET A CA 1
ATOM 2020 C C . MET A 1 246 ? 11.732 13.269 -16.755 1.00 94.19 246 MET A C 1
ATOM 2022 O O . MET A 1 246 ? 12.427 12.650 -17.549 1.00 94.19 246 MET A O 1
ATOM 2026 N N . LYS A 1 247 ? 11.387 14.540 -16.920 1.00 96.06 247 LYS A N 1
ATOM 2027 C CA . LYS A 1 247 ? 11.924 15.473 -17.905 1.00 96.06 247 LYS A CA 1
ATOM 2028 C C . LYS A 1 247 ? 12.239 16.746 -17.129 1.00 96.06 247 LYS A C 1
ATOM 2030 O O . LYS A 1 247 ? 11.346 17.569 -16.904 1.00 96.06 247 LYS A O 1
ATOM 2035 N N . ARG A 1 248 ? 13.495 16.887 -16.681 1.00 96.25 248 ARG A N 1
ATOM 2036 C CA . ARG A 1 248 ? 13.895 17.980 -15.769 1.00 96.25 248 ARG A CA 1
ATOM 2037 C C . ARG A 1 248 ? 13.471 19.370 -16.268 1.00 96.25 248 ARG A C 1
ATOM 2039 O O . ARG A 1 248 ? 12.963 20.128 -15.444 1.00 96.25 248 ARG A O 1
ATOM 2046 N N . PRO A 1 249 ? 13.585 19.703 -17.573 1.00 95.00 249 PRO A N 1
ATOM 2047 C CA . PRO A 1 249 ? 13.178 21.021 -18.065 1.00 95.00 249 PRO A CA 1
ATOM 2048 C C . PRO A 1 249 ? 11.685 21.364 -17.915 1.00 95.00 249 PRO A C 1
ATOM 2050 O O . PRO A 1 249 ? 11.350 22.539 -17.955 1.00 95.00 249 PRO A O 1
ATOM 2053 N N . GLU A 1 250 ? 10.792 20.387 -17.715 1.00 94.44 250 GLU A N 1
ATOM 2054 C CA . GLU A 1 250 ? 9.339 20.620 -17.531 1.00 94.44 250 GLU A CA 1
ATOM 2055 C C . GLU A 1 250 ? 8.921 20.592 -16.054 1.00 94.44 250 GLU A C 1
ATOM 2057 O O . GLU A 1 250 ? 7.750 20.401 -15.731 1.00 94.44 250 GLU A O 1
ATOM 2062 N N . GLY A 1 251 ? 9.878 20.671 -15.124 1.00 93.56 251 GLY A N 1
ATOM 2063 C CA . GLY A 1 251 ? 9.595 20.537 -13.692 1.00 93.56 251 GLY A CA 1
ATOM 2064 C C . GLY A 1 251 ? 9.219 19.113 -13.260 1.00 93.56 251 GLY A C 1
ATOM 2065 O O . GLY A 1 251 ? 8.779 18.901 -12.131 1.00 93.56 251 GLY A O 1
ATOM 2066 N N . SER A 1 252 ? 9.411 18.116 -14.130 1.00 96.88 252 SER A N 1
ATOM 2067 C CA . SER A 1 252 ? 9.270 16.699 -13.793 1.00 96.88 252 SER A CA 1
ATOM 2068 C C . SER A 1 252 ? 10.609 16.181 -13.256 1.00 96.88 252 SER A C 1
ATOM 2070 O O . SER A 1 252 ? 11.458 15.735 -14.026 1.00 96.88 252 SER A O 1
ATOM 2072 N N . THR A 1 253 ? 10.829 16.297 -11.942 1.00 97.25 253 THR A N 1
ATOM 2073 C CA . THR A 1 253 ? 12.101 15.965 -11.266 1.00 97.25 253 THR A CA 1
ATOM 2074 C C . THR A 1 253 ? 11.929 14.861 -10.217 1.00 97.25 253 THR A C 1
ATOM 2076 O O . THR A 1 253 ? 10.830 14.645 -9.699 1.00 97.25 253 THR A O 1
ATOM 2079 N N . PHE A 1 254 ? 13.019 14.187 -9.822 1.00 97.38 254 PHE A N 1
ATOM 2080 C CA . PHE A 1 254 ? 12.984 13.240 -8.695 1.00 97.38 254 PHE A CA 1
ATOM 2081 C C . PHE A 1 254 ? 12.538 13.906 -7.390 1.00 97.38 254 PHE A C 1
ATOM 2083 O O . PHE A 1 254 ? 11.730 13.335 -6.658 1.00 97.38 254 PHE A O 1
ATOM 2090 N N . LYS A 1 255 ? 13.044 15.116 -7.115 1.00 95.75 255 LYS A N 1
ATOM 2091 C CA . LYS A 1 255 ? 12.754 15.883 -5.897 1.00 95.75 255 LYS A CA 1
ATOM 2092 C C . LYS A 1 255 ? 11.264 16.150 -5.728 1.00 95.75 255 LYS A C 1
ATOM 2094 O O . LYS A 1 255 ? 10.748 15.991 -4.625 1.00 95.75 255 LYS A O 1
ATOM 2099 N N . ASP A 1 256 ? 10.592 16.512 -6.813 1.00 95.00 256 ASP A N 1
ATOM 2100 C CA . ASP A 1 256 ? 9.214 16.989 -6.749 1.00 95.00 256 ASP A CA 1
ATOM 2101 C C . ASP A 1 256 ? 8.201 15.862 -7.008 1.00 95.00 256 ASP A C 1
ATOM 2103 O O . ASP A 1 256 ? 7.135 15.830 -6.393 1.00 95.00 256 ASP A O 1
ATOM 2107 N N . CYS A 1 257 ? 8.534 14.887 -7.864 1.00 96.94 257 CYS A N 1
ATOM 2108 C CA . CYS A 1 257 ? 7.615 13.807 -8.237 1.00 96.94 257 CYS A CA 1
ATOM 2109 C C . CYS A 1 257 ? 7.626 12.623 -7.256 1.00 96.94 257 CYS A C 1
ATOM 2111 O O . CYS A 1 257 ? 6.560 12.094 -6.935 1.00 96.94 257 CYS A O 1
ATOM 2113 N N . LEU A 1 258 ? 8.789 12.193 -6.742 1.00 94.75 258 LEU A N 1
ATOM 2114 C CA . LEU A 1 258 ? 8.868 11.004 -5.874 1.00 94.75 258 LEU A CA 1
ATOM 2115 C C . LEU A 1 258 ? 8.043 11.127 -4.576 1.00 94.75 258 LEU A C 1
ATOM 2117 O O . LEU A 1 258 ? 7.356 10.163 -4.226 1.00 94.75 258 LEU A O 1
ATOM 2121 N N . PRO A 1 259 ? 8.007 12.276 -3.868 1.00 90.12 259 PRO A N 1
ATOM 2122 C CA . PRO A 1 259 ? 7.122 12.439 -2.712 1.00 90.12 259 PRO A CA 1
ATOM 2123 C C . PRO A 1 259 ? 5.634 12.289 -3.056 1.00 90.12 259 PRO A C 1
ATOM 2125 O O . PRO A 1 259 ? 4.873 11.731 -2.262 1.00 90.12 259 PRO A O 1
ATOM 2128 N N . ILE A 1 260 ? 5.218 12.734 -4.247 1.00 90.94 260 ILE A N 1
ATOM 2129 C CA . ILE A 1 260 ? 3.838 12.585 -4.728 1.00 90.94 260 ILE A CA 1
ATOM 2130 C C . ILE A 1 260 ? 3.551 11.107 -4.980 1.00 90.94 260 ILE A C 1
ATOM 2132 O O . ILE A 1 260 ? 2.614 10.568 -4.398 1.00 90.94 260 ILE A O 1
ATOM 2136 N N . PHE A 1 261 ? 4.400 10.412 -5.740 1.00 93.00 261 PHE A N 1
ATOM 2137 C CA . PHE A 1 261 ? 4.255 8.970 -5.956 1.00 93.00 261 PHE A CA 1
ATOM 2138 C C . PHE A 1 261 ? 4.172 8.185 -4.644 1.00 93.00 261 PHE A C 1
ATOM 2140 O O . PHE A 1 261 ? 3.354 7.274 -4.519 1.00 93.00 261 PHE A O 1
ATOM 2147 N N . LYS A 1 262 ? 4.959 8.578 -3.634 1.00 85.94 262 LYS A N 1
ATOM 2148 C CA . LYS A 1 262 ? 4.920 7.970 -2.301 1.00 85.94 262 LYS A CA 1
ATOM 2149 C C . LYS A 1 262 ? 3.569 8.151 -1.613 1.00 85.94 262 LYS A C 1
ATOM 2151 O O . LYS A 1 262 ? 3.052 7.182 -1.064 1.00 85.94 262 LYS A O 1
ATOM 2156 N N . ARG A 1 263 ? 2.983 9.353 -1.672 1.00 82.94 263 ARG A N 1
ATOM 2157 C CA . ARG A 1 263 ? 1.655 9.649 -1.104 1.00 82.94 263 ARG A CA 1
ATOM 2158 C C . ARG A 1 263 ? 0.545 8.824 -1.760 1.00 82.94 263 ARG A C 1
ATOM 2160 O O . ARG A 1 263 ? -0.328 8.337 -1.057 1.00 82.94 263 ARG A O 1
ATOM 2167 N N . TYR A 1 264 ? 0.617 8.626 -3.075 1.00 82.75 264 TYR A N 1
ATOM 2168 C CA . TYR A 1 264 ? -0.341 7.806 -3.829 1.00 82.75 264 TYR A CA 1
ATOM 2169 C C . TYR A 1 264 ? 0.019 6.311 -3.860 1.00 82.75 264 TYR A C 1
ATOM 2171 O O . TYR A 1 264 ? -0.608 5.555 -4.600 1.00 82.75 264 TYR A O 1
ATOM 2179 N N . GLN A 1 265 ? 1.045 5.873 -3.116 1.00 82.00 265 GLN A N 1
ATOM 2180 C CA . GLN A 1 265 ? 1.520 4.479 -3.089 1.00 82.00 265 GLN A CA 1
ATOM 2181 C C . GLN A 1 265 ? 1.740 3.885 -4.496 1.00 82.00 265 GLN A C 1
ATOM 2183 O O . GLN A 1 265 ? 1.445 2.722 -4.770 1.00 82.00 265 GLN A O 1
ATOM 2188 N N . THR A 1 266 ? 2.245 4.712 -5.410 1.00 87.19 266 THR A N 1
ATOM 2189 C CA . THR A 1 266 ? 2.443 4.383 -6.824 1.00 87.19 266 THR A CA 1
ATOM 2190 C C . THR A 1 266 ? 3.935 4.223 -7.103 1.00 87.19 266 THR A C 1
ATOM 2192 O O . THR A 1 266 ? 4.738 5.036 -6.644 1.00 87.19 266 THR A O 1
ATOM 2195 N N . ALA A 1 267 ? 4.311 3.174 -7.839 1.00 91.50 267 ALA A N 1
ATOM 2196 C CA . ALA A 1 267 ? 5.689 2.984 -8.292 1.00 91.50 267 ALA A CA 1
ATOM 2197 C C . ALA A 1 267 ? 6.020 3.931 -9.458 1.00 91.50 267 ALA A C 1
ATOM 2199 O O . ALA A 1 267 ? 5.131 4.307 -10.228 1.00 91.50 267 ALA A O 1
ATOM 2200 N N . ALA A 1 268 ? 7.293 4.308 -9.581 1.00 95.44 268 ALA A N 1
ATOM 2201 C CA . ALA A 1 268 ? 7.744 5.330 -10.520 1.00 95.44 268 ALA A CA 1
ATOM 2202 C C . ALA A 1 268 ? 8.976 4.873 -11.311 1.00 95.44 268 ALA A C 1
ATOM 2204 O O . ALA A 1 268 ? 10.036 4.626 -10.738 1.00 95.44 268 ALA A O 1
ATOM 2205 N N . ILE A 1 269 ? 8.851 4.797 -12.635 1.00 98.00 269 ILE A N 1
ATOM 2206 C CA . ILE A 1 269 ? 9.920 4.381 -13.546 1.00 98.00 269 ILE A CA 1
ATOM 2207 C C . ILE A 1 269 ? 10.340 5.576 -14.395 1.00 98.00 269 ILE A C 1
ATOM 2209 O O . ILE A 1 269 ? 9.577 6.047 -15.240 1.00 98.00 269 ILE A O 1
ATOM 2213 N N . ASN A 1 270 ? 11.537 6.107 -14.154 1.00 98.25 270 ASN A N 1
ATOM 2214 C CA . ASN A 1 270 ? 12.007 7.267 -14.904 1.00 98.25 270 ASN A CA 1
ATOM 2215 C C . ASN A 1 270 ? 12.493 6.847 -16.297 1.00 98.25 270 ASN A C 1
ATOM 2217 O O . ASN A 1 270 ? 12.826 5.686 -16.532 1.00 98.25 270 ASN A O 1
ATOM 2221 N N . TRP A 1 271 ? 12.547 7.776 -17.244 1.00 96.81 271 TRP A N 1
ATOM 2222 C CA . TRP A 1 271 ? 13.262 7.534 -18.491 1.00 96.81 271 TRP A CA 1
ATOM 2223 C C . TRP A 1 271 ? 14.764 7.706 -18.261 1.00 96.81 271 TRP A C 1
ATOM 2225 O O . TRP A 1 271 ? 15.169 8.676 -17.620 1.00 96.81 271 TRP A O 1
ATOM 2235 N N . GLY A 1 272 ? 15.566 6.764 -18.763 1.00 95.81 272 GLY A N 1
ATOM 2236 C CA . GLY A 1 272 ? 17.030 6.791 -18.709 1.00 95.81 272 GLY A CA 1
ATOM 2237 C C . GLY A 1 272 ? 17.649 6.283 -17.401 1.00 95.81 272 GLY A C 1
ATOM 2238 O O . GLY A 1 272 ? 17.065 6.371 -16.326 1.00 95.81 272 GLY A O 1
ATOM 2239 N N . LEU A 1 273 ? 18.874 5.769 -17.475 1.00 98.12 273 LEU A N 1
ATOM 2240 C CA . LEU A 1 273 ? 19.659 5.371 -16.298 1.00 98.12 273 LEU A CA 1
ATOM 2241 C C . LEU A 1 273 ? 21.081 5.902 -16.438 1.00 98.12 273 L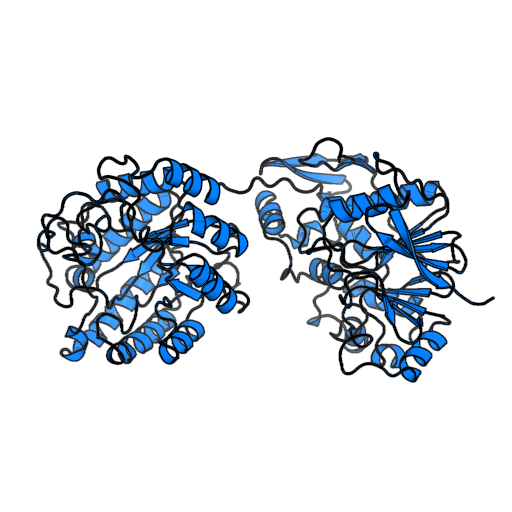EU A C 1
ATOM 2243 O O . LEU A 1 273 ? 21.544 6.662 -15.586 1.00 98.12 273 LEU A O 1
ATOM 2247 N N . VAL A 1 274 ? 21.745 5.547 -17.536 1.00 98.50 274 VAL A N 1
ATOM 2248 C CA . VAL A 1 274 ? 23.129 5.921 -17.828 1.00 98.50 274 VAL A CA 1
ATOM 2249 C C . VAL A 1 274 ? 23.185 6.665 -19.155 1.00 98.50 274 VAL A C 1
ATOM 2251 O O . VAL A 1 274 ? 22.709 6.165 -20.171 1.00 98.50 274 VAL A O 1
ATOM 2254 N N . ALA A 1 275 ? 23.826 7.835 -19.162 1.00 97.88 275 ALA A N 1
ATOM 2255 C CA . ALA A 1 275 ? 24.069 8.609 -20.372 1.00 97.88 275 ALA A CA 1
ATOM 2256 C C . ALA A 1 275 ? 24.944 7.810 -21.350 1.00 97.88 275 ALA A C 1
ATOM 2258 O O . ALA A 1 275 ? 26.165 7.698 -21.200 1.00 97.88 275 ALA A O 1
ATOM 2259 N N . GLY A 1 276 ? 24.290 7.225 -22.349 1.00 96.75 276 GLY A N 1
ATOM 2260 C CA . GLY A 1 276 ? 24.873 6.267 -23.276 1.00 96.75 276 GLY A CA 1
ATOM 2261 C C . GLY A 1 276 ? 24.713 6.661 -24.734 1.00 96.75 276 GLY A C 1
ATOM 2262 O O . GLY A 1 276 ? 24.585 7.834 -25.086 1.00 96.75 276 GLY A O 1
ATOM 2263 N N . ARG A 1 277 ? 24.727 5.655 -25.608 1.00 97.50 277 ARG A N 1
ATOM 2264 C CA . ARG A 1 277 ? 24.535 5.847 -27.050 1.00 97.50 277 ARG A CA 1
ATOM 2265 C C . ARG A 1 277 ? 23.128 6.345 -27.421 1.00 97.50 277 ARG A C 1
ATOM 2267 O O . ARG A 1 277 ? 22.978 6.921 -28.495 1.00 97.50 277 ARG A O 1
ATOM 2274 N N . SER A 1 278 ? 22.120 6.174 -26.563 1.00 96.31 278 SER A N 1
ATOM 2275 C CA . SER A 1 278 ? 20.782 6.773 -26.736 1.00 96.31 278 SER A CA 1
ATOM 2276 C C . SER A 1 278 ? 20.783 8.303 -26.590 1.00 96.31 278 SER A C 1
ATOM 2278 O O . SER A 1 278 ? 19.933 8.977 -27.170 1.00 96.31 278 SER A O 1
ATOM 2280 N N . GLN A 1 279 ? 21.755 8.865 -25.858 1.00 97.31 279 GLN A N 1
ATOM 2281 C CA . GLN A 1 279 ? 21.919 10.306 -25.617 1.00 97.31 279 GLN A CA 1
ATOM 2282 C C . GLN A 1 279 ? 20.684 10.986 -25.006 1.00 97.31 279 GLN A C 1
ATOM 2284 O O . GLN A 1 279 ? 20.380 12.146 -25.283 1.00 97.31 279 GLN A O 1
ATOM 2289 N N . THR A 1 280 ? 19.976 10.266 -24.138 1.00 96.31 280 THR A N 1
ATOM 2290 C CA . THR A 1 280 ? 18.779 10.740 -23.432 1.00 96.31 280 THR A CA 1
ATOM 2291 C C . THR A 1 280 ? 19.062 11.833 -22.402 1.00 96.31 280 THR A C 1
ATOM 2293 O O . THR A 1 280 ? 18.136 12.488 -21.933 1.00 96.31 280 THR A O 1
ATOM 2296 N N . ASN A 1 281 ? 20.326 12.097 -22.075 1.00 96.75 281 ASN A N 1
ATOM 2297 C CA . ASN A 1 281 ? 20.754 13.246 -21.287 1.00 96.75 281 ASN A CA 1
ATOM 2298 C C . ASN A 1 281 ? 20.629 14.575 -22.058 1.00 96.75 281 ASN A C 1
ATOM 2300 O O . ASN A 1 281 ? 20.503 15.622 -21.422 1.00 96.75 281 ASN A O 1
ATOM 2304 N N . TYR A 1 282 ? 20.610 14.545 -23.396 1.00 97.25 282 TYR A N 1
ATOM 2305 C CA . TYR A 1 282 ? 20.435 15.731 -24.236 1.00 97.25 282 TYR A CA 1
ATOM 2306 C C . TYR A 1 282 ? 18.954 16.086 -24.452 1.00 97.25 282 TYR A C 1
ATOM 2308 O O . TYR A 1 282 ? 18.100 15.193 -24.465 1.00 97.25 282 TYR A O 1
ATOM 2316 N N . PRO A 1 283 ? 18.620 17.375 -24.654 1.00 93.88 283 PRO A N 1
ATOM 2317 C CA . PRO A 1 283 ? 17.263 17.793 -24.977 1.00 93.88 283 PRO A CA 1
ATOM 2318 C C . PRO A 1 283 ? 16.749 17.249 -26.312 1.00 93.88 283 PRO A C 1
ATOM 2320 O O . PRO A 1 283 ? 17.472 17.160 -27.307 1.00 93.88 283 PRO A O 1
ATOM 2323 N N . GLN A 1 284 ? 15.451 16.947 -26.355 1.00 93.06 284 GLN A N 1
ATOM 2324 C CA . GLN A 1 284 ? 14.759 16.712 -27.621 1.00 93.06 284 GLN A CA 1
ATOM 2325 C C . GLN A 1 284 ? 14.764 17.990 -28.471 1.00 93.06 284 GLN A C 1
ATOM 2327 O O . GLN A 1 284 ? 14.529 19.083 -27.960 1.00 93.06 284 GLN A O 1
ATOM 2332 N N . GLY A 1 285 ? 14.992 17.843 -29.778 1.00 90.31 285 GLY A N 1
ATOM 2333 C CA . GLY A 1 285 ? 14.997 18.952 -30.740 1.00 90.31 285 GLY A CA 1
ATOM 2334 C C . GLY A 1 285 ? 16.385 19.447 -31.159 1.00 90.31 285 GLY A C 1
ATOM 2335 O O . GLY A 1 285 ? 16.470 20.121 -32.191 1.00 90.31 285 GLY A O 1
ATOM 2336 N N . ASN A 1 286 ? 17.443 19.057 -30.435 1.00 93.00 286 ASN A N 1
ATOM 2337 C CA . ASN A 1 286 ? 18.837 19.294 -30.824 1.00 93.00 286 ASN A CA 1
ATOM 2338 C C . ASN A 1 286 ? 19.117 18.828 -32.264 1.00 93.00 286 ASN A C 1
ATOM 2340 O O . ASN A 1 286 ? 18.547 17.842 -32.744 1.00 93.00 286 ASN A O 1
ATOM 2344 N N . LYS A 1 287 ? 19.989 19.559 -32.961 1.00 93.00 287 LYS A N 1
ATOM 2345 C CA . LYS A 1 287 ? 20.395 19.310 -34.352 1.00 93.00 287 LYS A CA 1
ATOM 2346 C C . LYS A 1 287 ? 21.721 18.559 -34.456 1.00 93.00 287 LYS A C 1
ATOM 2348 O O . LYS A 1 287 ? 21.965 17.944 -35.493 1.00 93.00 287 LYS A O 1
ATOM 2353 N N . GLY A 1 288 ? 22.514 18.555 -33.391 1.00 93.88 288 GLY A N 1
ATOM 2354 C CA . GLY A 1 288 ? 23.760 17.816 -33.257 1.00 93.88 288 GLY A CA 1
ATOM 2355 C C . GLY A 1 288 ? 24.975 18.726 -33.098 1.00 93.88 288 GLY A C 1
ATOM 2356 O O . GLY A 1 288 ? 25.028 19.828 -33.644 1.00 93.88 288 GLY A O 1
ATOM 2357 N N . GLY A 1 289 ? 25.972 18.237 -32.357 1.00 92.25 289 GLY A N 1
ATOM 2358 C CA . GLY A 1 289 ? 27.207 18.969 -32.055 1.00 92.25 289 GLY A CA 1
ATOM 2359 C C . GLY A 1 289 ? 27.094 19.996 -30.923 1.00 92.25 289 GLY A C 1
ATOM 2360 O O . GLY A 1 289 ? 28.086 20.648 -30.606 1.00 92.25 289 GLY A O 1
ATOM 2361 N N . GLU A 1 290 ? 25.926 20.139 -30.294 1.00 95.81 290 GLU A N 1
ATOM 2362 C CA . GLU A 1 290 ? 25.757 20.982 -29.109 1.00 95.81 290 GLU A CA 1
ATOM 2363 C C . GLU A 1 290 ? 26.608 20.468 -27.929 1.00 95.81 290 GLU A C 1
ATOM 2365 O O . GLU A 1 290 ? 26.821 19.258 -27.808 1.00 95.81 290 GLU A O 1
ATOM 2370 N N . PRO A 1 291 ? 27.091 21.345 -27.029 1.00 95.06 291 PRO A N 1
ATOM 2371 C CA . PRO A 1 291 ? 27.783 20.909 -25.820 1.00 95.06 291 PRO A CA 1
ATOM 2372 C C . PRO A 1 291 ? 26.846 20.135 -24.884 1.00 95.06 291 PRO A C 1
ATOM 2374 O O . PRO A 1 291 ? 25.619 20.211 -24.992 1.00 95.06 291 PRO A O 1
ATOM 2377 N N . GLU A 1 292 ? 27.434 19.410 -23.931 1.00 94.69 292 GLU A N 1
ATOM 2378 C CA . GLU A 1 292 ? 26.672 18.771 -22.860 1.00 94.69 292 GLU A CA 1
ATOM 2379 C C . GLU A 1 292 ? 25.803 19.816 -22.128 1.00 94.69 292 GLU A C 1
ATOM 2381 O O . GLU A 1 292 ? 26.320 20.866 -21.738 1.00 94.69 292 GLU A O 1
ATOM 2386 N N . PRO A 1 293 ? 24.493 19.567 -21.938 1.00 94.44 293 PRO A N 1
ATOM 2387 C CA . PRO A 1 293 ? 23.608 20.542 -21.315 1.00 94.44 293 PRO A CA 1
ATOM 2388 C C . PRO A 1 293 ? 23.914 20.698 -19.821 1.00 94.44 293 PRO A C 1
ATOM 2390 O O . PRO A 1 293 ? 24.139 19.709 -19.122 1.00 94.44 293 PRO A O 1
ATOM 2393 N N . GLU A 1 294 ? 23.819 21.929 -19.306 1.00 95.81 294 GLU A N 1
ATOM 2394 C CA . GLU A 1 294 ? 23.927 22.199 -17.862 1.00 95.81 294 GLU A CA 1
ATOM 2395 C C . GLU A 1 294 ? 22.860 21.440 -17.059 1.00 95.81 294 GLU A C 1
ATOM 2397 O O . GLU A 1 294 ? 23.138 20.895 -15.990 1.00 95.81 294 GLU A O 1
ATOM 2402 N N . LEU A 1 295 ? 21.638 21.365 -17.601 1.00 96.12 295 LEU A N 1
ATOM 2403 C CA . LEU A 1 295 ? 20.544 20.574 -17.053 1.00 96.12 295 LEU A CA 1
ATOM 2404 C C . LEU A 1 295 ? 20.249 19.379 -17.960 1.00 96.12 295 LEU A C 1
ATOM 2406 O O . LEU A 1 295 ? 19.704 19.528 -19.054 1.00 96.12 295 LEU A O 1
ATOM 2410 N N . TRP A 1 296 ? 20.568 18.180 -17.478 1.00 97.19 296 TRP A N 1
ATOM 2411 C CA . TRP A 1 296 ? 20.270 16.944 -18.192 1.00 97.19 296 TRP A CA 1
ATOM 2412 C C . TRP A 1 296 ? 18.778 16.682 -18.323 1.00 97.19 296 TRP A C 1
ATOM 2414 O O . TRP A 1 296 ? 17.997 16.901 -17.398 1.00 97.19 296 TRP A O 1
ATOM 2424 N N . TYR A 1 297 ? 18.400 16.089 -19.448 1.00 96.00 297 TYR A N 1
ATOM 2425 C CA . TYR A 1 297 ? 17.011 15.782 -19.751 1.00 96.00 297 TYR A CA 1
ATOM 2426 C C . TYR A 1 297 ? 16.485 14.592 -18.924 1.00 96.00 297 TYR A C 1
ATOM 2428 O O . TYR A 1 297 ? 15.540 14.777 -18.153 1.00 96.00 297 TYR A O 1
ATOM 2436 N N . HIS A 1 298 ? 17.137 13.419 -19.010 1.00 96.88 298 HIS A N 1
ATOM 2437 C CA . HIS A 1 298 ? 16.658 12.162 -18.403 1.00 96.88 298 HIS A CA 1
ATOM 2438 C C . HIS A 1 298 ? 17.665 11.419 -17.504 1.00 96.88 298 HIS A C 1
ATOM 2440 O O . HIS A 1 298 ? 17.361 11.141 -16.350 1.00 96.88 298 HIS A O 1
ATOM 2446 N N . ASP A 1 299 ? 18.864 11.096 -17.995 1.00 97.94 299 ASP A N 1
ATOM 2447 C CA . ASP A 1 299 ? 19.737 10.116 -17.323 1.00 97.94 299 ASP A CA 1
ATOM 2448 C C . ASP A 1 299 ? 20.177 10.508 -15.897 1.00 97.94 299 ASP A C 1
ATOM 2450 O O . ASP A 1 299 ? 20.095 11.672 -15.482 1.00 97.94 299 ASP A O 1
ATOM 2454 N N . ILE A 1 300 ? 20.639 9.509 -15.136 1.00 98.31 300 ILE A N 1
ATOM 2455 C CA . ILE A 1 300 ? 21.066 9.641 -13.732 1.00 98.31 300 ILE A CA 1
ATOM 2456 C C . ILE A 1 300 ? 22.589 9.594 -13.626 1.00 98.31 300 ILE A C 1
ATOM 2458 O O . ILE A 1 300 ? 23.187 10.398 -12.907 1.00 98.31 300 ILE A O 1
ATOM 2462 N N . PHE A 1 301 ? 23.217 8.662 -14.340 1.00 98.62 301 PHE A N 1
ATOM 2463 C CA . PHE A 1 301 ? 24.647 8.396 -14.265 1.00 98.62 301 PHE A CA 1
ATOM 2464 C C . PHE A 1 301 ? 25.373 8.759 -15.555 1.00 98.62 301 PHE A C 1
ATOM 2466 O O . PHE A 1 301 ? 24.837 8.670 -16.659 1.00 98.62 301 PHE A O 1
ATOM 2473 N N . ARG A 1 302 ? 26.642 9.119 -15.407 1.00 97.88 302 ARG A N 1
ATOM 2474 C CA . ARG A 1 302 ? 27.630 9.157 -16.485 1.00 97.88 302 ARG A CA 1
ATOM 2475 C C . ARG A 1 302 ? 28.124 7.738 -16.778 1.00 97.88 302 ARG A C 1
ATOM 2477 O O . ARG A 1 302 ? 27.920 6.822 -15.985 1.00 97.88 302 ARG A O 1
ATOM 2484 N N . LYS A 1 303 ? 28.830 7.551 -17.897 1.00 95.12 303 LYS A N 1
ATOM 2485 C CA . LYS A 1 303 ? 29.377 6.240 -18.314 1.00 95.12 303 LYS A CA 1
ATOM 2486 C C . LYS A 1 303 ? 30.351 5.604 -17.314 1.00 95.12 303 LYS A C 1
ATOM 2488 O O . LYS A 1 303 ? 30.580 4.396 -17.374 1.00 95.12 303 LYS A O 1
ATOM 2493 N N . ASP A 1 304 ? 30.947 6.406 -16.437 1.00 96.12 304 ASP A N 1
ATOM 2494 C CA . ASP A 1 304 ? 31.841 5.962 -15.363 1.00 96.12 304 ASP A CA 1
ATOM 2495 C C . ASP A 1 304 ? 31.106 5.659 -14.041 1.00 96.12 304 ASP A C 1
ATOM 2497 O O . ASP A 1 304 ? 31.742 5.256 -13.072 1.00 96.12 304 ASP A O 1
ATOM 2501 N N . GLY A 1 305 ? 29.781 5.835 -13.998 1.00 96.81 305 GLY A N 1
ATOM 2502 C CA . GLY A 1 305 ? 28.947 5.628 -12.813 1.00 96.81 305 GLY A CA 1
ATOM 2503 C C . GLY A 1 305 ? 28.837 6.848 -11.900 1.00 96.81 305 GLY A C 1
ATOM 2504 O O . GLY A 1 305 ? 28.094 6.817 -10.919 1.00 96.81 305 GLY A O 1
ATOM 2505 N N . SER A 1 306 ? 29.530 7.951 -12.197 1.00 97.75 306 SER A N 1
ATOM 2506 C CA . SER A 1 306 ? 29.360 9.181 -11.423 1.00 97.75 306 SER A CA 1
ATOM 2507 C C . SER A 1 306 ? 27.971 9.793 -11.678 1.00 97.75 306 SER A C 1
ATOM 2509 O O . SER A 1 306 ? 27.487 9.796 -12.813 1.00 97.75 306 SER A O 1
ATOM 2511 N N . PRO A 1 307 ? 27.271 10.289 -10.642 1.00 97.81 307 PRO A N 1
ATOM 2512 C CA . PRO A 1 307 ? 25.927 10.826 -10.814 1.00 97.81 307 PRO A CA 1
ATOM 2513 C C . PRO A 1 307 ? 25.957 12.222 -11.443 1.00 97.81 307 PRO A C 1
ATOM 2515 O O . PRO A 1 307 ? 26.813 13.039 -11.101 1.00 97.81 307 PRO A O 1
ATOM 2518 N N . PHE A 1 308 ? 24.966 12.533 -12.282 1.00 96.88 308 PHE A N 1
ATOM 2519 C CA . PHE A 1 308 ? 24.714 13.897 -12.760 1.00 96.88 308 PHE A CA 1
ATOM 2520 C C . PHE A 1 308 ? 24.452 14.853 -11.589 1.00 96.88 308 PHE A C 1
ATOM 2522 O O . PHE A 1 308 ? 25.047 15.925 -11.509 1.00 96.88 308 PHE A O 1
ATOM 2529 N N . ASN A 1 309 ? 23.605 14.434 -10.641 1.00 97.44 309 ASN A N 1
ATOM 2530 C CA . ASN A 1 309 ? 23.258 15.219 -9.463 1.00 97.44 309 ASN A CA 1
ATOM 2531 C C . ASN A 1 309 ? 23.250 14.348 -8.195 1.00 97.44 309 ASN A C 1
ATOM 2533 O O . ASN A 1 309 ? 22.421 13.454 -8.032 1.00 97.44 309 ASN A O 1
ATOM 2537 N N . LYS A 1 310 ? 24.162 14.635 -7.257 1.00 97.00 310 LYS A N 1
ATOM 2538 C CA . LYS A 1 310 ? 24.299 13.886 -5.994 1.00 97.00 310 LYS A CA 1
ATOM 2539 C C . LYS A 1 310 ? 23.087 14.021 -5.064 1.00 97.00 310 LYS A C 1
ATOM 2541 O O . LYS A 1 310 ? 22.831 13.104 -4.286 1.00 97.00 310 LYS A O 1
ATOM 2546 N N . GLU A 1 311 ? 22.342 15.124 -5.124 1.00 96.75 311 GLU A N 1
ATOM 2547 C CA . GLU A 1 311 ? 21.133 15.293 -4.308 1.00 96.75 311 GLU A CA 1
ATOM 2548 C C . GLU A 1 311 ? 19.994 14.398 -4.805 1.00 96.75 311 GLU A C 1
ATOM 2550 O O . GLU A 1 311 ? 19.290 13.800 -3.993 1.00 96.75 311 GLU A O 1
ATOM 2555 N N . GLU A 1 312 ? 19.863 14.207 -6.122 1.00 96.06 312 GLU A N 1
ATOM 2556 C CA . GLU A 1 312 ? 18.888 13.260 -6.685 1.00 96.06 312 GLU A CA 1
ATOM 2557 C C . GLU A 1 312 ? 19.162 11.833 -6.204 1.00 96.06 312 GLU A C 1
ATOM 2559 O O . GLU A 1 312 ? 18.234 11.133 -5.807 1.00 96.06 312 GLU A O 1
ATOM 2564 N N . ILE A 1 313 ? 20.435 11.432 -6.112 1.00 97.19 313 ILE A N 1
ATOM 2565 C CA . ILE A 1 313 ? 20.823 10.125 -5.562 1.00 97.19 313 ILE A CA 1
ATOM 2566 C C . ILE A 1 313 ? 20.330 9.949 -4.122 1.00 97.19 313 ILE A C 1
ATOM 2568 O O . ILE A 1 313 ? 19.810 8.887 -3.774 1.00 97.19 313 ILE A O 1
ATOM 2572 N N . LYS A 1 314 ? 20.453 10.978 -3.273 1.00 95.12 314 LYS A N 1
ATOM 2573 C CA . LYS A 1 314 ? 19.940 10.923 -1.893 1.00 95.12 314 LYS A CA 1
ATOM 2574 C C . LYS A 1 314 ? 18.421 10.772 -1.869 1.00 95.12 314 LYS A C 1
ATOM 2576 O O . LYS A 1 314 ? 17.908 9.982 -1.078 1.00 95.12 314 LYS A O 1
ATOM 2581 N N . ILE A 1 315 ? 17.713 11.495 -2.736 1.00 94.50 315 ILE A N 1
ATOM 2582 C CA . ILE A 1 315 ? 16.249 11.451 -2.834 1.00 94.50 315 ILE A CA 1
ATOM 2583 C C . ILE A 1 315 ? 15.781 10.067 -3.301 1.00 94.50 315 ILE A C 1
ATOM 2585 O O . ILE A 1 315 ? 14.895 9.490 -2.673 1.00 94.50 315 ILE A O 1
ATOM 2589 N N . ILE A 1 316 ? 16.404 9.503 -4.339 1.00 94.81 316 ILE A N 1
ATOM 2590 C CA . ILE A 1 316 ? 16.076 8.166 -4.855 1.00 94.81 316 ILE A CA 1
ATOM 2591 C C . ILE A 1 316 ? 16.321 7.108 -3.769 1.00 94.81 316 ILE A C 1
ATOM 2593 O O . ILE A 1 316 ? 15.427 6.316 -3.469 1.00 94.81 316 ILE A O 1
ATOM 2597 N N . LYS A 1 317 ? 17.473 7.156 -3.083 1.00 92.56 317 LYS A N 1
ATOM 2598 C CA . LYS A 1 317 ? 17.761 6.263 -1.946 1.00 92.56 317 LYS A CA 1
ATOM 2599 C C . LYS A 1 317 ? 16.725 6.394 -0.831 1.00 92.56 317 LYS A C 1
ATOM 2601 O O . LYS A 1 317 ? 16.293 5.389 -0.275 1.00 92.56 317 LYS A O 1
ATOM 2606 N N . ALA A 1 318 ? 16.319 7.616 -0.488 1.00 86.56 318 ALA A N 1
ATOM 2607 C CA . ALA A 1 318 ? 15.322 7.858 0.553 1.00 86.56 318 ALA A CA 1
ATOM 2608 C C . ALA A 1 318 ? 13.923 7.362 0.157 1.00 86.56 318 ALA A C 1
ATOM 2610 O O . ALA A 1 318 ? 13.176 6.882 1.013 1.00 86.56 318 ALA A O 1
ATOM 2611 N N . TYR A 1 319 ? 13.572 7.462 -1.125 1.00 86.12 319 TYR A N 1
ATOM 2612 C CA . TYR A 1 319 ? 12.320 6.946 -1.667 1.00 86.12 319 TYR A CA 1
ATOM 2613 C C . TYR A 1 319 ? 12.282 5.414 -1.630 1.00 86.12 319 TYR A C 1
ATOM 2615 O O . TYR A 1 319 ? 11.303 4.853 -1.149 1.00 86.12 319 TYR A O 1
ATOM 2623 N N . ASN A 1 320 ? 13.377 4.761 -2.029 1.00 85.06 320 ASN A N 1
ATOM 2624 C CA . ASN A 1 320 ? 13.497 3.302 -2.082 1.00 85.06 320 ASN A CA 1
ATOM 2625 C C . ASN A 1 320 ? 13.846 2.632 -0.743 1.00 85.06 320 ASN A C 1
ATOM 2627 O O . ASN A 1 320 ? 13.911 1.404 -0.665 1.00 85.06 320 ASN A O 1
ATOM 2631 N N . LYS A 1 321 ? 14.122 3.399 0.318 1.00 75.75 321 LYS A N 1
ATOM 2632 C CA . LYS A 1 321 ? 14.475 2.829 1.620 1.00 75.75 321 LYS A CA 1
ATOM 2633 C C . LYS A 1 321 ? 13.298 2.007 2.148 1.00 75.75 321 LYS A C 1
ATOM 2635 O O . LYS A 1 321 ? 12.239 2.566 2.433 1.00 75.75 321 LYS A O 1
ATOM 2640 N N . THR A 1 322 ? 13.509 0.701 2.329 1.00 65.06 322 THR A N 1
ATOM 2641 C CA . THR A 1 322 ? 12.542 -0.199 2.970 1.00 65.06 322 THR A CA 1
ATOM 2642 C C . THR A 1 322 ? 12.048 0.429 4.267 1.00 65.06 322 THR A C 1
ATOM 2644 O O . THR A 1 322 ? 12.856 0.828 5.114 1.00 65.06 322 THR A O 1
ATOM 2647 N N . ALA A 1 323 ? 10.727 0.540 4.419 1.00 69.19 323 ALA A N 1
ATOM 2648 C CA . ALA A 1 323 ? 10.152 1.068 5.643 1.00 69.19 323 ALA A CA 1
ATOM 2649 C C . ALA A 1 323 ? 10.617 0.214 6.831 1.00 69.19 323 ALA A C 1
ATOM 2651 O O . ALA A 1 323 ? 10.612 -1.016 6.782 1.00 69.19 323 ALA A O 1
ATOM 2652 N N . VAL A 1 324 ? 11.058 0.880 7.896 1.00 78.69 324 VAL A N 1
ATOM 2653 C CA . VAL A 1 324 ? 11.346 0.216 9.166 1.00 78.69 324 VAL A CA 1
ATOM 2654 C C . VAL A 1 324 ? 10.018 -0.014 9.871 1.00 78.69 324 VAL A C 1
ATOM 2656 O O . VAL A 1 324 ? 9.378 0.948 10.315 1.00 78.69 324 VAL A O 1
ATOM 2659 N N . ILE A 1 325 ? 9.614 -1.275 9.946 1.00 85.62 325 ILE A N 1
ATOM 2660 C CA . ILE A 1 325 ? 8.419 -1.740 10.633 1.00 85.62 325 ILE A CA 1
ATOM 2661 C C . ILE A 1 325 ? 8.782 -2.009 12.088 1.00 85.62 325 ILE A C 1
ATOM 2663 O O . ILE A 1 325 ? 9.645 -2.838 12.385 1.00 85.62 325 ILE A O 1
ATOM 2667 N N . ASP A 1 326 ? 8.078 -1.294 12.958 1.00 90.56 326 ASP A N 1
ATOM 2668 C CA . ASP A 1 326 ? 7.899 -1.630 14.362 1.00 90.56 326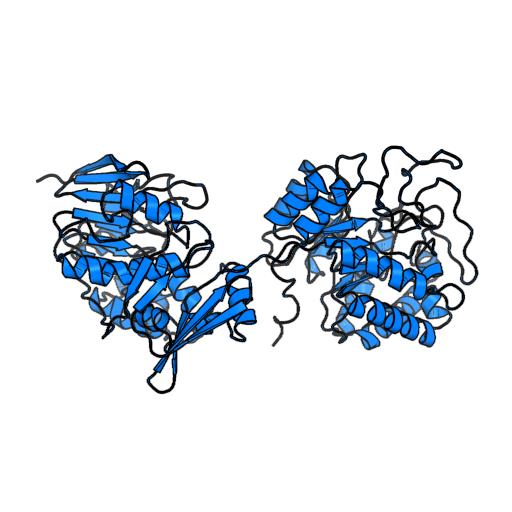 ASP A CA 1
ATOM 2669 C C . ASP A 1 326 ? 6.407 -1.903 14.557 1.00 90.56 326 ASP A C 1
ATOM 2671 O O . ASP A 1 326 ? 5.567 -1.145 14.049 1.00 90.56 326 ASP A O 1
ATOM 2675 N N . ASP A 1 327 ? 6.078 -3.026 15.191 1.00 95.12 327 ASP A N 1
ATOM 2676 C CA . ASP A 1 327 ? 4.693 -3.480 15.291 1.00 95.12 327 ASP A CA 1
ATOM 2677 C C . ASP A 1 327 ? 4.459 -4.493 16.422 1.00 95.12 327 ASP A C 1
ATOM 2679 O O . ASP A 1 327 ? 5.376 -5.192 16.875 1.00 95.12 327 ASP A O 1
ATOM 2683 N N . GLY A 1 328 ? 3.195 -4.609 16.833 1.00 94.62 328 GLY A N 1
ATOM 2684 C CA . GLY A 1 328 ? 2.750 -5.459 17.935 1.00 94.62 328 GLY A CA 1
ATOM 2685 C C . GLY A 1 328 ? 2.740 -4.735 19.293 1.00 94.62 328 GLY A C 1
ATOM 2686 O O . GLY A 1 328 ? 2.788 -3.510 19.350 1.00 94.62 328 GLY A O 1
ATOM 2687 N N . PRO A 1 329 ? 2.676 -5.468 20.419 1.00 97.25 329 PRO A N 1
ATOM 2688 C CA . PRO A 1 329 ? 2.803 -6.918 20.512 1.00 97.25 329 PRO A CA 1
ATOM 2689 C C . PRO A 1 329 ? 1.557 -7.692 20.058 1.00 97.25 329 PRO A C 1
ATOM 2691 O O . PRO A 1 329 ? 0.433 -7.222 20.204 1.00 97.25 329 PRO A O 1
ATOM 2694 N N . TYR A 1 330 ? 1.760 -8.927 19.602 1.00 98.25 330 TYR A N 1
ATOM 2695 C CA . TYR A 1 330 ? 0.707 -9.898 19.294 1.00 98.25 330 TYR A CA 1
ATOM 2696 C C . TYR A 1 330 ? 0.829 -11.104 20.232 1.00 98.25 330 TYR A C 1
ATOM 2698 O O . TYR A 1 330 ? 1.892 -11.722 20.308 1.00 98.25 330 TYR A O 1
ATOM 2706 N N . VAL A 1 331 ? -0.237 -11.428 20.972 1.00 98.31 331 VAL A N 1
ATOM 2707 C CA . VAL A 1 331 ? -0.221 -12.471 22.015 1.00 98.31 331 VAL A CA 1
ATOM 2708 C C . VAL A 1 331 ? -1.003 -13.696 21.551 1.00 98.31 331 VAL A C 1
ATOM 2710 O O . VAL A 1 331 ? -2.224 -13.641 21.433 1.00 98.31 331 VAL A O 1
ATOM 2713 N N . PHE A 1 332 ? -0.306 -14.809 21.339 1.00 97.81 332 PHE A N 1
ATOM 2714 C CA . PHE A 1 332 ? -0.854 -16.087 20.874 1.00 97.81 332 PHE A CA 1
ATOM 2715 C C . PHE A 1 332 ? -0.839 -17.123 21.992 1.00 97.81 332 PHE A C 1
ATOM 2717 O O . PHE A 1 332 ? 0.052 -17.101 22.839 1.00 97.81 332 PHE A O 1
ATOM 2724 N N . TYR A 1 333 ? -1.766 -18.077 21.961 1.00 96.56 333 TYR A N 1
ATOM 2725 C CA . TYR A 1 333 ? -1.827 -19.188 22.907 1.00 96.56 333 TYR A CA 1
ATOM 2726 C C . TYR A 1 333 ? -1.585 -20.506 22.187 1.00 96.56 333 TYR A C 1
ATOM 2728 O O . TYR A 1 333 ? -2.330 -20.881 21.289 1.00 96.56 333 TYR A O 1
ATOM 2736 N N . LYS A 1 334 ? -0.546 -21.233 22.602 1.00 93.50 334 LYS A N 1
ATOM 2737 C CA . LYS A 1 334 ? -0.186 -22.540 22.042 1.00 93.50 334 LYS A CA 1
ATOM 2738 C C . LYS A 1 334 ? 0.196 -23.481 23.177 1.00 93.50 334 LYS A C 1
ATOM 2740 O O . LYS A 1 334 ? 1.024 -23.133 24.016 1.00 93.50 334 LYS A O 1
ATOM 2745 N N . ASN A 1 335 ? -0.405 -24.672 23.208 1.00 91.06 335 ASN A N 1
ATOM 2746 C CA . ASN A 1 335 ? -0.116 -25.722 24.197 1.00 91.06 335 ASN A CA 1
ATOM 2747 C C . ASN A 1 335 ? -0.157 -25.226 25.659 1.00 91.06 335 ASN A C 1
ATOM 2749 O O . ASN A 1 335 ? 0.735 -25.518 26.450 1.00 91.06 335 ASN A O 1
ATOM 2753 N N . GLY A 1 336 ? -1.164 -24.415 26.004 1.00 86.75 336 GLY A N 1
ATOM 2754 C CA . GLY A 1 336 ? -1.345 -23.875 27.358 1.00 86.75 336 GLY A CA 1
ATOM 2755 C C . GLY A 1 336 ? -0.400 -22.730 27.751 1.00 86.75 336 GLY A C 1
ATOM 2756 O O . GLY A 1 336 ? -0.531 -22.207 28.853 1.00 86.75 336 GLY A O 1
ATOM 2757 N N . LYS A 1 337 ? 0.513 -22.303 26.869 1.00 94.00 337 LYS A N 1
ATOM 2758 C CA . LYS A 1 337 ? 1.415 -21.161 27.084 1.00 94.00 337 LYS A CA 1
ATOM 2759 C C . LYS A 1 337 ? 1.041 -19.987 26.190 1.00 94.00 337 LYS A C 1
ATOM 2761 O O . LYS A 1 337 ? 0.526 -20.188 25.089 1.00 94.00 337 LYS A O 1
ATOM 2766 N N . ASN A 1 338 ? 1.340 -18.771 26.642 1.00 96.19 338 ASN A N 1
ATOM 2767 C CA . ASN A 1 338 ? 1.269 -17.588 25.788 1.00 96.19 338 ASN A CA 1
ATOM 2768 C C . ASN A 1 338 ? 2.624 -17.286 25.123 1.00 96.19 338 ASN A C 1
ATOM 2770 O O . ASN A 1 338 ? 3.681 -17.594 25.676 1.00 96.19 338 ASN A O 1
ATOM 2774 N N . PHE A 1 339 ? 2.577 -16.684 23.938 1.00 97.50 339 PHE A N 1
ATOM 2775 C CA . PHE A 1 339 ? 3.720 -16.218 23.161 1.00 97.50 339 PHE A CA 1
ATOM 2776 C C . PHE A 1 339 ? 3.440 -14.795 22.692 1.00 97.50 339 PHE A C 1
ATOM 2778 O O . PHE A 1 339 ? 2.454 -14.550 22.001 1.00 97.50 339 PHE A O 1
ATOM 2785 N N . ILE A 1 340 ? 4.307 -13.864 23.066 1.00 97.81 340 ILE A N 1
ATOM 2786 C CA . ILE A 1 340 ? 4.198 -12.442 22.758 1.00 97.81 340 ILE A CA 1
ATOM 2787 C C . ILE A 1 340 ? 5.216 -12.126 21.670 1.00 97.81 340 ILE A C 1
ATOM 2789 O O . ILE A 1 340 ? 6.421 -12.104 21.924 1.00 97.81 340 ILE A O 1
ATOM 2793 N N . TYR A 1 341 ? 4.724 -11.885 20.462 1.00 97.56 341 TYR A N 1
ATOM 2794 C CA . TYR A 1 341 ? 5.530 -11.508 19.310 1.00 97.56 341 TYR A CA 1
ATOM 2795 C C . TYR A 1 341 ? 5.583 -9.994 19.165 1.00 97.56 341 TYR A C 1
ATOM 2797 O O . TYR A 1 341 ? 4.590 -9.309 19.408 1.00 97.56 341 TYR A O 1
ATOM 2805 N N . ARG A 1 342 ? 6.730 -9.478 18.732 1.00 96.88 342 ARG A N 1
ATOM 2806 C CA . ARG A 1 342 ? 6.921 -8.079 18.339 1.00 96.88 342 ARG A CA 1
ATOM 2807 C C . ARG A 1 342 ? 7.809 -7.998 17.127 1.00 96.88 342 ARG A C 1
ATOM 2809 O O . ARG A 1 342 ? 8.687 -8.840 16.952 1.00 96.88 342 ARG A O 1
ATOM 2816 N N . ILE A 1 343 ? 7.649 -6.929 16.371 1.00 95.00 343 ILE A N 1
ATOM 2817 C CA . ILE A 1 343 ? 8.564 -6.564 15.304 1.00 95.00 343 ILE A CA 1
ATOM 2818 C C . ILE A 1 343 ? 9.285 -5.305 15.755 1.00 95.00 343 ILE A C 1
ATOM 2820 O O . ILE A 1 343 ? 8.639 -4.320 16.100 1.00 95.00 343 ILE A O 1
ATOM 2824 N N . VAL A 1 344 ? 10.614 -5.371 15.800 1.00 92.12 344 VAL A N 1
ATOM 2825 C CA . VAL A 1 344 ? 11.481 -4.240 16.134 1.00 92.12 344 VAL A CA 1
ATOM 2826 C C . VAL A 1 344 ? 12.554 -4.131 15.062 1.00 92.12 344 VAL A C 1
ATOM 2828 O O . VAL A 1 344 ? 13.343 -5.056 14.862 1.00 92.12 344 VAL A O 1
ATOM 2831 N N . ASN A 1 345 ? 12.591 -3.010 14.355 1.00 88.00 345 ASN A N 1
ATOM 2832 C CA . ASN A 1 345 ? 13.459 -2.755 13.216 1.00 88.00 345 ASN A CA 1
ATOM 2833 C C . ASN A 1 345 ? 13.416 -3.886 12.172 1.00 88.00 345 ASN A C 1
ATOM 2835 O O . ASN A 1 345 ? 14.459 -4.417 11.785 1.00 88.00 345 ASN A O 1
ATOM 2839 N N . ASN A 1 346 ? 12.211 -4.282 11.744 1.00 87.44 346 ASN A N 1
ATOM 2840 C CA . ASN A 1 346 ? 11.946 -5.418 10.844 1.00 87.44 346 ASN A CA 1
ATOM 2841 C C . ASN A 1 346 ? 12.339 -6.807 11.389 1.00 87.44 346 ASN A C 1
ATOM 2843 O O . ASN A 1 346 ? 12.216 -7.796 10.668 1.00 87.44 346 ASN A O 1
ATOM 2847 N N . LYS A 1 347 ? 12.809 -6.926 12.637 1.00 92.44 347 LYS A N 1
ATOM 2848 C CA . LYS A 1 347 ? 13.160 -8.214 13.248 1.00 92.44 347 LYS A CA 1
ATOM 2849 C C . LYS A 1 347 ? 12.057 -8.682 14.177 1.00 92.44 347 LYS A C 1
ATOM 2851 O O . LYS A 1 347 ? 11.637 -7.954 15.073 1.00 92.44 347 LYS A O 1
ATOM 2856 N N . VAL A 1 348 ? 11.634 -9.926 13.991 1.00 96.56 348 VAL A N 1
ATOM 2857 C CA . VAL A 1 348 ? 10.684 -10.571 14.893 1.00 96.56 348 VAL A CA 1
ATOM 2858 C C . VAL A 1 348 ? 11.402 -10.978 16.172 1.00 96.56 348 VAL A C 1
ATOM 2860 O O . VAL A 1 348 ? 12.434 -11.646 16.143 1.00 96.56 348 VAL A O 1
ATOM 2863 N N . THR A 1 349 ? 10.835 -10.584 17.301 1.00 95.81 349 THR A N 1
ATOM 2864 C CA . THR A 1 349 ? 11.235 -11.017 18.637 1.00 95.81 349 THR A CA 1
ATOM 2865 C C . THR A 1 349 ? 10.056 -11.707 19.305 1.00 95.81 349 THR A C 1
ATOM 2867 O O . THR A 1 349 ? 8.894 -11.402 19.021 1.00 95.81 349 THR A O 1
ATOM 2870 N N . THR A 1 350 ? 10.344 -12.668 20.177 1.00 95.94 350 THR A N 1
ATOM 2871 C CA . THR A 1 350 ? 9.309 -13.444 20.858 1.00 95.94 350 THR A CA 1
ATOM 2872 C C . THR A 1 350 ? 9.724 -13.709 22.291 1.00 95.94 350 THR A C 1
ATOM 2874 O O . THR A 1 350 ? 10.855 -14.111 22.552 1.00 95.94 350 THR A O 1
ATOM 2877 N N . ILE A 1 351 ? 8.788 -13.510 23.210 1.00 94.94 351 ILE A N 1
ATOM 2878 C CA . ILE A 1 351 ? 8.899 -13.930 24.608 1.00 94.94 351 ILE A CA 1
ATOM 2879 C C . ILE A 1 351 ? 7.706 -14.823 24.941 1.00 94.94 351 ILE A C 1
ATOM 2881 O O . ILE A 1 351 ? 6.627 -14.648 24.378 1.00 94.94 351 ILE A O 1
ATOM 2885 N N . SER A 1 352 ? 7.883 -15.793 25.830 1.00 95.12 352 SER A N 1
ATOM 2886 C CA . SER A 1 352 ? 6.833 -16.754 26.187 1.00 95.12 352 SER A CA 1
ATOM 2887 C C . SER A 1 352 ? 6.508 -16.722 27.673 1.00 95.12 352 SER A C 1
ATOM 2889 O O . SER A 1 352 ? 7.376 -16.417 28.489 1.00 95.12 352 SER A O 1
ATOM 2891 N N . ASP A 1 353 ? 5.285 -17.128 28.002 1.00 93.38 353 ASP A N 1
ATOM 2892 C CA . ASP A 1 353 ? 4.791 -17.358 29.363 1.00 93.38 353 ASP A CA 1
ATOM 2893 C C . ASP A 1 353 ? 4.876 -16.120 30.273 1.00 93.38 353 ASP A C 1
ATOM 2895 O O . ASP A 1 353 ? 5.270 -16.175 31.436 1.00 93.38 353 ASP A O 1
ATOM 2899 N N . GLN A 1 354 ? 4.509 -14.964 29.716 1.00 94.50 354 GLN A N 1
ATOM 2900 C CA . GLN A 1 354 ? 4.480 -13.687 30.425 1.00 94.50 354 GLN A CA 1
ATOM 2901 C C . GLN A 1 354 ? 3.042 -13.213 30.605 1.00 94.50 354 GLN A C 1
ATOM 2903 O O . GLN A 1 354 ? 2.226 -13.288 29.691 1.00 94.50 354 GLN A O 1
ATOM 2908 N N . LYS A 1 355 ? 2.716 -12.709 31.798 1.00 94.25 355 LYS A N 1
ATOM 2909 C CA . LYS A 1 355 ? 1.401 -12.101 32.074 1.00 94.25 355 LYS A CA 1
ATOM 2910 C C . LYS A 1 355 ? 1.404 -10.585 31.929 1.00 94.25 355 LYS A C 1
ATOM 2912 O O . LYS A 1 355 ? 0.337 -10.009 31.765 1.00 94.25 355 LYS A O 1
ATOM 2917 N N . ASN A 1 356 ? 2.575 -9.957 31.997 1.00 96.94 356 ASN A N 1
ATOM 2918 C CA . ASN A 1 356 ? 2.740 -8.518 31.847 1.00 96.94 356 ASN A CA 1
ATOM 2919 C C . ASN A 1 356 ? 3.730 -8.245 30.718 1.00 96.94 356 ASN A C 1
ATOM 2921 O O . ASN A 1 356 ? 4.714 -8.968 30.564 1.00 96.94 356 ASN A O 1
ATOM 2925 N N . PHE A 1 357 ? 3.477 -7.206 29.936 1.00 96.56 357 PHE A N 1
ATOM 2926 C CA 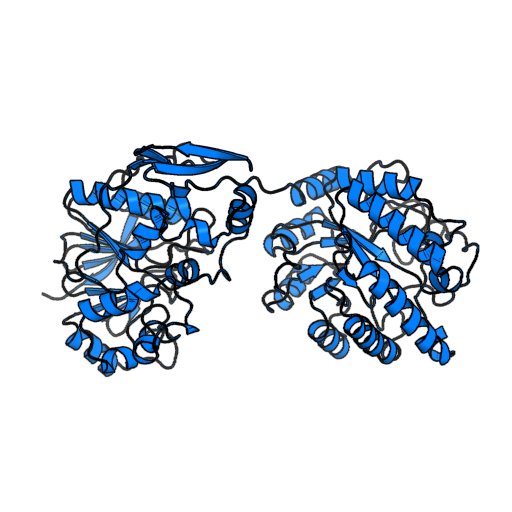. PHE A 1 357 ? 4.365 -6.766 28.869 1.00 96.56 357 PHE A CA 1
ATOM 2927 C C . PHE A 1 357 ? 4.136 -5.284 28.568 1.00 96.56 357 PHE A C 1
ATOM 2929 O O . PHE A 1 357 ? 3.098 -4.718 28.896 1.00 96.56 357 PHE A O 1
ATOM 2936 N N . LYS A 1 358 ? 5.111 -4.651 27.916 1.00 95.56 358 LYS A N 1
ATOM 2937 C CA . LYS A 1 358 ? 5.068 -3.219 27.597 1.00 95.56 358 LYS A CA 1
ATOM 2938 C C . LYS A 1 358 ? 4.661 -2.956 26.148 1.00 95.56 358 LYS A C 1
ATOM 2940 O O . LYS A 1 358 ? 5.344 -3.446 25.266 1.00 95.56 358 LYS A O 1
ATOM 2945 N N . VAL A 1 359 ? 3.643 -2.171 25.849 1.00 96.88 359 VAL A N 1
ATOM 2946 C CA . VAL A 1 359 ? 3.444 -1.642 24.488 1.00 96.88 359 VAL A CA 1
ATOM 2947 C C . VAL A 1 359 ? 4.457 -0.519 24.263 1.00 96.88 359 VAL A C 1
ATOM 2949 O O . VAL A 1 359 ? 4.612 0.333 25.136 1.00 96.88 359 VAL A O 1
ATOM 2952 N N . THR A 1 360 ? 5.195 -0.564 23.153 1.00 93.25 360 THR A N 1
ATOM 2953 C CA . THR A 1 360 ? 6.346 0.320 22.896 1.00 93.25 360 THR A CA 1
ATOM 2954 C C . THR A 1 360 ? 6.147 1.157 21.647 1.00 93.25 360 THR A C 1
ATOM 2956 O O . THR A 1 360 ? 5.719 0.620 20.629 1.00 93.25 360 THR A O 1
ATOM 2959 N N . PHE A 1 361 ? 6.551 2.423 21.704 1.00 90.31 361 PHE A N 1
ATOM 2960 C CA . PHE A 1 361 ? 6.469 3.360 20.585 1.00 90.31 361 PHE A CA 1
ATOM 2961 C C . PHE A 1 361 ? 7.862 3.758 20.093 1.00 90.31 361 PHE A C 1
ATOM 2963 O O . PHE A 1 361 ? 8.840 3.717 20.837 1.00 90.31 361 PHE A O 1
ATOM 2970 N N . LYS A 1 362 ? 7.948 4.214 18.836 1.00 82.56 362 LYS A N 1
ATOM 2971 C CA . LYS A 1 362 ? 9.148 4.914 18.345 1.00 82.56 362 LYS A CA 1
ATOM 2972 C C . LYS A 1 362 ? 9.372 6.232 19.089 1.00 82.56 362 LYS A C 1
ATOM 2974 O O . LYS A 1 362 ? 10.511 6.638 19.300 1.00 82.56 362 LYS A O 1
ATOM 2979 N N . GLU A 1 363 ? 8.286 6.909 19.457 1.00 82.06 363 GLU A N 1
ATOM 2980 C CA . GLU A 1 363 ? 8.333 8.155 20.214 1.00 82.06 363 GLU A CA 1
ATOM 2981 C C . GLU A 1 363 ? 8.575 7.881 21.708 1.00 82.06 363 GLU A C 1
ATOM 2983 O O . GLU A 1 363 ? 7.802 7.141 22.326 1.00 82.06 363 GLU A O 1
ATOM 2988 N N . PRO A 1 364 ? 9.600 8.497 22.323 1.00 82.56 364 PRO A N 1
ATOM 2989 C CA . PRO A 1 364 ? 9.851 8.354 23.752 1.00 82.56 364 PRO A CA 1
ATOM 2990 C C . PRO A 1 364 ? 8.661 8.800 24.611 1.00 82.56 364 PRO A C 1
ATOM 2992 O O . PRO A 1 364 ? 7.953 9.747 24.275 1.00 82.56 364 PRO A O 1
ATOM 2995 N N . GLY A 1 365 ? 8.475 8.147 25.760 1.00 85.31 365 G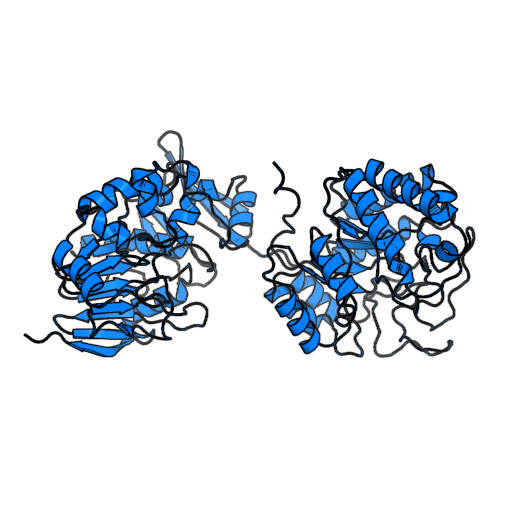LY A N 1
ATOM 2996 C CA . GLY A 1 365 ? 7.493 8.555 26.774 1.00 85.31 365 GLY A CA 1
ATOM 2997 C C . GLY A 1 365 ? 6.050 8.115 26.514 1.00 85.31 365 GLY A C 1
ATOM 2998 O O . GLY A 1 365 ? 5.187 8.404 27.336 1.00 85.31 365 GLY A O 1
ATOM 2999 N N . LYS A 1 366 ? 5.775 7.398 25.417 1.00 92.25 366 LYS A N 1
ATOM 3000 C CA . LYS A 1 366 ? 4.428 6.883 25.115 1.00 92.25 366 LYS A CA 1
ATOM 3001 C C . LYS A 1 366 ? 4.198 5.432 25.522 1.00 92.25 366 LYS A C 1
ATOM 3003 O O . LYS A 1 366 ? 3.055 4.989 25.496 1.00 92.25 366 LYS A O 1
ATOM 3008 N N . ASP A 1 367 ? 5.246 4.712 25.905 1.00 95.88 367 ASP A N 1
ATOM 3009 C CA . ASP A 1 367 ? 5.152 3.317 26.330 1.00 95.88 367 ASP A CA 1
ATOM 3010 C C . ASP A 1 367 ? 4.196 3.124 27.513 1.00 95.88 367 ASP A C 1
ATOM 3012 O O . ASP A 1 367 ? 4.149 3.945 28.430 1.00 95.88 367 ASP A O 1
ATOM 3016 N N . PHE A 1 368 ? 3.515 1.980 27.557 1.00 96.94 368 PHE A N 1
ATOM 3017 C CA . PHE A 1 368 ? 2.682 1.612 28.701 1.00 96.94 368 PHE A CA 1
ATOM 3018 C C . PHE A 1 368 ? 2.672 0.113 28.963 1.00 96.94 368 PHE A C 1
ATOM 3020 O O . PHE A 1 368 ? 2.931 -0.701 28.079 1.00 96.94 368 PHE A O 1
ATOM 3027 N N . GLU A 1 369 ? 2.373 -0.266 30.203 1.00 96.69 369 GLU A N 1
ATOM 3028 C CA . GLU A 1 369 ? 2.272 -1.668 30.595 1.00 96.69 369 GLU A CA 1
ATOM 3029 C C . GLU A 1 369 ? 0.855 -2.212 30.422 1.00 96.69 369 GLU A C 1
ATOM 3031 O O . GLU A 1 369 ? -0.152 -1.553 30.709 1.00 96.69 369 GLU A O 1
ATOM 3036 N N . VAL A 1 370 ? 0.798 -3.463 29.977 1.00 97.94 370 VAL A N 1
ATOM 3037 C CA . VAL A 1 370 ? -0.415 -4.256 29.845 1.00 97.94 370 VAL A CA 1
ATOM 3038 C C . VAL A 1 370 ? -0.252 -5.527 30.660 1.00 97.94 370 VAL A C 1
ATOM 3040 O O . VAL A 1 370 ? 0.764 -6.219 30.572 1.00 97.94 370 VAL A O 1
ATOM 3043 N N . LYS A 1 371 ? -1.296 -5.848 31.421 1.00 97.69 371 LYS A N 1
ATOM 3044 C CA . LYS A 1 371 ? -1.454 -7.118 32.122 1.00 97.69 371 LYS A CA 1
ATOM 3045 C C . LYS A 1 371 ? -2.552 -7.928 31.449 1.00 97.69 371 LYS A C 1
ATOM 3047 O O . LYS A 1 371 ? -3.666 -7.428 31.310 1.00 97.69 371 LYS A O 1
ATOM 3052 N N . LEU A 1 372 ? -2.257 -9.169 31.077 1.00 97.56 372 LEU A N 1
ATOM 3053 C CA . LEU A 1 372 ? -3.246 -10.105 30.546 1.00 97.56 372 LEU A CA 1
ATOM 3054 C C . LEU A 1 372 ? -4.356 -10.361 31.577 1.00 97.56 372 LEU A C 1
ATOM 3056 O O . LEU A 1 372 ? -4.093 -10.620 32.756 1.00 97.56 372 LEU A O 1
ATOM 3060 N N . GLN A 1 373 ? -5.598 -10.298 31.112 1.00 94.69 373 GLN A N 1
ATOM 3061 C CA . GLN A 1 373 ? -6.808 -10.613 31.851 1.00 94.69 373 GLN A CA 1
ATOM 3062 C C . GLN A 1 373 ? -6.855 -12.121 32.114 1.00 94.69 373 GLN A C 1
ATOM 3064 O O . GLN A 1 373 ? -6.548 -12.936 31.248 1.00 94.69 373 GLN A O 1
ATOM 3069 N N . GLY A 1 374 ? -7.227 -12.503 33.338 1.00 88.44 374 GLY A N 1
ATOM 3070 C CA . GLY A 1 374 ? -7.329 -13.919 33.704 1.00 88.44 374 GLY A CA 1
ATOM 3071 C C . GLY A 1 374 ? -8.487 -14.635 33.006 1.00 88.44 374 GLY A C 1
ATOM 3072 O O . GLY A 1 374 ? -8.362 -15.804 32.660 1.00 88.44 374 GLY A O 1
ATOM 3073 N N . GLU A 1 375 ? -9.600 -13.932 32.791 1.00 90.06 375 GLU A N 1
ATOM 3074 C CA . GLU A 1 375 ? -10.792 -14.456 32.128 1.00 90.06 375 GLU A CA 1
ATOM 3075 C C . GLU A 1 375 ? -11.445 -13.347 31.297 1.00 90.06 375 GLU A C 1
ATOM 3077 O O . GLU A 1 375 ? -11.675 -12.246 31.800 1.00 90.06 375 GLU A O 1
ATOM 3082 N N . LEU A 1 376 ? -11.759 -13.651 30.037 1.00 94.81 376 LEU A N 1
ATOM 3083 C CA . LEU A 1 376 ? -12.443 -12.744 29.119 1.00 94.81 376 LEU A CA 1
ATOM 3084 C C . LEU A 1 376 ? -13.939 -13.066 29.131 1.00 94.81 376 LEU A C 1
ATOM 3086 O O . LEU A 1 376 ? -14.351 -14.131 28.671 1.00 94.81 376 LEU A O 1
ATOM 3090 N N . LYS A 1 377 ? -14.751 -12.153 29.674 1.00 91.81 377 LYS A N 1
ATOM 3091 C CA . LYS A 1 377 ? -16.210 -12.309 29.765 1.00 91.81 377 LYS A CA 1
ATOM 3092 C C . LYS A 1 377 ? -16.923 -11.376 28.806 1.00 91.81 377 LYS A C 1
ATOM 3094 O O . LYS A 1 377 ? -16.485 -10.252 28.574 1.00 91.81 377 LYS A O 1
ATOM 3099 N N . THR A 1 378 ? -18.062 -11.842 28.307 1.00 94.75 378 THR A N 1
ATOM 3100 C CA . THR A 1 378 ? -19.037 -10.951 27.674 1.00 94.75 378 THR A CA 1
ATOM 3101 C C . THR A 1 378 ? -19.668 -10.083 28.762 1.00 94.75 378 THR A C 1
ATOM 3103 O O . THR A 1 378 ? -20.058 -10.601 29.812 1.00 94.75 378 THR A O 1
ATOM 3106 N N . GLY A 1 379 ? -19.689 -8.767 28.550 1.00 91.38 379 GLY A N 1
ATOM 3107 C CA . GLY A 1 379 ? -20.316 -7.820 29.471 1.00 91.38 379 GLY A CA 1
ATOM 3108 C C . GLY A 1 379 ? -21.848 -7.852 29.379 1.00 91.38 379 GLY A C 1
ATOM 3109 O O . GLY A 1 379 ? -22.384 -8.399 28.415 1.00 91.38 379 GLY A O 1
ATOM 3110 N N . PRO A 1 380 ? -22.562 -7.270 30.360 1.00 96.56 380 PRO A N 1
ATOM 3111 C CA . PRO A 1 380 ? -23.984 -6.963 30.222 1.00 96.56 380 PRO A CA 1
ATOM 3112 C C . PRO A 1 380 ? -24.291 -6.166 28.948 1.00 96.56 380 PRO A C 1
ATOM 3114 O O . PRO A 1 380 ? -23.404 -5.571 28.348 1.00 96.56 380 PRO A O 1
ATOM 3117 N N . VAL A 1 381 ? -25.560 -6.118 28.555 1.00 97.56 381 VAL A N 1
ATOM 3118 C CA . VAL A 1 381 ? -26.009 -5.257 27.449 1.00 97.56 381 VAL A CA 1
ATOM 3119 C C . VAL A 1 381 ? -26.736 -3.998 27.929 1.00 97.56 381 VAL A C 1
ATOM 3121 O O . VAL A 1 381 ? -26.871 -3.054 27.159 1.00 97.56 381 VAL A O 1
ATOM 3124 N N . ASP A 1 382 ? -27.195 -3.967 29.186 1.00 98.31 382 ASP A N 1
ATOM 3125 C CA . ASP A 1 382 ? -27.908 -2.841 29.805 1.00 98.31 382 ASP A CA 1
ATOM 3126 C C . ASP A 1 382 ? -27.183 -2.414 31.090 1.00 98.31 382 ASP A C 1
ATOM 3128 O O . ASP A 1 382 ? -26.913 -3.236 31.972 1.00 98.31 382 ASP A O 1
ATOM 3132 N N . TYR A 1 383 ? -26.854 -1.130 31.183 1.00 98.25 383 TYR A N 1
ATOM 3133 C CA . TYR A 1 383 ? -26.085 -0.533 32.268 1.00 98.25 383 TYR A CA 1
ATOM 3134 C C . TYR A 1 383 ? -26.814 0.688 32.839 1.00 98.25 383 TYR A C 1
ATOM 3136 O O . TYR A 1 383 ? -27.463 1.432 32.101 1.00 98.25 383 TYR A O 1
ATOM 3144 N N . PRO A 1 384 ? -26.680 0.973 34.146 1.00 97.62 384 PRO A N 1
ATOM 3145 C CA . PRO A 1 384 ? -27.163 2.231 34.701 1.00 97.62 384 PRO A CA 1
ATOM 3146 C C . PRO A 1 384 ? -26.374 3.422 34.137 1.00 97.62 384 PRO A C 1
ATOM 3148 O O . PRO A 1 384 ? -25.201 3.293 33.789 1.00 97.62 384 PRO A O 1
ATOM 3151 N N . MET A 1 385 ? -27.007 4.597 34.087 1.00 97.38 385 MET A N 1
ATOM 3152 C CA . MET A 1 385 ? -26.326 5.834 33.696 1.00 97.38 385 MET A CA 1
ATOM 3153 C C . MET A 1 385 ? -25.264 6.208 34.748 1.00 97.38 385 MET A C 1
ATOM 3155 O O . MET A 1 385 ? -25.627 6.367 35.919 1.00 97.38 385 MET A O 1
ATOM 3159 N N . PRO A 1 386 ? -23.981 6.370 34.377 1.00 97.56 386 PRO A N 1
ATOM 3160 C CA . PRO A 1 386 ? -22.953 6.853 35.293 1.00 97.56 386 PRO A CA 1
ATOM 3161 C C . PRO A 1 386 ? -23.062 8.369 35.502 1.00 97.56 386 PRO A C 1
ATOM 3163 O O . PRO A 1 386 ? -23.732 9.076 34.753 1.00 97.56 386 PRO A O 1
ATOM 3166 N N . GLU A 1 387 ? -22.339 8.894 36.493 1.00 95.50 387 GLU A N 1
ATOM 3167 C CA . GLU A 1 387 ? -22.240 10.347 36.722 1.00 95.50 387 GLU A CA 1
ATOM 3168 C C . GLU A 1 387 ? -21.633 11.082 35.516 1.00 95.50 387 GLU A C 1
ATOM 3170 O O . GLU A 1 387 ? -22.019 12.215 35.217 1.00 95.50 387 GLU A O 1
ATOM 3175 N N . LYS A 1 388 ? -20.690 10.422 34.828 1.00 98.19 388 LYS A N 1
ATOM 3176 C CA . LYS A 1 388 ? -20.021 10.928 33.630 1.00 98.19 388 LYS A CA 1
ATOM 3177 C C . LYS A 1 388 ? -19.857 9.831 32.584 1.00 98.19 388 LYS A C 1
ATOM 3179 O O . LYS A 1 388 ? -19.424 8.727 32.918 1.00 98.19 388 LYS A O 1
ATOM 3184 N N . LEU A 1 389 ? -20.148 10.151 31.329 1.00 98.69 389 LEU A N 1
ATOM 3185 C CA . LEU A 1 389 ? -19.970 9.263 30.179 1.00 98.69 389 LEU A CA 1
ATOM 3186 C C . LEU A 1 389 ? -19.162 9.991 29.103 1.00 98.69 389 LEU A C 1
ATOM 3188 O O . LEU A 1 389 ? -19.542 11.087 28.706 1.00 98.69 389 LEU A O 1
ATOM 3192 N N . PHE A 1 390 ? -18.063 9.402 28.644 1.00 98.81 390 PHE A N 1
ATOM 3193 C CA . PHE A 1 390 ? -17.240 9.934 27.556 1.00 98.81 390 PHE A CA 1
ATOM 3194 C C . PHE A 1 390 ? -17.313 8.985 26.363 1.00 98.81 390 PHE A C 1
ATOM 3196 O O . PHE A 1 390 ? -17.140 7.782 26.544 1.00 98.81 390 PHE A O 1
ATOM 3203 N N . VAL A 1 391 ? -17.603 9.491 25.168 1.00 98.75 391 VAL A N 1
ATOM 3204 C CA . VAL A 1 391 ? -17.950 8.670 24.001 1.00 98.75 391 VAL A CA 1
ATOM 3205 C C . VAL A 1 391 ? -17.150 9.110 22.782 1.00 98.75 391 VAL A C 1
ATOM 3207 O O . VAL A 1 391 ? -17.063 10.303 22.482 1.00 98.75 391 VAL A O 1
ATOM 3210 N N . LEU A 1 392 ? -16.593 8.120 22.092 1.00 97.56 392 LEU A N 1
ATOM 3211 C CA . LEU A 1 392 ? -15.784 8.229 20.882 1.00 97.56 392 LEU A CA 1
ATOM 3212 C C . LEU A 1 392 ? -16.210 7.149 19.882 1.00 97.56 392 LEU A C 1
ATOM 3214 O O . LEU A 1 392 ? -16.901 6.195 20.250 1.00 97.56 392 LEU A O 1
ATOM 3218 N N . SER A 1 393 ? -15.768 7.273 18.637 1.00 96.88 393 SER A N 1
ATOM 3219 C CA . SER A 1 393 ? -15.942 6.270 17.587 1.00 96.88 393 SER A CA 1
ATOM 3220 C C . SER A 1 393 ? -14.869 6.436 16.516 1.00 96.88 393 SER A C 1
ATOM 3222 O O . SER A 1 393 ? -14.240 7.490 16.485 1.00 96.88 393 SER A O 1
ATOM 3224 N N . ASP A 1 394 ? -14.680 5.420 15.670 1.00 96.88 394 ASP A N 1
ATOM 3225 C CA . ASP A 1 394 ? -13.959 5.541 14.391 1.00 96.88 394 ASP A CA 1
ATOM 3226 C C . ASP A 1 394 ? -12.534 6.111 14.545 1.00 96.88 394 ASP A C 1
ATOM 3228 O O . ASP A 1 394 ? -12.047 6.887 13.730 1.00 96.88 394 ASP A O 1
ATOM 3232 N N . ILE A 1 395 ? -11.838 5.718 15.619 1.00 95.12 395 ILE A N 1
ATOM 3233 C CA . ILE A 1 395 ? -10.442 6.129 15.837 1.00 95.12 395 ILE A CA 1
ATOM 3234 C C . ILE A 1 395 ? -9.521 5.489 14.793 1.00 95.12 395 ILE A C 1
ATOM 3236 O O . ILE A 1 395 ? -8.491 6.072 14.468 1.00 95.12 395 ILE A O 1
ATOM 3240 N N . GLU A 1 396 ? -9.845 4.278 14.316 1.00 93.25 396 GLU A N 1
ATOM 3241 C CA . GLU A 1 396 ? -9.167 3.622 13.187 1.00 93.25 396 GLU A CA 1
ATOM 3242 C C . GLU A 1 396 ? -7.629 3.675 13.301 1.00 93.25 396 GLU A C 1
ATOM 3244 O O . GLU A 1 396 ? -6.908 4.036 12.377 1.00 93.25 396 GLU A O 1
ATOM 3249 N N . GLY A 1 397 ? -7.091 3.380 14.490 1.00 90.50 397 GLY A N 1
ATOM 3250 C CA . GLY A 1 397 ? -5.645 3.362 14.738 1.00 90.50 397 GLY A CA 1
ATOM 3251 C C . GLY A 1 397 ? -4.939 4.725 14.821 1.00 90.50 397 GLY A C 1
ATOM 3252 O O . GLY A 1 397 ? -3.705 4.736 14.872 1.00 90.50 397 GLY A O 1
ATOM 3253 N N . GLU A 1 398 ? -5.658 5.850 14.877 1.00 91.00 398 GLU A N 1
ATOM 3254 C CA . GLU A 1 398 ? -5.121 7.199 15.129 1.00 91.00 398 GLU A CA 1
ATOM 3255 C C . GLU A 1 398 ? -4.852 7.426 16.633 1.00 91.00 398 GLU A C 1
ATOM 3257 O O . GLU A 1 398 ? -5.486 8.225 17.327 1.00 91.00 398 GLU A O 1
ATOM 3262 N N . PHE A 1 399 ? -3.882 6.682 17.177 1.00 93.75 399 PHE A N 1
ATOM 3263 C CA . PHE A 1 399 ? -3.603 6.623 18.620 1.00 93.75 399 PHE A CA 1
ATOM 3264 C C . PHE A 1 399 ? -3.332 7.992 19.262 1.00 93.75 399 PHE A C 1
ATOM 3266 O O . PHE A 1 399 ? -3.704 8.219 20.414 1.00 93.75 399 PHE A O 1
ATOM 3273 N N . ASN A 1 400 ? -2.663 8.901 18.549 1.00 91.94 400 ASN A N 1
ATOM 3274 C CA . ASN A 1 400 ? -2.286 10.199 19.106 1.00 91.94 400 ASN A CA 1
ATOM 3275 C C . ASN A 1 400 ? -3.498 11.079 19.406 1.00 91.94 400 ASN A C 1
ATOM 3277 O O . ASN A 1 400 ? -3.548 11.654 20.491 1.00 91.94 400 ASN A O 1
ATOM 3281 N N . ALA A 1 401 ? -4.472 11.133 18.501 1.00 90.88 401 ALA A N 1
ATOM 3282 C CA . ALA A 1 401 ? -5.699 11.885 18.720 1.00 90.88 401 ALA A CA 1
ATOM 3283 C C . ALA A 1 401 ? -6.510 11.300 19.879 1.00 90.88 401 ALA A C 1
ATOM 3285 O O . ALA A 1 401 ? -6.897 12.005 20.815 1.00 90.88 401 ALA A O 1
ATOM 3286 N N . PHE A 1 402 ? -6.650 9.969 19.897 1.00 95.81 402 PHE A N 1
ATOM 3287 C CA . PHE A 1 402 ? -7.282 9.253 21.002 1.00 95.81 402 PHE A CA 1
ATOM 3288 C C . PHE A 1 402 ? -6.630 9.583 22.351 1.00 95.81 402 PHE A C 1
ATOM 3290 O O . PHE A 1 402 ? -7.309 9.955 23.311 1.00 95.81 402 PHE A O 1
ATOM 3297 N N . ARG A 1 403 ? -5.297 9.500 22.425 1.00 95.81 403 ARG A N 1
ATOM 3298 C CA . ARG A 1 403 ? -4.523 9.831 23.626 1.00 95.81 403 ARG A CA 1
ATOM 3299 C C . ARG A 1 403 ? -4.741 11.283 24.055 1.00 95.81 403 ARG A C 1
ATOM 3301 O O . ARG A 1 403 ? -4.970 11.520 25.240 1.00 95.81 403 ARG A O 1
ATOM 3308 N N . SER A 1 404 ? -4.668 12.234 23.125 1.00 95.12 404 SER A N 1
ATOM 3309 C CA . SER A 1 404 ? -4.847 13.663 23.409 1.00 95.12 404 SER A CA 1
ATOM 3310 C C . SER A 1 404 ? -6.229 13.952 23.993 1.00 95.12 404 SER A C 1
ATOM 3312 O O . SER A 1 404 ? -6.322 14.584 25.045 1.00 95.12 404 SER A O 1
ATOM 3314 N N . LEU A 1 405 ? -7.293 13.411 23.390 1.00 97.00 405 LEU A N 1
ATOM 3315 C CA . LEU A 1 405 ? -8.666 13.566 23.882 1.00 97.00 405 LEU A CA 1
ATOM 3316 C C . LEU A 1 405 ? -8.839 13.023 25.304 1.00 97.00 405 LEU A C 1
ATOM 3318 O O . LEU A 1 405 ? -9.436 13.693 26.153 1.00 97.00 405 LEU A O 1
ATOM 3322 N N . LEU A 1 406 ? -8.304 11.829 25.585 1.00 98.31 406 LEU A N 1
ATOM 3323 C CA . LEU A 1 406 ? -8.416 11.218 26.909 1.00 98.31 406 LEU A CA 1
ATOM 3324 C C . LEU A 1 406 ? -7.625 11.976 27.983 1.00 98.31 406 LEU A C 1
ATOM 3326 O O . LEU A 1 406 ? -8.119 12.105 29.104 1.00 98.31 406 LEU A O 1
ATOM 3330 N N . LEU A 1 407 ? -6.428 12.479 27.667 1.00 98.00 407 LEU A N 1
ATOM 3331 C CA . LEU A 1 407 ? -5.622 13.277 28.598 1.00 98.00 407 LEU A CA 1
ATOM 3332 C C . LEU A 1 407 ? -6.286 14.619 28.900 1.00 98.00 407 LEU A C 1
ATOM 3334 O O . LEU A 1 407 ? -6.479 14.970 30.065 1.00 98.00 407 LEU A O 1
ATOM 3338 N N . ALA A 1 408 ? -6.684 15.340 27.852 1.00 97.31 408 ALA A N 1
ATOM 3339 C CA . ALA A 1 408 ? -7.287 16.660 27.977 1.00 97.31 408 ALA A CA 1
ATOM 3340 C C . ALA A 1 408 ? -8.644 16.622 28.696 1.00 97.31 408 ALA A C 1
ATOM 3342 O O . ALA A 1 408 ? -9.021 17.574 29.374 1.00 97.31 408 ALA A O 1
ATOM 3343 N N . SER A 1 409 ? -9.358 15.496 28.600 1.00 97.69 409 SER A N 1
ATOM 3344 C CA . SER A 1 409 ? -10.632 15.274 29.294 1.00 97.69 409 SER A CA 1
ATOM 3345 C C . SER A 1 409 ? -10.478 14.605 30.665 1.00 97.69 409 SER A C 1
ATOM 3347 O O . SER A 1 409 ? -11.484 14.279 31.299 1.00 97.69 409 SER A O 1
ATOM 3349 N N . HIS A 1 410 ? -9.242 14.397 31.136 1.00 97.56 410 HIS A N 1
ATOM 3350 C CA . HIS A 1 410 ? -8.923 13.731 32.403 1.00 97.56 410 HIS A CA 1
ATOM 3351 C C . HIS A 1 410 ? -9.574 12.344 32.547 1.00 97.56 410 HIS A C 1
ATOM 3353 O O . HIS A 1 410 ? -10.050 11.969 33.622 1.00 97.56 410 HIS A O 1
ATOM 3359 N N . ILE A 1 411 ? -9.615 11.584 31.449 1.00 98.50 411 ILE A N 1
ATOM 3360 C CA . ILE A 1 411 ? -10.014 10.173 31.469 1.00 98.50 411 ILE A CA 1
ATOM 3361 C C . ILE A 1 411 ? -8.838 9.306 31.925 1.00 98.50 411 ILE A C 1
ATOM 3363 O O . ILE A 1 411 ? -9.014 8.336 32.674 1.00 98.50 411 ILE A O 1
ATOM 3367 N N . ILE A 1 412 ? -7.637 9.684 31.475 1.00 98.62 412 ILE A N 1
ATOM 3368 C CA . ILE A 1 412 ? -6.365 9.061 31.837 1.00 98.62 412 ILE A CA 1
ATOM 3369 C C . ILE A 1 412 ? -5.332 10.101 32.292 1.00 98.62 412 ILE A C 1
ATOM 3371 O O . ILE A 1 412 ? -5.491 11.292 32.027 1.00 98.62 412 ILE A O 1
ATOM 3375 N N . ASP A 1 413 ? -4.274 9.654 32.971 1.00 97.88 413 ASP A N 1
ATOM 3376 C CA . ASP A 1 413 ? -3.037 10.426 33.171 1.00 97.88 413 ASP A CA 1
ATOM 3377 C C . ASP A 1 413 ? -1.976 10.116 32.092 1.00 97.88 413 ASP A C 1
ATOM 3379 O O . ASP A 1 413 ? -2.169 9.253 31.232 1.00 97.88 413 ASP A O 1
ATOM 3383 N N . GLU A 1 414 ? -0.832 10.807 32.143 1.00 95.88 414 GLU A N 1
ATOM 3384 C CA . GLU A 1 414 ? 0.303 10.626 31.215 1.00 95.88 414 GLU A CA 1
ATOM 3385 C C . GLU A 1 414 ? 0.912 9.209 31.255 1.00 95.88 414 GLU A C 1
ATOM 3387 O O . GLU A 1 414 ? 1.608 8.806 30.325 1.00 95.88 414 GLU A O 1
ATOM 3392 N N . GLN A 1 415 ? 0.646 8.437 32.314 1.00 95.75 415 GLN A N 1
ATOM 3393 C CA . GLN A 1 415 ? 1.044 7.033 32.468 1.00 95.75 415 GLN A CA 1
ATOM 3394 C C . GLN A 1 415 ? -0.095 6.067 32.092 1.00 95.75 415 GLN A C 1
ATOM 3396 O O . GLN A 1 415 ? -0.029 4.863 32.368 1.00 95.75 415 GLN A O 1
ATOM 3401 N N . TYR A 1 416 ? -1.138 6.576 31.432 1.00 97.62 416 TYR A N 1
ATOM 3402 C CA . TYR A 1 416 ? -2.312 5.836 30.982 1.00 97.62 416 TYR A CA 1
ATOM 3403 C C . TYR A 1 416 ? -3.086 5.164 32.125 1.00 97.62 416 TYR A C 1
ATOM 3405 O O . TYR A 1 416 ? -3.710 4.112 31.935 1.00 97.62 416 TYR A O 1
ATOM 3413 N N . ASN A 1 417 ? -3.020 5.701 33.344 1.00 97.94 417 ASN A N 1
ATOM 3414 C CA . ASN A 1 417 ? -3.852 5.249 34.453 1.00 97.94 417 ASN A CA 1
ATOM 3415 C C . ASN A 1 417 ? -5.224 5.893 34.388 1.00 97.94 417 ASN A C 1
ATOM 3417 O O . ASN A 1 417 ? -5.363 7.039 33.990 1.00 97.94 417 ASN A O 1
ATOM 3421 N N . TRP A 1 418 ? -6.237 5.151 34.825 1.00 98.62 418 TRP A N 1
ATOM 3422 C CA . TRP A 1 418 ? -7.608 5.638 34.858 1.00 98.62 418 TRP A CA 1
ATOM 3423 C C . TRP A 1 418 ? -7.798 6.729 35.919 1.00 98.62 418 TRP A C 1
ATOM 3425 O O . TRP A 1 418 ? -7.637 6.467 37.116 1.00 98.62 418 TRP A O 1
ATOM 3435 N N . THR A 1 419 ? -8.209 7.920 35.485 1.00 98.44 419 THR A N 1
ATOM 3436 C CA . THR A 1 419 ? -8.471 9.090 36.341 1.00 98.44 419 THR A CA 1
ATOM 3437 C C . THR A 1 419 ? -9.938 9.527 36.328 1.00 98.44 419 THR A C 1
ATOM 3439 O O . THR A 1 419 ? -10.336 10.367 37.131 1.00 98.44 419 THR A O 1
ATOM 3442 N N . PHE A 1 420 ? -10.792 8.869 35.537 1.00 98.31 420 PHE A N 1
ATOM 3443 C CA . PHE A 1 420 ? -12.206 9.228 35.379 1.00 98.31 420 PHE A CA 1
ATOM 3444 C C . PHE A 1 420 ? -13.149 8.719 36.490 1.00 98.31 420 PHE A C 1
ATOM 3446 O O . PHE A 1 420 ? -14.363 8.640 36.304 1.00 98.31 420 PHE A O 1
ATOM 3453 N N . GLY A 1 421 ? -12.621 8.338 37.658 1.00 97.19 421 GLY A N 1
ATOM 3454 C CA . GLY A 1 421 ? -13.421 7.881 38.802 1.00 97.19 421 GLY A CA 1
ATOM 3455 C C . GLY A 1 421 ? -14.390 6.742 38.450 1.00 97.19 421 GLY A C 1
ATOM 3456 O O . GLY A 1 421 ? -13.976 5.728 37.891 1.00 97.19 421 GLY A O 1
ATOM 3457 N N . LYS A 1 422 ? -15.679 6.924 38.770 1.00 98.06 422 LYS A N 1
ATOM 3458 C CA . LYS A 1 422 ? -16.773 5.996 38.417 1.00 98.06 422 LYS A CA 1
ATOM 3459 C C . LYS A 1 422 ? -17.399 6.276 37.044 1.00 98.06 422 LYS A C 1
ATOM 3461 O O . LYS A 1 422 ? -18.462 5.745 36.737 1.00 98.06 422 LYS A O 1
ATOM 3466 N N . GLY A 1 423 ? -16.806 7.171 36.257 1.00 98.56 423 GLY A N 1
ATOM 3467 C CA . GLY A 1 423 ? -17.276 7.469 34.914 1.00 98.56 423 GLY A CA 1
ATOM 3468 C C . GLY A 1 423 ? -17.098 6.276 33.982 1.00 98.56 423 GLY A C 1
ATOM 3469 O O . GLY A 1 423 ? -16.452 5.282 34.321 1.00 98.56 423 GLY A O 1
ATOM 3470 N N . HIS A 1 424 ? -17.702 6.354 32.807 1.00 98.81 424 HIS A N 1
ATOM 3471 C CA . HIS A 1 424 ? -17.581 5.320 31.787 1.00 98.81 424 HIS A CA 1
ATOM 3472 C C . HIS A 1 424 ? -17.020 5.922 30.489 1.00 98.81 424 HIS A C 1
ATOM 3474 O O . HIS A 1 424 ? -17.354 7.052 30.132 1.00 98.81 424 HIS A O 1
ATOM 3480 N N . LEU A 1 425 ? -16.181 5.162 29.787 1.00 98.88 425 LEU A N 1
ATOM 3481 C CA . LEU A 1 425 ? -15.703 5.451 28.430 1.00 98.88 425 LEU A CA 1
ATOM 3482 C C . LEU A 1 425 ? -16.426 4.522 27.449 1.00 98.88 425 LEU A C 1
ATOM 3484 O O . LEU A 1 425 ? -16.517 3.333 27.728 1.00 98.88 425 LEU A O 1
ATOM 3488 N N . VAL A 1 426 ? -16.907 5.026 26.315 1.00 98.88 426 VAL A N 1
ATOM 3489 C CA . VAL A 1 426 ? -17.585 4.240 25.274 1.00 98.88 426 VAL A CA 1
ATOM 3490 C C . VAL A 1 426 ? -16.904 4.451 23.932 1.00 98.88 426 VAL A C 1
ATOM 3492 O O . VAL A 1 426 ? -16.705 5.589 23.516 1.00 98.88 426 VAL A O 1
ATOM 3495 N N . ILE A 1 427 ? -16.590 3.354 23.248 1.00 98.62 427 ILE A N 1
ATOM 3496 C CA . ILE A 1 427 ? -16.093 3.342 21.873 1.00 98.62 427 ILE A CA 1
ATOM 3497 C C . ILE A 1 427 ? -17.157 2.714 20.975 1.00 98.62 427 ILE A C 1
ATOM 3499 O O . ILE A 1 427 ? -17.464 1.530 21.129 1.00 98.62 427 ILE A O 1
ATOM 3503 N N . CYS A 1 428 ? -17.705 3.495 20.044 1.00 98.31 428 CYS A N 1
ATOM 3504 C CA . CYS A 1 428 ? -18.747 3.069 19.109 1.00 98.31 428 CYS A CA 1
ATOM 3505 C C . CYS A 1 428 ? -18.186 2.366 17.858 1.00 98.31 428 CYS A C 1
ATOM 3507 O O . CYS A 1 428 ? -18.682 2.579 16.760 1.00 98.31 428 CYS A O 1
ATOM 3509 N N . GLY A 1 429 ? -17.205 1.478 18.024 1.00 97.38 429 GLY A N 1
ATOM 3510 C CA . GLY A 1 429 ? -16.657 0.648 16.945 1.00 97.38 429 GLY A CA 1
ATOM 3511 C C . GLY A 1 429 ? -15.551 1.287 16.113 1.00 97.38 429 GLY A C 1
ATOM 3512 O O . GLY A 1 429 ? -15.124 2.411 16.376 1.00 97.38 429 GLY A O 1
ATOM 3513 N N . ASP A 1 430 ? -15.095 0.505 15.132 1.00 97.88 430 ASP A N 1
ATOM 3514 C CA . ASP A 1 430 ? -14.040 0.825 14.164 1.00 97.88 430 ASP A CA 1
ATOM 3515 C C . ASP A 1 430 ? -12.686 1.103 14.820 1.00 97.88 430 ASP A C 1
ATOM 3517 O O . ASP A 1 430 ? -12.114 2.194 14.806 1.00 97.88 430 ASP A O 1
ATOM 3521 N N . LEU A 1 431 ? -12.162 0.034 15.419 1.00 97.94 431 LEU A N 1
ATOM 3522 C CA . LEU A 1 431 ? -10.855 0.006 16.057 1.00 97.94 431 LEU A CA 1
ATOM 3523 C C . LEU A 1 431 ? -9.707 -0.239 15.071 1.00 97.94 431 LEU A C 1
ATOM 3525 O O . LEU A 1 431 ? -8.547 0.030 15.390 1.00 97.94 431 LEU A O 1
ATOM 3529 N N . PHE A 1 432 ? -10.030 -0.824 13.920 1.00 97.38 432 PHE A N 1
ATOM 3530 C CA . PHE A 1 432 ? -9.096 -1.318 12.915 1.00 97.38 432 PHE A CA 1
ATOM 3531 C C . PHE A 1 432 ? -8.966 -0.391 11.708 1.00 97.38 432 PHE A C 1
ATOM 3533 O O . PHE A 1 432 ? -9.748 0.532 11.532 1.00 97.38 432 PHE A O 1
ATOM 3540 N N . ASP A 1 433 ? -8.021 -0.759 10.835 1.00 91.06 433 ASP A N 1
ATOM 3541 C CA . ASP A 1 433 ? -7.778 -0.173 9.516 1.00 91.06 433 ASP A CA 1
ATOM 3542 C C . ASP A 1 433 ? -7.292 1.274 9.539 1.00 91.06 433 ASP A C 1
ATOM 3544 O O . ASP A 1 433 ? -7.175 1.871 10.596 1.00 91.06 433 ASP A O 1
ATOM 3548 N N . ARG A 1 434 ? -6.915 1.780 8.355 1.00 83.31 434 ARG A N 1
ATOM 3549 C CA . ARG A 1 434 ? -6.473 3.157 8.050 1.00 83.31 434 ARG A CA 1
ATOM 3550 C C . ARG A 1 434 ? -5.272 3.702 8.844 1.00 83.31 434 ARG A C 1
ATOM 3552 O O . ARG A 1 434 ? -4.295 4.093 8.213 1.00 83.31 434 ARG A O 1
ATOM 3559 N N . GLY A 1 435 ? -5.263 3.704 10.167 1.00 86.69 435 GLY A N 1
ATOM 3560 C CA . GLY A 1 435 ? -4.162 4.181 10.996 1.00 86.69 435 GLY A CA 1
ATOM 3561 C C . GLY A 1 435 ? -3.003 3.190 11.134 1.00 86.69 435 GLY A C 1
ATOM 3562 O O . GLY A 1 435 ? -3.086 1.987 10.852 1.00 86.69 435 GLY A O 1
ATOM 3563 N N . LEU A 1 436 ? -1.865 3.707 11.601 1.00 90.81 436 LEU A N 1
ATOM 3564 C CA . LEU A 1 436 ? -0.612 2.952 11.740 1.00 90.81 436 LEU A CA 1
ATOM 3565 C C . LEU A 1 436 ? -0.340 2.447 13.167 1.00 90.81 436 LEU A C 1
ATOM 3567 O O . LEU A 1 436 ? 0.708 1.829 13.374 1.00 90.81 436 LEU A O 1
ATOM 3571 N N . GLN A 1 437 ? -1.252 2.683 14.119 1.00 94.62 437 GLN A N 1
ATOM 3572 C CA . GLN A 1 437 ? -1.086 2.347 15.543 1.00 94.62 437 GLN A CA 1
ATOM 3573 C C . GLN A 1 437 ? -2.269 1.528 16.108 1.00 94.62 437 GLN A C 1
ATOM 3575 O O . GLN A 1 437 ? -2.708 1.730 17.243 1.00 94.62 437 GLN A O 1
ATOM 3580 N N . VAL A 1 438 ? -2.824 0.617 15.298 1.00 97.06 438 VAL A N 1
ATOM 3581 C CA . VAL A 1 438 ? -3.992 -0.213 15.654 1.00 97.06 438 VAL A CA 1
ATOM 3582 C C . VAL A 1 438 ? -3.712 -1.122 16.864 1.00 97.06 438 VAL A C 1
ATOM 3584 O O . VAL A 1 438 ? -4.504 -1.092 17.810 1.00 97.06 438 VAL A O 1
ATOM 3587 N N . PRO A 1 439 ? -2.614 -1.914 16.919 1.00 97.38 439 PRO A N 1
ATOM 3588 C CA . PRO A 1 439 ? -2.323 -2.734 18.095 1.00 97.38 439 PRO A CA 1
ATOM 3589 C C . PRO A 1 439 ? -2.196 -1.910 19.379 1.00 97.38 439 PRO A C 1
ATOM 3591 O O . PRO A 1 439 ? -2.734 -2.297 20.414 1.00 97.38 439 PRO A O 1
ATOM 3594 N N . GLU A 1 440 ? -1.512 -0.769 19.322 1.00 97.75 440 GLU A N 1
ATOM 3595 C CA . GLU A 1 440 ? -1.292 0.110 20.466 1.00 97.75 440 GLU A CA 1
ATOM 3596 C C . GLU A 1 440 ? -2.606 0.688 20.994 1.00 97.75 440 GLU A C 1
ATOM 3598 O O . GLU A 1 440 ? -2.848 0.683 22.204 1.00 97.75 440 GLU A O 1
ATOM 3603 N N . TYR A 1 441 ? -3.482 1.120 20.088 1.00 97.75 441 TYR A N 1
ATOM 3604 C CA . TYR A 1 441 ? -4.819 1.596 20.418 1.00 97.75 441 TYR A CA 1
ATOM 3605 C C . TYR A 1 441 ? -5.665 0.520 21.113 1.00 97.75 441 TYR A C 1
ATOM 3607 O O . TYR A 1 441 ? -6.179 0.742 22.214 1.00 97.75 441 TYR A O 1
ATOM 3615 N N . ILE A 1 442 ? -5.744 -0.678 20.531 1.00 98.56 442 ILE A N 1
ATOM 3616 C CA . ILE A 1 442 ? -6.540 -1.778 21.088 1.00 98.56 442 ILE A CA 1
ATOM 3617 C C . ILE A 1 442 ? -5.979 -2.231 22.446 1.00 98.56 442 ILE A C 1
ATOM 3619 O O . ILE A 1 442 ? -6.742 -2.473 23.385 1.00 98.56 442 ILE A O 1
ATOM 3623 N N . TRP A 1 443 ? -4.654 -2.306 22.601 1.00 98.69 443 TRP A N 1
ATOM 3624 C CA . TRP A 1 443 ? -4.037 -2.658 23.882 1.00 98.69 443 TRP A CA 1
ATOM 3625 C C . TRP A 1 443 ? -4.287 -1.625 24.977 1.00 98.69 443 TRP A C 1
ATOM 3627 O O . TRP A 1 443 ? -4.418 -2.000 26.148 1.00 98.69 443 TRP A O 1
ATOM 3637 N N . LEU A 1 444 ? -4.372 -0.340 24.626 1.00 98.62 444 LEU A N 1
ATOM 3638 C CA . LEU A 1 444 ? -4.729 0.696 25.585 1.00 98.62 444 LEU A CA 1
ATOM 3639 C C . LEU A 1 444 ? -6.170 0.504 26.072 1.00 98.62 444 LEU A C 1
ATOM 3641 O O . LEU A 1 444 ? -6.385 0.468 27.282 1.00 98.62 444 LEU A O 1
ATOM 3645 N N . LEU A 1 445 ? -7.135 0.278 25.173 1.00 98.56 445 LEU A N 1
ATOM 3646 C CA . LEU A 1 445 ? -8.523 -0.035 25.554 1.00 98.56 445 LEU A CA 1
ATOM 3647 C C . LEU A 1 445 ? -8.607 -1.273 26.456 1.00 98.56 445 LEU A C 1
ATOM 3649 O O . LEU A 1 445 ? -9.218 -1.231 27.525 1.00 98.56 445 LEU A O 1
ATOM 3653 N N . TYR A 1 446 ? -7.923 -2.348 26.067 1.00 98.62 446 TYR A N 1
ATOM 3654 C CA . TYR A 1 446 ? -7.828 -3.585 26.842 1.00 98.62 446 TYR A CA 1
ATOM 3655 C C . TYR A 1 446 ? -7.277 -3.354 28.261 1.00 98.62 446 TYR A C 1
ATOM 3657 O O . TYR A 1 446 ? -7.752 -3.945 29.235 1.00 98.62 446 TYR A O 1
ATOM 3665 N N . SER A 1 447 ? -6.258 -2.500 28.398 1.00 98.31 447 SER A N 1
ATOM 3666 C CA . SER A 1 447 ? -5.666 -2.138 29.691 1.00 98.31 447 SER A CA 1
ATOM 3667 C C . SER A 1 447 ? -6.621 -1.275 30.522 1.00 98.31 447 SER A C 1
ATOM 3669 O O . SER A 1 447 ? -6.807 -1.517 31.721 1.00 98.31 447 SER A O 1
ATOM 3671 N N . LEU A 1 448 ? -7.285 -0.306 29.886 1.00 98.56 448 LEU A N 1
ATOM 3672 C CA . LEU A 1 448 ? -8.218 0.605 30.545 1.00 98.56 448 LEU A CA 1
ATOM 3673 C C . LEU A 1 448 ? -9.450 -0.108 31.106 1.00 98.56 448 LEU A C 1
ATOM 3675 O O . LEU A 1 448 ? -9.912 0.299 32.166 1.00 98.56 448 LEU A O 1
ATOM 3679 N N . GLU A 1 449 ? -9.929 -1.201 30.508 1.00 97.81 449 GLU A N 1
ATOM 3680 C CA . GLU A 1 449 ? -11.022 -2.002 31.088 1.00 97.81 449 GLU A CA 1
ATOM 3681 C C . GLU A 1 449 ? -10.728 -2.444 32.529 1.00 97.81 449 GLU A C 1
ATOM 3683 O O . GLU A 1 449 ? -11.563 -2.298 33.426 1.00 97.81 449 GLU A O 1
ATOM 3688 N N . GLN A 1 450 ? -9.517 -2.949 32.780 1.00 96.69 450 GLN A N 1
ATOM 3689 C CA . GLN A 1 450 ? -9.108 -3.384 34.117 1.00 96.69 450 GLN A CA 1
ATOM 3690 C C . GLN A 1 450 ? -8.915 -2.192 35.059 1.00 96.69 450 GLN A C 1
ATOM 3692 O O . GLN A 1 450 ? -9.352 -2.234 36.214 1.00 96.69 450 GLN A O 1
ATOM 3697 N N . LYS A 1 451 ? -8.279 -1.121 34.569 1.00 98.06 451 LYS A N 1
ATOM 3698 C CA . LYS A 1 451 ? -7.985 0.082 35.362 1.00 98.06 451 LYS A CA 1
ATOM 3699 C C . LYS A 1 451 ? -9.263 0.830 35.761 1.00 98.06 451 LYS A C 1
ATOM 3701 O O . LYS A 1 451 ? -9.394 1.216 36.923 1.00 98.06 451 LYS A O 1
ATOM 3706 N N . ALA A 1 452 ? -10.222 0.964 34.847 1.00 98.31 452 ALA A N 1
ATOM 3707 C CA . ALA A 1 452 ? -11.529 1.562 35.101 1.00 98.31 452 ALA A CA 1
ATOM 3708 C C . ALA A 1 452 ? -12.322 0.737 36.115 1.00 98.31 452 ALA A C 1
ATOM 3710 O O . ALA A 1 452 ? -12.765 1.267 37.137 1.00 98.31 452 ALA A O 1
ATOM 3711 N N . LYS A 1 453 ? -12.406 -0.585 35.910 1.00 96.50 453 LYS A N 1
ATOM 3712 C CA . LYS A 1 453 ? -13.110 -1.494 36.825 1.00 96.50 453 LYS A CA 1
ATOM 3713 C C . LYS A 1 453 ? -12.557 -1.427 38.250 1.00 96.50 453 LYS A C 1
ATOM 3715 O O . LYS A 1 453 ? -13.332 -1.393 39.204 1.00 96.50 453 LYS A O 1
ATOM 3720 N N . ALA A 1 454 ? -11.235 -1.333 38.414 1.00 97.31 454 ALA A N 1
ATOM 3721 C CA . ALA A 1 454 ? -10.595 -1.170 39.724 1.00 97.31 454 ALA A CA 1
ATOM 3722 C C . ALA A 1 454 ? -11.000 0.130 40.451 1.00 97.31 454 ALA A C 1
ATOM 3724 O O . ALA A 1 454 ? -10.926 0.205 41.677 1.00 97.31 454 ALA A O 1
ATOM 3725 N N . LYS A 1 455 ? -11.460 1.146 39.713 1.00 97.94 455 LYS A N 1
ATOM 3726 C CA . LYS A 1 455 ? -11.969 2.424 40.235 1.00 97.94 455 LYS A CA 1
ATOM 3727 C C . LYS A 1 455 ? -13.498 2.531 40.190 1.00 97.94 455 LYS A C 1
ATOM 3729 O O . LYS A 1 455 ? -14.036 3.596 40.480 1.00 97.94 455 LYS A O 1
ATOM 3734 N N . ARG A 1 456 ? -14.195 1.417 39.917 1.00 97.50 456 ARG A N 1
ATOM 3735 C CA . ARG A 1 456 ? -15.657 1.330 39.737 1.00 97.50 456 ARG A CA 1
ATOM 3736 C C . ARG A 1 456 ? -16.189 2.143 38.545 1.00 97.50 456 ARG A C 1
ATOM 3738 O O . ARG A 1 456 ? -17.364 2.492 38.545 1.00 97.50 456 ARG A O 1
ATOM 3745 N N . GLY A 1 457 ? -15.334 2.455 37.575 1.00 98.19 457 GLY A N 1
ATOM 3746 C CA . GLY A 1 457 ? -15.729 2.916 36.246 1.00 98.19 457 GLY A CA 1
ATOM 3747 C C . GLY A 1 457 ? -15.848 1.750 35.263 1.00 98.19 457 GLY A C 1
ATOM 3748 O O . GLY A 1 457 ? -15.715 0.581 35.648 1.00 98.19 457 GLY A O 1
ATOM 3749 N N . TYR A 1 458 ? -16.062 2.065 33.987 1.00 98.50 458 TYR A N 1
ATOM 3750 C CA . TYR A 1 458 ? -16.208 1.060 32.931 1.00 98.50 458 TYR A CA 1
ATOM 3751 C C . TYR A 1 458 ? -15.666 1.547 31.582 1.00 98.50 458 TYR A C 1
ATOM 3753 O O . TYR A 1 458 ? -15.667 2.743 31.297 1.00 98.50 458 TYR A O 1
ATOM 3761 N N . VAL A 1 459 ? -15.219 0.614 30.743 1.00 98.56 459 VAL A N 1
ATOM 3762 C CA . VAL A 1 459 ? -14.873 0.864 29.338 1.00 98.56 459 VAL A CA 1
ATOM 3763 C C . VAL A 1 459 ? -15.764 -0.033 28.489 1.00 98.56 459 VAL A C 1
ATOM 3765 O O . VAL A 1 459 ? -15.715 -1.254 28.616 1.00 98.56 459 VAL A O 1
ATOM 3768 N N . HIS A 1 460 ? -16.603 0.585 27.669 1.00 98.62 460 HIS A N 1
ATOM 3769 C CA . HIS A 1 460 ? -17.514 -0.057 26.736 1.00 98.62 460 HIS A CA 1
ATOM 3770 C C . HIS A 1 460 ? -16.885 -0.036 25.350 1.00 98.62 460 HIS A C 1
ATOM 3772 O O . HIS A 1 460 ? -16.500 1.021 24.853 1.00 98.62 460 HIS A O 1
ATOM 3778 N N . VAL A 1 461 ? -16.798 -1.201 24.723 1.00 98.31 461 VAL A N 1
ATOM 3779 C CA . VAL A 1 461 ? -16.345 -1.335 23.340 1.00 98.31 461 VAL A CA 1
ATOM 3780 C C . VAL A 1 461 ? -17.420 -2.115 22.610 1.00 98.31 461 VAL A C 1
ATOM 3782 O O . VAL A 1 461 ? -17.602 -3.306 22.877 1.00 98.31 461 VAL A O 1
ATOM 3785 N N . VAL A 1 462 ? -18.135 -1.438 21.714 1.00 98.06 462 VAL A N 1
ATOM 3786 C CA . VAL A 1 462 ? -19.031 -2.094 20.758 1.00 98.06 462 VAL A CA 1
ATOM 3787 C C . VAL A 1 462 ? -18.315 -2.232 19.421 1.00 98.06 462 VAL A C 1
ATOM 3789 O O . VAL A 1 462 ? -17.499 -1.384 19.081 1.00 98.06 462 VAL A O 1
ATOM 3792 N N . LEU A 1 463 ? -18.576 -3.309 18.681 1.00 98.19 463 LEU A N 1
ATOM 3793 C CA . LEU A 1 463 ? -17.901 -3.556 17.405 1.00 98.19 463 LEU A CA 1
ATOM 3794 C C . LEU A 1 463 ? -18.536 -2.772 16.248 1.00 98.19 463 LEU A C 1
ATOM 3796 O O . LEU A 1 463 ? -19.761 -2.739 16.105 1.00 98.19 463 LEU A O 1
ATOM 3800 N N . GLY A 1 464 ? -17.679 -2.212 15.399 1.00 97.88 464 GLY A N 1
ATOM 3801 C CA . GLY A 1 464 ? -17.994 -1.577 14.123 1.00 97.88 464 GLY A CA 1
ATOM 3802 C C . GLY A 1 464 ? -17.749 -2.478 12.918 1.00 97.88 464 GLY A C 1
ATOM 3803 O O . GLY A 1 464 ? -17.483 -3.680 13.056 1.00 97.88 464 GLY A O 1
ATOM 3804 N N . ASN A 1 465 ? -17.906 -1.926 11.713 1.00 96.88 465 ASN A N 1
ATOM 3805 C CA . ASN A 1 465 ? -17.748 -2.723 10.502 1.00 96.88 465 ASN A CA 1
ATOM 3806 C C . ASN A 1 465 ? -16.296 -3.109 10.238 1.00 96.88 465 ASN A C 1
ATOM 3808 O O . ASN A 1 465 ? -16.063 -4.243 9.817 1.00 96.88 465 ASN A O 1
ATOM 3812 N N . HIS A 1 466 ? -15.333 -2.221 10.481 1.00 97.12 466 HIS A N 1
ATOM 3813 C CA . HIS A 1 466 ? -13.915 -2.514 10.279 1.00 97.12 466 HIS A CA 1
ATOM 3814 C C . HIS A 1 466 ? -13.448 -3.629 11.227 1.00 97.12 466 HIS A C 1
ATOM 3816 O O . HIS A 1 466 ? -12.677 -4.504 10.823 1.00 97.12 466 HIS A O 1
ATOM 3822 N N . ASP A 1 467 ? -14.012 -3.698 12.435 1.00 98.06 467 ASP A N 1
ATOM 3823 C CA . ASP A 1 467 ? -13.720 -4.758 13.403 1.00 98.06 467 ASP A CA 1
ATOM 3824 C C . ASP A 1 467 ? -14.150 -6.139 12.884 1.00 98.06 467 ASP A C 1
ATOM 3826 O O . ASP A 1 467 ? -13.354 -7.082 12.846 1.00 98.06 467 ASP A O 1
ATOM 3830 N N . VAL A 1 468 ? -15.404 -6.275 12.431 1.00 96.44 468 VAL A N 1
ATOM 3831 C CA . VAL A 1 468 ? -15.909 -7.551 11.891 1.00 96.44 468 VAL A CA 1
ATOM 3832 C C . VAL A 1 468 ? -15.313 -7.884 10.522 1.00 96.44 468 VAL A C 1
ATOM 3834 O O . VAL A 1 468 ? -15.119 -9.057 10.205 1.00 96.44 468 VAL A O 1
ATOM 3837 N N . MET A 1 469 ? -14.962 -6.887 9.706 1.00 95.19 469 MET A N 1
ATOM 3838 C CA . MET A 1 469 ? -14.235 -7.099 8.451 1.00 95.19 469 MET A CA 1
ATOM 3839 C C . MET A 1 469 ? -12.874 -7.750 8.706 1.00 95.19 469 MET A C 1
ATOM 3841 O O . MET A 1 469 ? -12.577 -8.800 8.130 1.00 95.19 469 MET A O 1
ATOM 3845 N N . ASN A 1 470 ? -12.096 -7.202 9.639 1.00 97.00 470 ASN A N 1
ATOM 3846 C CA . ASN A 1 470 ? -10.791 -7.743 10.004 1.00 97.00 470 ASN A CA 1
ATOM 3847 C C . ASN A 1 470 ? -10.898 -9.158 10.588 1.00 97.00 470 ASN A C 1
ATOM 3849 O O . ASN A 1 470 ? -10.142 -10.052 10.204 1.00 97.00 470 ASN A O 1
ATOM 3853 N N . LEU A 1 471 ? -11.885 -9.414 11.450 1.00 96.75 471 LEU A N 1
ATOM 3854 C CA . LEU A 1 471 ? -12.107 -10.750 12.009 1.00 96.75 471 LEU A CA 1
ATOM 3855 C C . LEU A 1 471 ? -12.562 -11.781 10.961 1.00 96.75 471 LEU A C 1
ATOM 3857 O O . LEU A 1 471 ? -12.207 -12.954 11.076 1.00 96.75 471 LEU A O 1
ATOM 3861 N N . SER A 1 472 ? -13.332 -11.371 9.949 1.00 93.38 472 SER A N 1
ATOM 3862 C CA . SER A 1 472 ? -13.894 -12.260 8.914 1.00 93.38 472 SER A CA 1
ATOM 3863 C C . SER A 1 472 ? -13.011 -12.434 7.669 1.00 93.38 472 SER A C 1
ATOM 3865 O O . SER A 1 472 ? -13.335 -13.234 6.781 1.00 93.38 472 SER A O 1
ATOM 3867 N N . GLY A 1 473 ? -11.869 -11.742 7.611 1.00 91.00 473 GLY A N 1
ATOM 3868 C CA . GLY A 1 473 ? -10.886 -11.865 6.533 1.00 91.00 473 GLY A CA 1
ATOM 3869 C C . GLY A 1 473 ? -11.081 -10.897 5.363 1.00 91.00 473 GLY A C 1
ATOM 3870 O O . GLY A 1 473 ? -10.604 -11.176 4.261 1.00 91.00 473 GLY A O 1
ATOM 3871 N N . ASP A 1 474 ? -11.797 -9.794 5.570 1.00 87.50 474 ASP A N 1
ATOM 3872 C CA . ASP A 1 474 ? -11.927 -8.700 4.612 1.00 87.50 474 ASP A CA 1
ATOM 3873 C C . ASP A 1 474 ? -10.934 -7.577 4.949 1.00 87.50 474 ASP A C 1
ATOM 3875 O O . ASP A 1 474 ? -11.157 -6.776 5.849 1.00 87.50 474 ASP A O 1
ATOM 3879 N N . PHE A 1 475 ? -9.821 -7.532 4.210 1.00 90.31 475 PHE A N 1
ATOM 3880 C CA . PHE A 1 475 ? -8.668 -6.668 4.502 1.00 90.31 475 PHE A CA 1
ATOM 3881 C C . PHE A 1 475 ? -8.523 -5.477 3.554 1.00 90.31 475 PHE A C 1
ATOM 3883 O O . PHE A 1 475 ? -7.429 -4.941 3.393 1.00 90.31 475 PHE A O 1
ATOM 3890 N N . ARG A 1 476 ? -9.601 -5.069 2.875 1.00 85.25 476 ARG A N 1
ATOM 3891 C CA . ARG A 1 476 ? -9.543 -4.021 1.837 1.00 85.25 476 ARG A CA 1
ATOM 3892 C C . ARG A 1 476 ? -9.033 -2.665 2.342 1.00 85.25 476 ARG A C 1
ATOM 3894 O O . ARG A 1 476 ? -8.547 -1.889 1.526 1.00 85.25 476 ARG A O 1
ATOM 3901 N N . TYR A 1 477 ? -9.134 -2.398 3.646 1.00 81.00 477 TYR A N 1
ATOM 3902 C CA . TYR A 1 477 ? -8.716 -1.140 4.277 1.00 81.00 477 TYR A CA 1
ATOM 3903 C C . TYR A 1 477 ? -7.512 -1.292 5.224 1.00 81.00 477 TYR A C 1
ATOM 3905 O O . TYR A 1 477 ? -7.054 -0.305 5.805 1.00 81.00 477 TYR A O 1
ATOM 3913 N N . VAL A 1 478 ? -6.971 -2.508 5.354 1.00 87.25 478 VAL A N 1
ATOM 3914 C CA . VAL A 1 478 ? -5.805 -2.779 6.200 1.00 87.25 478 VAL A CA 1
ATOM 3915 C C . VAL A 1 478 ? -4.591 -2.072 5.617 1.00 87.25 478 VAL A C 1
ATOM 3917 O O . VAL A 1 478 ? -4.262 -2.226 4.438 1.00 87.25 478 VAL A O 1
ATOM 3920 N N . GLN A 1 479 ? -3.873 -1.333 6.463 1.00 82.31 479 GLN A N 1
ATOM 3921 C CA . GLN A 1 479 ? -2.630 -0.696 6.051 1.00 82.31 479 GLN A CA 1
ATOM 3922 C C . GLN A 1 479 ? -1.586 -1.746 5.623 1.00 82.31 479 GLN A C 1
ATOM 3924 O O . GLN A 1 479 ? -1.313 -2.686 6.379 1.00 82.31 479 GLN A O 1
ATOM 3929 N N . PRO A 1 480 ? -0.907 -1.547 4.476 1.00 79.19 480 PRO A N 1
ATOM 3930 C CA . PRO A 1 480 ? 0.290 -2.270 4.051 1.00 79.19 480 PRO A CA 1
ATOM 3931 C C . PRO A 1 480 ? 1.248 -2.752 5.140 1.00 79.19 480 PRO A C 1
ATOM 3933 O O . PRO A 1 480 ? 1.741 -3.880 5.063 1.00 79.19 480 PRO A O 1
ATOM 3936 N N . LYS A 1 481 ? 1.503 -1.900 6.146 1.00 86.81 481 LYS A N 1
ATOM 3937 C CA . LYS A 1 481 ? 2.398 -2.185 7.274 1.00 86.81 481 LYS A CA 1
ATOM 3938 C C . LYS A 1 481 ? 2.080 -3.543 7.898 1.00 86.81 481 LYS A C 1
ATOM 3940 O O . LYS A 1 481 ? 2.983 -4.354 8.050 1.00 86.81 481 LYS A O 1
ATOM 3945 N N . TYR A 1 482 ? 0.810 -3.811 8.199 1.00 92.25 482 TYR A N 1
ATOM 3946 C CA . TYR A 1 482 ? 0.412 -5.003 8.947 1.00 92.25 482 TYR A CA 1
ATOM 3947 C C . TYR A 1 482 ? 0.475 -6.288 8.114 1.00 92.25 482 TYR A C 1
ATOM 3949 O O . TYR A 1 482 ? 0.789 -7.356 8.638 1.00 92.25 482 TYR A O 1
ATOM 3957 N N . LEU A 1 483 ? 0.242 -6.194 6.801 1.00 87.94 483 LEU A N 1
ATOM 3958 C CA . LEU A 1 483 ? 0.436 -7.327 5.893 1.00 87.94 483 LEU A CA 1
ATOM 3959 C C . LEU A 1 483 ? 1.919 -7.701 5.794 1.00 87.94 483 LEU A C 1
ATOM 3961 O O . LEU A 1 483 ? 2.261 -8.878 5.704 1.00 87.94 483 LEU A O 1
ATOM 3965 N N . GLU A 1 484 ? 2.810 -6.709 5.816 1.00 84.25 484 GLU A N 1
ATOM 3966 C CA . GLU A 1 484 ? 4.251 -6.951 5.846 1.00 84.25 484 GLU A CA 1
ATOM 3967 C C . GLU A 1 484 ? 4.716 -7.448 7.223 1.00 84.25 484 GLU A C 1
ATOM 3969 O O . GLU A 1 484 ? 5.531 -8.368 7.283 1.00 84.25 484 GLU A O 1
ATOM 3974 N N . SER A 1 485 ? 4.133 -6.948 8.320 1.00 92.75 485 SER A N 1
ATOM 3975 C CA . SER A 1 485 ? 4.340 -7.498 9.664 1.00 92.75 485 SER A CA 1
ATOM 3976 C C . SER A 1 485 ? 4.037 -8.998 9.718 1.00 92.75 485 SER A C 1
ATOM 3978 O O . SER A 1 485 ? 4.843 -9.781 10.220 1.00 92.75 485 SER A O 1
ATOM 3980 N N . ALA A 1 486 ? 2.901 -9.418 9.152 1.00 93.38 486 ALA A N 1
ATOM 3981 C CA . ALA A 1 486 ? 2.512 -10.825 9.098 1.00 93.38 486 ALA A CA 1
ATOM 3982 C C . ALA A 1 486 ? 3.534 -11.672 8.325 1.00 93.38 486 ALA A C 1
ATOM 3984 O O . ALA A 1 486 ? 3.969 -12.715 8.817 1.00 93.38 486 ALA A O 1
ATOM 3985 N N . LYS A 1 487 ? 4.023 -11.177 7.179 1.00 87.56 487 LYS A N 1
ATOM 3986 C CA . LYS A 1 487 ? 5.083 -11.850 6.406 1.00 87.56 487 LYS A CA 1
ATOM 3987 C C . LYS A 1 487 ? 6.386 -11.982 7.181 1.00 87.56 487 LYS A C 1
ATOM 3989 O O . LYS A 1 487 ? 6.982 -13.054 7.152 1.00 87.56 487 LYS A O 1
ATOM 3994 N N . LEU A 1 488 ? 6.824 -10.928 7.876 1.00 89.44 488 LEU A N 1
ATOM 3995 C CA . LEU A 1 488 ? 8.026 -10.978 8.717 1.00 89.44 488 LEU A CA 1
ATOM 3996 C C . LEU A 1 488 ? 7.903 -12.065 9.793 1.00 89.44 488 LEU A C 1
ATOM 3998 O O . LEU A 1 488 ? 8.882 -12.742 10.095 1.00 89.44 488 LEU A O 1
ATOM 4002 N N . MET A 1 489 ? 6.697 -12.262 10.328 1.00 93.25 489 MET A N 1
ATOM 4003 C CA . MET A 1 489 ? 6.375 -13.310 11.300 1.00 93.25 489 MET A CA 1
ATOM 4004 C C . MET A 1 489 ? 6.124 -14.693 10.682 1.00 93.25 489 MET A C 1
ATOM 4006 O O . MET A 1 489 ? 5.964 -15.658 11.429 1.00 93.25 489 MET A O 1
ATOM 4010 N N . GLY A 1 490 ? 6.106 -14.815 9.351 1.00 93.38 490 GLY A N 1
ATOM 4011 C CA . GLY A 1 490 ? 5.784 -16.059 8.651 1.00 93.38 490 GLY A CA 1
ATOM 4012 C C . GLY A 1 490 ? 4.326 -16.500 8.830 1.00 93.38 490 GLY A C 1
ATOM 4013 O O . GLY A 1 490 ? 4.064 -17.698 8.905 1.00 93.38 490 GLY A O 1
ATOM 4014 N N . MET A 1 491 ? 3.395 -15.548 8.951 1.00 94.62 491 MET A N 1
ATOM 4015 C CA . MET A 1 491 ? 1.967 -15.769 9.222 1.00 94.62 491 MET A CA 1
ATOM 4016 C C . MET A 1 491 ? 1.083 -15.033 8.205 1.00 94.62 491 MET A C 1
ATOM 4018 O O . MET A 1 491 ? 1.542 -14.116 7.518 1.00 94.62 491 MET A O 1
ATOM 4022 N N . ASP A 1 492 ? -0.201 -15.391 8.142 1.00 93.69 492 ASP A N 1
ATOM 4023 C CA . ASP A 1 492 ? -1.209 -14.559 7.484 1.00 93.69 492 ASP A CA 1
ATOM 4024 C C . ASP A 1 492 ? -1.687 -13.467 8.456 1.00 93.69 492 ASP A C 1
ATOM 4026 O O . ASP A 1 492 ? -1.795 -13.690 9.660 1.00 93.69 492 ASP A O 1
ATOM 4030 N N . TYR A 1 493 ? -2.068 -12.289 7.948 1.00 94.69 493 TYR A N 1
ATOM 4031 C CA . TYR A 1 493 ? -2.570 -11.202 8.806 1.00 94.69 493 TYR A CA 1
ATOM 4032 C C . TYR A 1 493 ? -3.805 -11.605 9.635 1.00 94.69 493 TYR A C 1
ATOM 4034 O O . TYR A 1 493 ? -3.927 -11.220 10.796 1.00 94.69 493 TYR A O 1
ATOM 4042 N N . LYS A 1 494 ? -4.677 -12.462 9.083 1.00 94.50 494 LYS A N 1
ATOM 4043 C CA . LYS A 1 494 ? -5.842 -13.018 9.801 1.00 94.50 494 LYS A CA 1
ATOM 4044 C C . LYS A 1 494 ? -5.457 -13.714 11.116 1.00 94.50 494 LYS A C 1
ATOM 4046 O O . LYS A 1 494 ? -6.264 -13.760 12.042 1.00 94.50 494 LYS A O 1
ATOM 4051 N N . ASP A 1 495 ? -4.243 -14.264 11.193 1.00 96.38 495 ASP A N 1
ATOM 4052 C CA . ASP A 1 495 ? -3.790 -15.056 12.334 1.00 96.38 495 ASP A CA 1
ATOM 4053 C C . ASP A 1 495 ? -3.529 -14.160 13.553 1.00 96.38 495 ASP A C 1
ATOM 4055 O O . ASP A 1 495 ? -3.648 -14.619 14.685 1.00 96.38 495 ASP A O 1
ATOM 4059 N N . PHE A 1 496 ? -3.254 -12.864 13.357 1.00 97.69 496 PHE A N 1
ATOM 4060 C CA . PHE A 1 496 ? -2.989 -11.910 14.444 1.00 97.69 496 PHE A CA 1
ATOM 4061 C C . PHE A 1 496 ? -4.184 -11.749 15.399 1.00 97.69 496 PHE A C 1
ATOM 4063 O O . PHE A 1 496 ? -4.007 -11.519 16.599 1.00 97.69 496 PHE A O 1
ATOM 4070 N N . TYR A 1 497 ? -5.403 -11.937 14.889 1.00 97.69 497 TYR A N 1
ATOM 4071 C CA . TYR A 1 497 ? -6.657 -11.777 15.634 1.00 97.69 497 TYR A CA 1
ATOM 4072 C C . TYR A 1 497 ? -7.520 -13.049 15.601 1.00 97.69 497 TYR A C 1
ATOM 4074 O O . TYR A 1 497 ? -8.749 -12.994 15.729 1.00 97.69 497 TYR A O 1
ATOM 4082 N N . ALA A 1 498 ? -6.887 -14.212 15.434 1.00 97.00 498 ALA A N 1
ATOM 4083 C CA . ALA A 1 498 ? -7.547 -15.512 15.470 1.00 97.00 498 ALA A CA 1
ATOM 4084 C C . ALA A 1 498 ? -8.081 -15.879 16.874 1.00 97.00 498 ALA A C 1
ATOM 4086 O O . ALA A 1 498 ? -7.819 -15.211 17.874 1.00 97.00 498 ALA A O 1
ATOM 4087 N N . LYS A 1 499 ? -8.878 -16.954 16.964 1.00 96.19 499 LYS A N 1
ATOM 4088 C CA . LYS A 1 499 ? -9.533 -17.392 18.220 1.00 96.19 499 LYS A CA 1
ATOM 4089 C C . LYS A 1 499 ? -8.547 -17.831 19.311 1.00 96.19 499 LYS A C 1
ATOM 4091 O O . LYS A 1 499 ? -8.915 -17.906 20.481 1.00 96.19 499 LYS A O 1
ATOM 4096 N N . ASP A 1 500 ? -7.316 -18.141 18.938 1.00 95.44 500 ASP A N 1
ATOM 4097 C CA . ASP A 1 500 ? -6.222 -18.522 19.824 1.00 95.44 500 ASP A CA 1
ATOM 4098 C C . ASP A 1 500 ? -5.314 -17.338 20.202 1.00 95.44 500 ASP A C 1
ATOM 4100 O O . ASP A 1 500 ? -4.326 -17.540 20.907 1.00 95.44 500 ASP A O 1
ATOM 4104 N N . THR A 1 501 ? -5.656 -16.100 19.827 1.00 97.88 501 THR A N 1
ATOM 4105 C CA . THR A 1 501 ? -4.938 -14.889 20.260 1.00 97.88 501 THR A CA 1
ATOM 4106 C C . THR A 1 501 ? -5.689 -14.134 21.350 1.00 97.88 501 THR A C 1
ATOM 4108 O O . THR A 1 501 ? -6.910 -14.238 21.472 1.00 97.88 501 THR A O 1
ATOM 4111 N N . GLU A 1 502 ? -4.972 -13.370 22.179 1.00 98.31 502 GLU A N 1
ATOM 4112 C CA . GLU A 1 502 ? -5.606 -12.632 23.278 1.00 98.31 502 GLU A CA 1
ATOM 4113 C C . GLU A 1 502 ? -6.599 -11.592 22.762 1.00 98.31 502 GLU A C 1
ATOM 4115 O O . GLU A 1 502 ? -7.766 -11.602 23.151 1.00 98.31 502 GLU A O 1
ATOM 4120 N N . LEU A 1 503 ? -6.149 -10.721 21.853 1.00 98.38 503 LEU A N 1
ATOM 4121 C CA . LEU A 1 503 ? -7.008 -9.687 21.281 1.00 98.38 503 LEU A CA 1
ATOM 4122 C C . LEU A 1 503 ? -8.123 -10.299 20.432 1.00 98.38 503 LEU A C 1
ATOM 4124 O O . LEU A 1 503 ? -9.250 -9.819 20.486 1.00 98.38 503 LEU A O 1
ATOM 4128 N N . GLY A 1 504 ? -7.863 -11.399 19.719 1.00 98.19 504 GLY A N 1
ATOM 4129 C CA . GLY A 1 504 ? -8.900 -12.112 18.978 1.00 98.19 504 GLY A CA 1
ATOM 4130 C C . GLY A 1 504 ? -10.013 -12.650 19.882 1.00 98.19 504 GLY A C 1
ATOM 4131 O O . GLY A 1 504 ? -11.194 -12.537 19.537 1.00 98.19 504 GLY A O 1
ATOM 4132 N N . ARG A 1 505 ? -9.679 -13.190 21.061 1.00 98.06 505 ARG A N 1
ATOM 4133 C CA . ARG A 1 505 ? -10.683 -13.593 22.061 1.00 98.06 505 ARG A CA 1
ATOM 4134 C C . ARG A 1 505 ? -11.385 -12.401 22.701 1.00 98.06 505 ARG A C 1
ATOM 4136 O O . ARG A 1 505 ? -12.597 -12.456 22.886 1.00 98.06 505 ARG A O 1
ATOM 4143 N N . TRP A 1 506 ? -10.647 -11.338 23.015 1.00 98.56 506 TRP A N 1
ATOM 4144 C CA . TRP A 1 506 ? -11.191 -10.125 23.629 1.00 98.56 506 TRP A CA 1
ATOM 4145 C C . TRP A 1 506 ? -12.204 -9.432 22.712 1.00 98.56 506 TRP A C 1
ATOM 4147 O O . TRP A 1 506 ? -13.305 -9.121 23.153 1.00 98.56 506 TRP A O 1
ATOM 4157 N N . LEU A 1 507 ? -11.893 -9.280 21.421 1.00 98.50 507 LEU A N 1
ATOM 4158 C CA . LEU A 1 507 ? -12.812 -8.721 20.422 1.00 98.50 507 LEU A CA 1
ATOM 4159 C C . LEU A 1 507 ? -14.091 -9.558 20.305 1.00 98.50 507 LEU A C 1
ATOM 4161 O O . LEU A 1 507 ? -15.197 -9.027 20.288 1.00 98.50 507 LEU A O 1
ATOM 4165 N N . ARG A 1 508 ? -13.961 -10.889 20.304 1.00 98.12 508 ARG A N 1
ATOM 4166 C CA . ARG A 1 508 ? -15.113 -11.803 20.251 1.00 98.12 508 ARG A CA 1
ATOM 4167 C C . ARG A 1 508 ? -15.960 -11.802 21.523 1.00 98.12 508 ARG A C 1
ATOM 4169 O O . ARG A 1 508 ? -17.061 -12.342 21.490 1.00 98.12 508 ARG A O 1
ATOM 4176 N N . SER A 1 509 ? -15.500 -11.197 22.620 1.00 97.81 509 SER A N 1
ATOM 4177 C CA . SER A 1 509 ? -16.305 -11.014 23.832 1.00 97.81 509 SER A CA 1
ATOM 4178 C C . SER A 1 509 ? -17.150 -9.736 23.805 1.00 97.81 509 SER A C 1
ATOM 4180 O O . SER A 1 509 ? -17.933 -9.516 24.729 1.00 97.81 509 SER A O 1
ATOM 4182 N N . LYS A 1 510 ? -16.986 -8.876 22.790 1.00 98.25 510 LYS A N 1
ATOM 4183 C CA . LYS A 1 510 ? -17.646 -7.569 22.723 1.00 98.25 510 LYS A CA 1
ATOM 4184 C C . LYS A 1 510 ? -19.074 -7.640 22.204 1.00 98.25 510 LYS A C 1
ATOM 4186 O O . LYS A 1 510 ? -19.482 -8.568 21.493 1.00 98.25 510 LYS A O 1
ATOM 4191 N N . ASN A 1 511 ? -19.838 -6.640 22.617 1.00 98.31 511 ASN A N 1
ATOM 4192 C CA . ASN A 1 511 ? -21.187 -6.393 22.144 1.00 98.31 511 ASN A CA 1
ATOM 4193 C C . ASN A 1 511 ? -21.148 -5.599 20.829 1.00 98.31 511 ASN A C 1
ATOM 4195 O O . ASN A 1 511 ? -20.109 -5.120 20.389 1.00 98.31 511 ASN A O 1
ATOM 4199 N N . THR A 1 512 ? -22.297 -5.493 20.182 1.00 97.06 512 THR A N 1
ATOM 4200 C CA . THR A 1 512 ? -22.552 -4.674 18.983 1.00 97.06 512 THR A CA 1
ATOM 4201 C C . THR A 1 512 ? -23.544 -3.560 19.267 1.00 97.06 512 THR A C 1
ATOM 4203 O O . THR A 1 512 ? -23.566 -2.558 18.562 1.00 97.06 512 THR A O 1
ATOM 4206 N N . LEU A 1 513 ? -24.360 -3.743 20.305 1.00 98.00 513 LEU A N 1
ATOM 4207 C CA . LEU A 1 513 ? -25.369 -2.802 20.747 1.00 98.00 513 LEU A CA 1
ATOM 4208 C C . LEU A 1 513 ? -25.448 -2.851 22.272 1.00 98.00 513 LEU A C 1
ATOM 4210 O O . LEU A 1 513 ? -25.687 -3.914 22.846 1.00 98.00 513 LEU A O 1
ATOM 4214 N N . GLU A 1 514 ? -25.284 -1.707 22.922 1.00 98.62 514 GLU A N 1
ATOM 4215 C CA . GLU A 1 514 ? -25.431 -1.568 24.371 1.00 98.62 514 GLU A CA 1
ATOM 4216 C C . GLU A 1 514 ? -26.403 -0.443 24.712 1.00 98.62 514 GLU A C 1
ATOM 4218 O O . GLU A 1 514 ? -26.570 0.514 23.954 1.00 98.62 514 GLU A O 1
ATOM 4223 N N . LYS A 1 515 ? -27.039 -0.551 25.878 1.00 98.75 515 LYS A N 1
ATOM 4224 C CA . LYS A 1 515 ? -27.858 0.501 26.467 1.00 98.75 515 LYS A CA 1
ATOM 4225 C C . LYS A 1 515 ? -27.229 0.965 27.774 1.00 98.75 515 LYS A C 1
ATOM 4227 O O . LYS A 1 515 ? -26.949 0.154 28.651 1.00 98.75 515 LYS A O 1
ATOM 4232 N N . ILE A 1 516 ? -27.030 2.271 27.921 1.00 98.69 516 ILE A N 1
ATOM 4233 C CA . ILE A 1 516 ? -26.536 2.883 29.161 1.00 98.69 516 ILE A CA 1
ATOM 4234 C C . ILE A 1 516 ? -27.545 3.952 29.579 1.00 98.69 516 ILE A C 1
ATOM 4236 O O . ILE A 1 516 ? -27.735 4.963 28.900 1.00 98.69 516 ILE A O 1
ATOM 4240 N N . GLY A 1 517 ? -28.259 3.700 30.674 1.00 97.31 517 GLY A N 1
ATOM 4241 C CA . GLY A 1 517 ? -29.399 4.507 31.089 1.00 97.31 517 GLY A CA 1
ATOM 4242 C C . GLY A 1 517 ? -30.493 4.522 30.020 1.00 97.31 517 GLY A C 1
ATOM 4243 O O . GLY A 1 517 ? -31.127 3.508 29.745 1.00 97.31 517 GLY A O 1
ATOM 4244 N N . GLY A 1 518 ? -30.734 5.694 29.432 1.00 96.88 518 GLY A N 1
ATOM 4245 C CA . GLY A 1 518 ? -31.701 5.883 28.348 1.00 96.88 518 GLY A CA 1
ATOM 4246 C C . GLY A 1 518 ? -31.073 5.986 26.957 1.00 96.88 518 GLY A C 1
ATOM 4247 O O . GLY A 1 518 ? -31.739 6.479 26.054 1.00 96.88 518 GLY A O 1
ATOM 4248 N N . LEU A 1 519 ? -29.806 5.620 26.771 1.00 98.62 519 LEU A N 1
ATOM 4249 C CA . LEU A 1 519 ? -29.066 5.842 25.525 1.00 98.62 519 LEU A CA 1
ATOM 4250 C C . LEU A 1 519 ? -28.652 4.505 24.907 1.00 98.62 519 LEU A C 1
ATOM 4252 O O . LEU A 1 519 ? -28.143 3.646 25.624 1.00 98.62 519 LEU A O 1
ATOM 4256 N N . LEU A 1 520 ? -28.854 4.341 23.598 1.00 98.69 520 LEU A N 1
ATOM 4257 C CA . LEU A 1 520 ? -28.311 3.221 22.823 1.00 98.69 520 LEU A CA 1
ATOM 4258 C C . LEU A 1 520 ? -26.974 3.597 22.188 1.00 98.69 520 LEU A C 1
ATOM 4260 O O . LEU A 1 520 ? -26.860 4.684 21.626 1.00 98.69 520 LEU A O 1
ATOM 4264 N N . PHE A 1 521 ? -26.015 2.675 22.219 1.00 98.81 521 PHE A N 1
ATOM 4265 C CA . PHE A 1 521 ? -24.688 2.810 21.620 1.00 98.81 521 PHE A CA 1
ATOM 4266 C C . PHE A 1 521 ? -24.427 1.656 20.660 1.00 98.81 521 PHE A C 1
ATOM 4268 O O . PHE A 1 521 ? -24.533 0.489 21.041 1.00 98.81 521 PHE A O 1
ATOM 4275 N N . LEU A 1 522 ? -24.094 1.994 19.419 1.00 98.19 522 LEU A N 1
ATOM 4276 C CA . LEU A 1 522 ? -23.702 1.072 18.357 1.00 98.19 522 LEU A CA 1
ATOM 4277 C C . LEU A 1 522 ? -22.940 1.835 17.279 1.00 98.19 522 LEU A C 1
ATOM 4279 O O . LEU A 1 522 ? -22.941 3.060 17.269 1.00 98.19 522 LEU A O 1
ATOM 4283 N N . HIS A 1 523 ? -22.332 1.112 16.350 1.00 98.31 523 HIS A N 1
ATOM 4284 C CA . HIS A 1 523 ? -21.500 1.736 15.336 1.00 98.31 523 HIS A CA 1
ATOM 4285 C C . HIS A 1 523 ? -22.291 2.457 14.229 1.00 98.31 523 HIS A C 1
ATOM 4287 O O . HIS A 1 523 ? -22.219 3.676 14.140 1.00 98.31 523 HIS A O 1
ATOM 4293 N N . GLY A 1 524 ? -23.086 1.748 13.415 1.00 97.19 524 GLY A N 1
ATOM 4294 C CA . GLY A 1 524 ? -23.823 2.360 12.299 1.00 97.19 524 GLY A CA 1
ATOM 4295 C C . GLY A 1 524 ? -25.219 2.852 12.686 1.00 97.19 524 GLY A C 1
ATOM 4296 O O . GLY A 1 524 ? -25.535 4.038 12.617 1.00 97.19 524 GLY A O 1
ATOM 4297 N N . GLY A 1 525 ? -26.087 1.930 13.105 1.00 96.44 525 GLY A N 1
ATOM 4298 C CA . GLY A 1 525 ? -27.469 2.252 13.464 1.00 96.44 525 GLY A CA 1
ATOM 4299 C C . GLY A 1 525 ? -28.426 1.066 13.340 1.00 96.44 525 GLY A C 1
ATOM 4300 O O . GLY A 1 525 ? -28.038 -0.024 12.934 1.00 96.44 525 GLY A O 1
ATOM 4301 N N . ILE A 1 526 ? -29.691 1.261 13.714 1.00 96.94 526 ILE A N 1
ATOM 4302 C CA . ILE A 1 526 ? -30.720 0.215 13.698 1.00 96.94 526 ILE A CA 1
ATOM 4303 C C . ILE A 1 526 ? -31.699 0.539 12.578 1.00 96.94 526 ILE A C 1
ATOM 4305 O O . ILE A 1 526 ? -32.412 1.542 12.633 1.00 96.94 526 ILE A O 1
ATOM 4309 N N . SER A 1 527 ? -31.727 -0.308 11.554 1.00 95.38 527 SER A N 1
ATOM 4310 C CA . SER A 1 527 ? -32.628 -0.124 10.423 1.00 95.38 527 SER A CA 1
ATOM 4311 C C . SER A 1 527 ? -34.043 -0.629 10.714 1.00 95.38 527 SER A C 1
ATOM 4313 O O . SER A 1 527 ? -34.238 -1.495 11.576 1.00 95.38 527 SER A O 1
ATOM 4315 N N . PRO A 1 528 ? -35.049 -0.160 9.952 1.00 94.81 528 PRO A N 1
ATOM 4316 C CA . PRO A 1 528 ? -36.408 -0.686 10.045 1.00 94.81 528 PRO A CA 1
ATOM 4317 C C . PRO A 1 528 ? -36.494 -2.211 9.870 1.00 94.81 528 PRO A C 1
ATOM 4319 O O . PRO A 1 528 ? -37.330 -2.850 10.502 1.00 94.81 528 PRO A O 1
ATOM 4322 N N . GLU A 1 529 ? -35.617 -2.823 9.066 1.00 94.00 529 GLU A N 1
ATOM 4323 C CA . GLU A 1 529 ? -35.592 -4.283 8.884 1.00 94.00 529 GLU A CA 1
ATOM 4324 C C . GLU A 1 529 ? -35.163 -5.038 10.147 1.00 94.00 529 GLU A C 1
ATOM 4326 O O . GLU A 1 529 ? -35.695 -6.115 10.422 1.00 94.00 529 GLU A O 1
ATOM 4331 N N . ILE A 1 530 ? -34.264 -4.462 10.954 1.00 95.31 530 ILE A N 1
ATOM 4332 C CA . ILE A 1 530 ? -33.910 -5.003 12.273 1.00 95.31 530 ILE A CA 1
ATOM 4333 C C . ILE A 1 530 ? -35.090 -4.848 13.240 1.00 95.31 530 ILE A C 1
ATOM 4335 O O . ILE A 1 530 ? -35.438 -5.804 13.934 1.00 95.31 530 ILE A O 1
ATOM 4339 N N . ASN A 1 531 ? -35.768 -3.692 13.246 1.00 93.94 531 ASN A N 1
ATOM 4340 C CA . ASN A 1 531 ? -36.941 -3.466 14.103 1.00 93.94 531 ASN A CA 1
ATOM 4341 C C . ASN A 1 531 ? -38.072 -4.469 13.840 1.00 93.94 531 ASN A C 1
ATOM 4343 O O . ASN A 1 531 ? -38.739 -4.908 14.780 1.00 93.94 531 ASN A O 1
ATOM 4347 N N . LYS A 1 532 ? -38.279 -4.867 12.577 1.00 95.00 532 LYS A N 1
ATOM 4348 C CA . LYS A 1 532 ? -39.280 -5.878 12.197 1.00 95.00 532 LYS A CA 1
ATOM 4349 C C . LYS A 1 532 ? -39.022 -7.246 12.825 1.00 95.00 532 LYS A C 1
ATOM 4351 O O . LYS A 1 532 ? -39.978 -7.982 13.044 1.00 95.00 532 LYS A O 1
ATOM 4356 N N . GLN A 1 533 ? -37.770 -7.577 13.147 1.00 95.88 533 GLN A N 1
ATOM 4357 C CA . GLN A 1 533 ? -37.438 -8.851 13.793 1.00 95.88 533 GLN A CA 1
ATOM 4358 C C . GLN A 1 533 ? -37.890 -8.906 15.256 1.00 95.88 533 GLN A C 1
ATOM 4360 O O . GLN A 1 533 ? -37.990 -9.990 15.824 1.00 95.88 533 GLN A O 1
ATOM 4365 N N . LYS A 1 534 ? -38.144 -7.743 15.879 1.00 95.75 534 LYS A N 1
ATOM 4366 C CA . LYS A 1 534 ? -38.545 -7.602 17.289 1.00 95.75 534 LYS A CA 1
ATOM 4367 C C . LYS A 1 534 ? -37.592 -8.292 18.276 1.00 95.75 534 LYS A C 1
ATOM 4369 O O . LYS A 1 534 ? -37.988 -8.620 19.393 1.00 95.75 534 LYS A O 1
ATOM 4374 N N . TRP A 1 535 ? -36.326 -8.465 17.894 1.00 97.69 535 TRP A N 1
ATOM 4375 C CA . TRP A 1 535 ? -35.296 -8.992 18.782 1.00 97.69 535 TRP A CA 1
ATOM 4376 C C . TRP A 1 535 ? -35.039 -8.049 19.953 1.00 97.69 535 TRP A C 1
ATOM 4378 O O . TRP A 1 535 ? -35.042 -6.824 19.808 1.00 97.69 535 TRP A O 1
ATOM 4388 N N . THR A 1 536 ? -34.792 -8.625 21.123 1.00 97.81 536 THR A N 1
ATOM 4389 C CA . THR A 1 536 ? -34.333 -7.876 22.290 1.00 97.81 536 THR A CA 1
ATOM 4390 C C . THR A 1 536 ? -32.874 -7.451 22.129 1.00 97.81 536 THR A C 1
ATOM 4392 O O . THR A 1 536 ? -32.124 -7.990 21.312 1.00 97.81 536 THR A O 1
ATOM 4395 N N . LEU A 1 537 ? -32.454 -6.502 22.966 1.00 96.06 537 LEU A N 1
ATOM 4396 C CA . LEU A 1 537 ? -31.068 -6.048 23.069 1.00 96.06 537 LEU A CA 1
ATOM 4397 C C . LEU A 1 537 ? -30.076 -7.216 23.271 1.00 96.06 537 LEU A C 1
ATOM 4399 O O . LEU A 1 537 ? -29.045 -7.290 22.606 1.00 96.06 537 LEU A O 1
ATOM 4403 N N . GLU A 1 538 ? -30.425 -8.166 24.142 1.00 97.75 538 GLU A N 1
ATOM 4404 C CA . GLU A 1 538 ? -29.634 -9.377 24.406 1.00 97.75 538 GLU A CA 1
ATOM 4405 C C . GLU A 1 538 ? -29.576 -10.291 23.172 1.00 97.75 538 GLU A C 1
ATOM 4407 O O . GLU A 1 538 ? -28.503 -10.747 22.773 1.00 97.75 538 GLU A O 1
ATOM 4412 N N . GLN A 1 539 ? -30.727 -10.525 22.529 1.00 98.19 539 GLN A N 1
ATOM 4413 C CA . GLN A 1 539 ? -30.827 -11.405 21.364 1.00 98.19 539 GLN A CA 1
ATOM 4414 C C . GLN A 1 539 ? -29.964 -10.913 20.206 1.00 98.19 539 GLN A C 1
ATOM 4416 O O . GLN A 1 539 ? -29.260 -11.721 19.611 1.00 98.19 539 GLN A O 1
ATOM 4421 N N . ILE A 1 540 ? -29.958 -9.610 19.914 1.00 97.69 540 ILE A N 1
ATOM 4422 C CA . ILE A 1 540 ? -29.126 -9.045 18.842 1.00 97.69 540 ILE A CA 1
ATOM 4423 C C . ILE A 1 540 ? -27.648 -9.405 19.050 1.00 97.69 540 ILE A C 1
ATOM 4425 O O . ILE A 1 540 ? -27.000 -9.938 18.148 1.00 97.69 540 ILE A O 1
ATOM 4429 N N . ASN A 1 541 ? -27.136 -9.185 20.260 1.00 98.06 541 ASN A N 1
ATOM 4430 C CA . ASN A 1 541 ? -25.744 -9.466 20.595 1.00 98.06 541 ASN A CA 1
ATOM 4431 C C . ASN A 1 541 ? -25.421 -10.967 20.555 1.00 98.06 541 ASN A C 1
ATOM 4433 O O . ASN A 1 541 ? -24.398 -11.372 20.000 1.00 98.06 541 ASN A O 1
ATOM 4437 N N . VAL A 1 542 ? -26.290 -11.810 21.120 1.00 97.81 542 VAL A N 1
ATOM 4438 C CA . VAL A 1 542 ? -26.124 -13.273 21.121 1.00 97.81 542 VAL A CA 1
ATOM 4439 C C . VAL A 1 542 ? -26.164 -13.848 19.706 1.00 97.81 542 VAL A C 1
ATOM 4441 O O . VAL A 1 542 ? -25.368 -14.731 19.393 1.00 97.81 542 VAL A O 1
ATOM 4444 N N . LEU A 1 543 ? -27.049 -13.342 18.845 1.00 97.44 543 LEU A N 1
ATOM 4445 C CA . LEU A 1 543 ? -27.204 -13.815 17.471 1.00 97.44 543 LEU A CA 1
ATOM 4446 C C . LEU A 1 543 ? -26.059 -13.363 16.558 1.00 97.44 543 LEU A C 1
ATOM 4448 O O . LEU A 1 543 ? -25.667 -14.122 15.675 1.00 97.44 543 LEU A O 1
ATOM 4452 N N . ALA A 1 544 ? -25.502 -12.165 16.762 1.00 96.50 544 ALA A N 1
ATOM 4453 C CA . ALA A 1 544 ? -24.414 -11.651 15.930 1.00 96.50 544 ALA A CA 1
ATOM 4454 C C . ALA A 1 544 ? -23.050 -12.282 16.273 1.00 96.50 544 ALA A C 1
ATOM 4456 O O . ALA A 1 544 ? -22.292 -12.654 15.376 1.00 96.50 544 ALA A O 1
ATOM 4457 N N . ARG A 1 545 ? -22.737 -12.452 17.563 1.00 96.75 545 ARG A N 1
ATOM 4458 C CA . ARG A 1 545 ? -21.389 -12.806 18.051 1.00 96.75 545 ARG A CA 1
ATOM 4459 C C . ARG A 1 545 ? -20.748 -14.057 17.434 1.00 96.75 545 ARG A C 1
ATOM 4461 O O . ARG A 1 545 ? -19.564 -13.987 17.102 1.00 96.75 545 ARG A O 1
ATOM 4468 N N . PRO A 1 546 ? -21.463 -15.179 17.211 1.00 96.75 546 PRO A N 1
ATOM 4469 C CA . PRO A 1 546 ? -20.877 -16.360 16.572 1.00 96.75 546 PRO A CA 1
ATOM 4470 C C . PRO A 1 546 ? -20.381 -16.123 15.139 1.00 96.75 546 PRO A C 1
ATOM 4472 O O . PRO A 1 546 ? -19.619 -16.939 14.623 1.00 96.75 546 PRO A O 1
ATOM 4475 N N . TYR A 1 547 ? -20.808 -15.029 14.501 1.00 96.44 547 TYR A N 1
ATOM 4476 C CA . TYR A 1 547 ? -20.562 -14.739 13.092 1.00 96.44 547 TYR A CA 1
ATOM 4477 C C . TYR A 1 547 ? -19.611 -13.563 12.846 1.00 96.44 547 TYR A C 1
ATOM 4479 O O . TYR A 1 547 ? -19.358 -13.247 11.687 1.00 96.44 547 TYR A O 1
ATOM 4487 N N . TYR A 1 548 ? -19.036 -12.943 13.886 1.00 96.25 548 TYR A N 1
ATOM 4488 C CA . TYR A 1 548 ? -18.083 -11.833 13.714 1.00 96.25 548 TYR A CA 1
ATOM 4489 C C . TYR A 1 548 ? -16.880 -12.196 12.836 1.00 96.25 548 TYR A C 1
ATOM 4491 O O . TYR A 1 548 ? -16.365 -11.350 12.118 1.00 96.25 548 TYR A O 1
ATOM 4499 N N . ASP A 1 549 ? -16.432 -13.451 12.891 1.00 94.50 549 ASP A N 1
ATOM 4500 C CA . ASP A 1 549 ? -15.277 -13.949 12.143 1.00 94.50 549 ASP A CA 1
ATOM 4501 C C . ASP A 1 549 ? -15.647 -14.902 11.002 1.00 94.50 549 ASP A C 1
ATOM 4503 O O . ASP A 1 549 ? -14.817 -15.664 10.504 1.00 94.50 549 ASP A O 1
ATOM 4507 N N . GLN A 1 550 ? -16.915 -14.878 10.597 1.00 94.12 550 GLN A N 1
ATOM 4508 C CA . GLN A 1 550 ? -17.440 -15.717 9.535 1.00 94.12 550 GLN A CA 1
ATOM 4509 C C . GLN A 1 550 ? -17.617 -14.900 8.261 1.00 94.12 550 GLN A C 1
ATOM 4511 O O . GLN A 1 550 ? -18.030 -13.741 8.281 1.00 94.12 550 GLN A O 1
ATOM 4516 N N . LYS A 1 551 ? -17.337 -15.517 7.111 1.00 87.88 551 LYS A N 1
ATOM 4517 C CA . LYS A 1 551 ? -17.644 -14.889 5.824 1.00 87.88 551 LYS A CA 1
ATOM 4518 C C . LYS A 1 551 ? -19.152 -14.701 5.722 1.00 87.88 551 LYS A C 1
ATOM 4520 O O . LYS A 1 551 ? -19.910 -15.615 6.017 1.00 87.88 551 LYS A O 1
ATOM 4525 N N . LYS A 1 552 ? -19.607 -13.576 5.171 1.00 84.06 552 LYS A N 1
ATOM 4526 C CA . LYS A 1 552 ? -21.045 -13.298 4.998 1.00 84.06 552 LYS A CA 1
ATOM 4527 C C . LYS A 1 552 ? -21.831 -14.431 4.312 1.00 84.06 552 LYS A C 1
ATOM 4529 O O . LYS A 1 552 ? -22.999 -14.643 4.615 1.00 84.06 552 LYS A O 1
ATOM 4534 N N . ALA A 1 553 ? -21.190 -15.168 3.402 1.00 87.25 553 ALA A N 1
ATOM 4535 C CA . ALA A 1 553 ? -21.793 -16.307 2.711 1.00 87.25 553 ALA A CA 1
ATOM 4536 C C . ALA A 1 553 ? -22.136 -17.497 3.631 1.00 87.25 553 ALA A C 1
ATOM 4538 O O . ALA A 1 553 ? -22.978 -18.306 3.257 1.00 87.25 553 ALA A O 1
ATOM 4539 N N . THR A 1 554 ? -21.507 -17.611 4.805 1.00 90.69 554 THR A N 1
ATOM 4540 C CA . THR A 1 554 ? -21.731 -18.703 5.767 1.00 90.69 554 THR A CA 1
ATOM 4541 C C . THR A 1 554 ? -22.711 -18.331 6.881 1.00 90.69 554 THR A C 1
ATOM 4543 O O . THR A 1 554 ? -23.073 -19.189 7.682 1.00 90.69 554 THR A O 1
ATOM 4546 N N . VAL A 1 555 ? -23.171 -17.076 6.932 1.00 92.75 555 VAL A N 1
ATOM 4547 C CA . VAL A 1 555 ? -24.198 -16.625 7.881 1.00 92.75 555 VAL A CA 1
ATOM 4548 C C . VAL A 1 555 ? -25.567 -17.177 7.448 1.00 92.75 555 VAL A C 1
ATOM 4550 O O . VAL A 1 555 ? -25.918 -17.018 6.274 1.00 92.75 555 VAL A O 1
ATOM 4553 N N . PRO A 1 556 ? -26.361 -17.791 8.351 1.00 95.31 556 PRO A N 1
ATOM 4554 C CA . PRO A 1 556 ? -27.706 -18.272 8.037 1.00 95.31 556 PRO A CA 1
ATOM 4555 C C . PRO A 1 556 ? -28.603 -17.167 7.481 1.00 95.31 556 PRO A C 1
ATOM 4557 O O . PRO A 1 556 ? -28.533 -16.028 7.943 1.00 95.31 556 PRO A O 1
ATOM 4560 N N . ASP A 1 557 ? -29.488 -17.503 6.541 1.00 93.31 557 ASP A N 1
ATOM 4561 C CA . ASP A 1 557 ? -30.358 -16.521 5.877 1.00 93.31 557 ASP A CA 1
ATOM 4562 C C . ASP A 1 557 ? -31.187 -15.686 6.861 1.00 93.31 557 ASP A C 1
ATOM 4564 O O . ASP A 1 557 ? -31.283 -14.470 6.699 1.00 93.31 557 ASP A O 1
ATOM 4568 N N . SER A 1 558 ? -31.687 -16.303 7.936 1.00 93.06 558 SER A N 1
ATOM 4569 C CA . SER A 1 558 ? -32.434 -15.622 9.003 1.00 93.06 558 SER A CA 1
ATOM 4570 C C . SER A 1 558 ? -31.617 -14.579 9.775 1.00 93.06 558 SER A C 1
ATOM 4572 O O . SER A 1 558 ? -32.191 -13.687 10.394 1.00 93.06 558 SER A O 1
ATOM 4574 N N . LEU A 1 559 ? -30.285 -14.666 9.742 1.00 94.56 559 LEU A N 1
ATOM 4575 C CA . LEU A 1 559 ? -29.367 -13.782 10.465 1.00 94.56 559 LEU A CA 1
ATOM 4576 C C . LEU A 1 559 ? -28.577 -12.852 9.540 1.00 94.56 559 LEU A C 1
ATOM 4578 O O . LEU A 1 559 ? -27.930 -11.922 10.020 1.00 94.56 559 LEU A O 1
ATOM 4582 N N . LYS A 1 560 ? -28.652 -13.036 8.213 1.00 91.50 560 LYS A N 1
ATOM 4583 C CA . LYS A 1 560 ? -27.964 -12.170 7.237 1.00 91.50 560 LYS A CA 1
ATOM 4584 C C . LYS A 1 560 ? -28.342 -10.699 7.383 1.00 91.50 560 LYS A C 1
ATOM 4586 O O . LYS A 1 560 ? -27.510 -9.844 7.084 1.00 91.50 560 LYS A O 1
ATOM 4591 N N . VAL A 1 561 ? -29.549 -10.413 7.875 1.00 93.44 561 VAL A N 1
ATOM 4592 C CA . VAL A 1 561 ? -30.018 -9.050 8.153 1.00 93.44 561 VAL A CA 1
ATOM 4593 C C . VAL A 1 561 ? -29.142 -8.321 9.180 1.00 93.44 561 VAL A C 1
ATOM 4595 O O . VAL A 1 561 ? -29.012 -7.115 9.072 1.00 93.44 561 VAL A O 1
ATOM 4598 N N . LEU A 1 562 ? -28.460 -9.012 10.107 1.00 94.12 562 LEU A N 1
ATOM 4599 C CA . LEU A 1 562 ? -27.539 -8.394 11.082 1.00 94.12 562 LEU A CA 1
ATOM 4600 C C . LEU A 1 562 ? -26.230 -7.890 10.445 1.00 94.12 562 LEU A C 1
ATOM 4602 O O . LEU A 1 562 ? -25.579 -7.002 10.988 1.00 94.12 562 LEU A O 1
ATOM 4606 N N . PHE A 1 563 ? -25.860 -8.439 9.283 1.00 92.56 563 PHE A N 1
ATOM 4607 C CA . PHE A 1 563 ? -24.612 -8.161 8.555 1.00 92.56 563 PHE A CA 1
ATOM 4608 C C . PHE A 1 563 ? -24.877 -7.586 7.151 1.00 92.56 563 PHE A C 1
ATOM 4610 O O . PHE A 1 563 ? -24.025 -7.624 6.248 1.00 92.56 563 PHE A O 1
ATOM 4617 N N . ALA A 1 564 ? -26.100 -7.116 6.907 1.00 87.75 564 ALA A N 1
ATOM 4618 C CA . ALA A 1 564 ? -26.469 -6.455 5.668 1.00 87.75 564 ALA A CA 1
ATOM 4619 C C . ALA A 1 564 ? -25.816 -5.061 5.571 1.00 87.75 564 ALA A C 1
ATOM 4621 O O . ALA A 1 564 ? -25.278 -4.539 6.545 1.00 87.75 564 ALA A O 1
ATOM 4622 N N . LYS A 1 565 ? -25.805 -4.479 4.365 1.00 85.50 565 LYS A N 1
ATOM 4623 C CA . LYS A 1 565 ? -25.210 -3.144 4.132 1.00 85.50 565 LYS A CA 1
ATOM 4624 C C . LYS A 1 565 ? -25.999 -2.023 4.820 1.00 85.50 565 LYS A C 1
ATOM 4626 O O . LYS A 1 565 ? -25.528 -0.905 4.927 1.00 85.50 565 LYS A O 1
ATOM 4631 N N . ASP A 1 566 ? -27.202 -2.339 5.251 1.00 82.69 566 ASP A N 1
ATOM 4632 C CA . ASP A 1 566 ? -28.189 -1.497 5.899 1.00 82.69 566 ASP A CA 1
ATOM 4633 C C . ASP A 1 566 ? -28.482 -1.998 7.326 1.00 82.69 566 ASP A C 1
ATOM 4635 O O . ASP A 1 566 ? -29.573 -1.797 7.847 1.00 82.69 566 ASP A O 1
ATOM 4639 N N . ALA A 1 567 ? -27.519 -2.675 7.956 1.00 86.75 567 ALA A N 1
ATOM 4640 C CA . ALA A 1 567 ? -27.650 -3.278 9.283 1.00 86.75 567 ALA A CA 1
ATOM 4641 C C . ALA A 1 567 ? -26.785 -2.587 10.347 1.00 86.75 567 ALA A C 1
ATOM 4643 O O . ALA A 1 567 ? -26.120 -1.599 10.065 1.00 86.75 567 ALA A O 1
ATOM 4644 N N . LEU A 1 568 ? -26.734 -3.164 11.550 1.00 92.00 568 LEU A N 1
ATOM 4645 C CA . LEU A 1 568 ? -26.079 -2.628 12.756 1.00 92.00 568 LEU A CA 1
ATOM 4646 C C . LEU A 1 568 ? -24.721 -1.955 12.511 1.00 92.00 568 LEU A C 1
ATOM 4648 O O . LEU A 1 568 ? -24.487 -0.843 12.980 1.00 92.00 568 LEU A O 1
ATOM 4652 N N . PHE A 1 569 ? -23.852 -2.622 11.752 1.00 94.81 569 PHE A N 1
ATOM 4653 C CA . PHE A 1 569 ? -22.488 -2.170 11.475 1.00 94.81 569 PHE A CA 1
ATOM 4654 C C . PHE A 1 569 ? -22.375 -1.167 10.322 1.00 94.81 569 PHE A C 1
ATOM 4656 O O . PHE A 1 569 ? -21.355 -0.520 10.190 1.00 94.81 569 PHE A O 1
ATOM 4663 N N . TRP A 1 570 ? -23.368 -1.075 9.440 1.00 95.81 570 TRP A N 1
ATOM 4664 C CA . TRP A 1 570 ? -23.235 -0.351 8.167 1.00 95.81 570 TRP A CA 1
ATOM 4665 C C . TRP A 1 570 ? -24.334 0.681 7.929 1.00 95.81 570 TRP A C 1
ATOM 4667 O O . TRP A 1 570 ? -24.328 1.384 6.920 1.00 95.81 570 TRP A O 1
ATOM 4677 N N . TYR A 1 571 ? -25.335 0.735 8.803 1.00 97.00 571 TYR A N 1
ATOM 4678 C CA . TYR A 1 571 ? -26.536 1.503 8.552 1.00 97.00 571 TYR A CA 1
ATOM 4679 C C . TYR A 1 571 ? -26.260 3.005 8.585 1.00 97.00 571 TYR A C 1
ATOM 4681 O O . TYR A 1 571 ? -25.790 3.536 9.583 1.00 97.00 571 TYR A O 1
ATOM 4689 N N . ARG A 1 572 ? -26.611 3.697 7.494 1.00 97.12 572 ARG A N 1
ATOM 4690 C CA . ARG A 1 572 ? -26.436 5.153 7.339 1.00 97.12 572 ARG A CA 1
ATOM 4691 C C . ARG A 1 572 ? -27.751 5.917 7.201 1.00 97.12 572 ARG A C 1
ATOM 4693 O O . ARG A 1 572 ? -27.731 7.123 6.973 1.00 97.12 572 ARG A O 1
ATOM 4700 N N . GLY A 1 573 ? -28.897 5.244 7.336 1.00 96.25 573 GLY A N 1
ATOM 4701 C CA . GLY A 1 573 ? -30.219 5.825 7.057 1.00 96.25 573 GLY A CA 1
ATOM 4702 C C . GLY A 1 573 ? -30.675 6.916 8.033 1.00 96.25 573 GLY A C 1
ATOM 4703 O O . GLY A 1 573 ? -31.737 7.500 7.847 1.00 96.25 573 GLY A O 1
ATOM 4704 N N . TYR A 1 574 ? -29.886 7.233 9.062 1.00 96.81 574 TYR A N 1
ATOM 4705 C CA . TYR A 1 574 ? -30.080 8.453 9.851 1.00 96.81 574 TYR A CA 1
ATOM 4706 C C . TYR A 1 574 ? -29.584 9.708 9.110 1.00 96.81 574 TYR A C 1
ATOM 4708 O O . TYR A 1 574 ? -30.080 10.808 9.341 1.00 96.81 574 TYR A O 1
ATOM 4716 N N . PHE A 1 575 ? -28.619 9.557 8.203 1.00 96.06 575 PHE A N 1
ATOM 4717 C CA . PHE A 1 575 ? -27.845 10.671 7.656 1.00 96.06 575 PHE A CA 1
ATOM 4718 C C . PHE A 1 575 ? -27.842 10.725 6.126 1.00 96.06 575 PHE A C 1
ATOM 4720 O O . PHE A 1 575 ? -27.740 11.812 5.559 1.00 96.06 575 PHE A O 1
ATOM 4727 N N . VAL A 1 576 ? -27.991 9.577 5.463 1.00 93.44 576 VAL A N 1
ATOM 4728 C CA . VAL A 1 576 ? -27.904 9.422 4.005 1.00 93.44 576 VAL A CA 1
ATOM 4729 C C . VAL A 1 576 ? -29.260 9.018 3.434 1.00 93.44 576 VAL A C 1
ATOM 4731 O O . VAL A 1 576 ? -29.961 8.198 4.022 1.00 93.44 576 VAL A O 1
ATOM 4734 N N . GLU A 1 577 ? -29.621 9.593 2.285 1.00 89.00 577 GLU A N 1
ATOM 4735 C CA . GLU A 1 577 ? -30.898 9.308 1.628 1.00 89.00 577 GLU A CA 1
ATOM 4736 C C . GLU A 1 577 ? -30.963 7.882 1.032 1.00 89.00 577 GLU A C 1
ATOM 4738 O O . GLU A 1 577 ? -29.972 7.414 0.460 1.00 89.00 577 GLU A O 1
ATOM 4743 N N . PRO A 1 578 ? -32.127 7.202 1.099 1.00 90.56 578 PRO A N 1
ATOM 4744 C CA . PRO A 1 578 ? -33.355 7.655 1.754 1.00 90.56 578 PRO A CA 1
ATOM 4745 C C . PRO A 1 578 ? -33.247 7.581 3.286 1.00 90.56 578 PRO A C 1
ATOM 4747 O O . PRO A 1 578 ? -32.964 6.519 3.847 1.00 90.56 578 PRO A O 1
ATOM 4750 N N . LYS A 1 579 ? -33.502 8.707 3.962 1.00 94.12 579 LYS A N 1
ATOM 4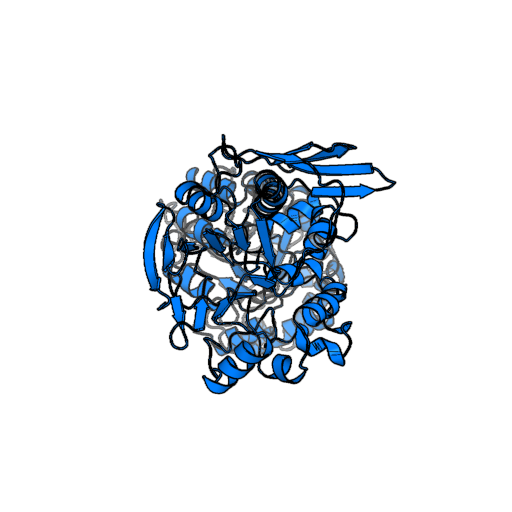751 C CA . LYS A 1 579 ? -33.492 8.766 5.428 1.00 94.12 579 LYS A CA 1
ATOM 4752 C C . LYS A 1 579 ? -34.731 8.111 6.021 1.00 94.12 579 LYS A C 1
ATOM 4754 O O . LYS A 1 579 ? -35.805 8.099 5.418 1.00 94.12 579 LYS A O 1
ATOM 4759 N N . ILE A 1 580 ? -34.606 7.625 7.251 1.00 96.44 580 ILE A N 1
ATOM 4760 C CA . ILE A 1 580 ? -35.783 7.215 8.021 1.00 96.44 580 ILE A CA 1
ATOM 4761 C C . ILE A 1 580 ? -36.649 8.403 8.401 1.00 96.44 580 ILE A C 1
ATOM 4763 O O . ILE A 1 580 ? -36.188 9.534 8.557 1.00 96.44 580 ILE A O 1
ATOM 4767 N N . THR A 1 581 ? -37.919 8.110 8.641 1.00 97.56 581 THR A N 1
ATOM 4768 C CA . THR A 1 581 ? -38.848 9.072 9.225 1.00 97.56 581 THR A CA 1
ATOM 4769 C C . THR A 1 581 ? -38.679 9.158 10.745 1.00 97.56 581 THR A C 1
ATOM 4771 O O . THR A 1 581 ? -38.230 8.214 11.400 1.00 97.56 581 THR A O 1
ATOM 4774 N N . HIS A 1 582 ? -39.130 10.268 11.337 1.00 97.81 582 HIS A N 1
ATOM 4775 C CA . HIS A 1 582 ? -39.204 10.419 12.796 1.00 97.81 582 HIS A CA 1
ATOM 4776 C C . HIS A 1 582 ? -40.049 9.320 13.463 1.00 97.81 582 HIS A C 1
ATOM 4778 O O . HIS A 1 582 ? -39.742 8.917 14.581 1.00 97.81 582 HIS A O 1
ATOM 4784 N N . ALA A 1 583 ? -41.082 8.812 12.779 1.00 97.88 583 ALA A N 1
ATOM 4785 C CA . ALA A 1 583 ? -41.924 7.729 13.284 1.00 97.88 583 ALA A CA 1
ATOM 4786 C C . ALA A 1 583 ? -41.167 6.394 13.351 1.00 97.88 583 ALA A C 1
ATOM 4788 O O . ALA A 1 583 ? -41.239 5.701 14.361 1.00 97.88 583 ALA A O 1
ATOM 4789 N N . GLN A 1 584 ? -40.383 6.065 12.319 1.00 97.62 584 GLN A N 1
ATOM 4790 C CA . GLN A 1 584 ? -39.538 4.865 12.317 1.00 97.62 584 GLN A CA 1
ATOM 4791 C C . GLN A 1 584 ? -38.445 4.937 13.388 1.00 97.62 584 GLN A C 1
ATOM 4793 O O . GLN A 1 584 ? -38.191 3.948 14.070 1.00 97.62 584 GLN A O 1
ATOM 4798 N N . LEU A 1 585 ? -37.829 6.110 13.578 1.00 98.25 585 LEU A N 1
ATOM 4799 C CA . LEU A 1 585 ? -36.880 6.320 14.673 1.00 98.25 585 LEU A CA 1
ATOM 4800 C C . LEU A 1 585 ? -37.553 6.134 16.039 1.00 98.25 585 LEU A C 1
ATOM 4802 O O . LEU A 1 585 ? -36.978 5.511 16.929 1.00 98.25 585 LEU A O 1
ATOM 4806 N N . GLN A 1 586 ? -38.764 6.672 16.208 1.00 98.31 586 GLN A N 1
ATOM 4807 C CA . GLN A 1 586 ? -39.516 6.534 17.452 1.00 98.31 586 GLN A CA 1
ATOM 4808 C C . GLN A 1 586 ? -39.862 5.069 17.741 1.00 98.31 586 GLN A C 1
ATOM 4810 O O . GLN A 1 586 ? -39.705 4.643 18.879 1.00 98.31 586 GLN A O 1
ATOM 4815 N N . GLU A 1 587 ? -40.223 4.277 16.724 1.00 98.00 587 GLU A N 1
ATOM 4816 C CA . GLU A 1 587 ? -40.440 2.832 16.883 1.00 98.00 587 GLU A CA 1
ATOM 4817 C C . GLU A 1 587 ? -39.194 2.130 17.446 1.00 98.00 587 GLU A C 1
ATOM 4819 O O . GLU A 1 587 ? -39.310 1.317 18.364 1.00 98.00 587 GLU A O 1
ATOM 4824 N N . THR A 1 588 ? -37.998 2.471 16.947 1.00 97.75 588 THR A N 1
ATOM 4825 C CA . THR A 1 588 ? -36.732 1.954 17.494 1.00 97.75 588 THR A CA 1
ATOM 4826 C C . THR A 1 588 ? -36.585 2.317 18.972 1.00 97.75 588 THR A C 1
ATOM 4828 O O . THR A 1 588 ? -36.315 1.455 19.809 1.00 97.75 588 THR A O 1
ATOM 4831 N N . LEU A 1 589 ? -36.753 3.599 19.305 1.00 98.56 589 LEU A N 1
ATOM 4832 C CA . LEU A 1 589 ? -36.583 4.109 20.666 1.00 98.56 589 LEU A CA 1
ATOM 4833 C C . LEU A 1 589 ? -37.564 3.455 21.645 1.00 98.56 589 LEU A C 1
ATOM 4835 O O . LEU A 1 589 ? -37.150 3.018 22.719 1.00 98.56 589 LEU A O 1
ATOM 4839 N N . ASP A 1 590 ? -38.829 3.314 21.255 1.00 98.12 590 ASP A N 1
ATOM 4840 C CA . ASP A 1 590 ? -39.868 2.688 22.072 1.00 98.12 590 ASP A CA 1
ATOM 4841 C C . ASP A 1 590 ? -39.583 1.198 22.291 1.00 98.12 590 ASP A C 1
ATOM 4843 O O . ASP A 1 590 ? -39.653 0.713 23.425 1.00 98.12 590 ASP A O 1
ATOM 4847 N N . HIS A 1 591 ? -39.185 0.479 21.233 1.00 97.81 591 HIS A N 1
ATOM 4848 C CA . HIS A 1 591 ? -38.863 -0.951 21.297 1.00 97.81 591 HIS A CA 1
ATOM 4849 C C . HIS A 1 591 ? -37.738 -1.246 22.297 1.00 97.81 591 HIS A C 1
ATOM 4851 O O . HIS A 1 591 ? -37.843 -2.170 23.106 1.00 97.81 591 HIS A O 1
ATOM 4857 N N . PHE A 1 592 ? -36.687 -0.424 22.307 1.00 97.75 592 PHE A N 1
ATOM 4858 C CA . PHE A 1 592 ? -35.554 -0.583 23.225 1.00 97.75 592 PHE A CA 1
ATOM 4859 C C . PHE A 1 592 ? -35.682 0.218 24.529 1.00 97.75 592 PHE A C 1
ATOM 4861 O O . PHE A 1 592 ? -34.776 0.172 25.369 1.00 97.75 592 PHE A O 1
ATOM 4868 N N . LYS A 1 593 ? -36.800 0.928 24.734 1.00 97.44 593 LYS A N 1
ATOM 4869 C CA . LYS A 1 593 ? -37.038 1.819 25.884 1.00 97.44 593 LYS A CA 1
ATOM 4870 C C . LYS A 1 593 ? -35.901 2.833 26.070 1.00 97.44 593 LYS A C 1
ATOM 4872 O O . LYS A 1 593 ? -35.406 3.039 27.181 1.00 97.44 593 LYS A O 1
ATOM 4877 N N . ALA A 1 594 ? -35.468 3.429 24.967 1.00 98.06 594 ALA A N 1
ATOM 4878 C CA . ALA A 1 594 ? -34.400 4.412 24.904 1.00 98.06 594 ALA A CA 1
ATOM 4879 C C . ALA A 1 594 ? -34.952 5.805 24.578 1.00 98.06 594 ALA A C 1
ATOM 4881 O O . ALA A 1 594 ? -36.025 5.967 24.010 1.00 98.06 594 ALA A O 1
ATOM 4882 N N . LYS A 1 595 ? -34.190 6.830 24.943 1.00 97.38 595 LYS A N 1
ATOM 4883 C CA . LYS A 1 595 ? -34.453 8.237 24.631 1.00 97.38 595 LYS A CA 1
ATOM 4884 C C . LYS A 1 595 ? -33.682 8.696 23.398 1.00 97.38 595 LYS A C 1
ATOM 4886 O O . LYS A 1 595 ? -34.176 9.549 22.668 1.00 97.38 595 LYS A O 1
ATOM 4891 N N . ARG A 1 596 ? -32.468 8.169 23.193 1.00 98.31 596 ARG A N 1
ATOM 4892 C CA . ARG A 1 596 ? -31.580 8.542 22.082 1.00 98.31 596 ARG A CA 1
ATOM 4893 C C . ARG A 1 596 ? -30.716 7.381 21.613 1.00 98.31 596 ARG A C 1
ATOM 4895 O O . ARG A 1 596 ? -30.521 6.408 22.343 1.00 98.31 596 ARG A O 1
ATOM 4902 N N . ILE A 1 597 ? -30.153 7.550 20.423 1.00 98.69 597 ILE A N 1
ATOM 4903 C CA . ILE A 1 597 ? -29.171 6.660 19.807 1.00 98.69 597 ILE A CA 1
ATOM 4904 C C . ILE A 1 597 ? -27.885 7.456 19.560 1.00 98.69 597 ILE A C 1
ATOM 4906 O O . ILE A 1 597 ? -27.938 8.569 19.038 1.00 98.69 597 ILE A O 1
ATOM 4910 N N . VAL A 1 598 ? -26.741 6.895 19.934 1.00 98.75 598 VAL A N 1
ATOM 4911 C CA . VAL A 1 598 ? -25.408 7.457 19.701 1.00 98.75 598 VAL A CA 1
ATOM 4912 C C . VAL A 1 598 ? -24.655 6.520 18.761 1.00 98.75 598 VAL A C 1
ATOM 4914 O O . VAL A 1 598 ? -24.579 5.321 19.035 1.00 98.75 598 VAL A O 1
ATOM 4917 N N . VAL A 1 599 ? -24.161 7.057 17.643 1.00 98.56 599 VAL A N 1
ATOM 4918 C CA . VAL A 1 599 ? -23.560 6.274 16.548 1.00 98.56 599 VAL A CA 1
ATOM 4919 C C . VAL A 1 599 ? -22.322 6.930 15.952 1.00 98.56 599 VAL A C 1
ATOM 4921 O O . VAL A 1 599 ? -22.202 8.156 15.963 1.00 98.56 599 VAL A O 1
ATOM 4924 N N . GLY A 1 600 ? -21.429 6.105 15.413 1.00 97.62 600 GLY A N 1
ATOM 4925 C CA . GLY A 1 600 ? -20.282 6.507 14.605 1.00 97.62 600 GLY A CA 1
ATOM 4926 C C . GLY A 1 600 ? -20.533 6.325 13.105 1.00 97.62 600 GLY A C 1
ATOM 4927 O O . GLY A 1 600 ? -21.600 6.703 12.608 1.00 97.62 600 GLY A O 1
ATOM 4928 N N . HIS A 1 601 ? -19.565 5.717 12.406 1.00 97.00 601 HIS A N 1
ATOM 4929 C CA . HIS A 1 601 ? -19.597 5.208 11.022 1.00 97.00 601 HIS A CA 1
ATOM 4930 C C . HIS A 1 601 ? -19.733 6.238 9.889 1.00 97.00 601 HIS A C 1
ATOM 4932 O O . HIS A 1 601 ? -19.270 6.036 8.755 1.00 97.00 601 HIS A O 1
ATOM 4938 N N . THR A 1 602 ? -20.530 7.280 10.115 1.00 94.06 602 THR A N 1
ATOM 4939 C CA . THR A 1 602 ? -20.839 8.308 9.128 1.00 94.06 602 THR A CA 1
ATOM 4940 C C . THR A 1 602 ? -20.412 9.669 9.631 1.00 94.06 602 THR A C 1
ATOM 4942 O O . THR A 1 602 ? -21.126 10.314 10.397 1.00 94.06 602 THR A O 1
ATOM 4945 N N . ILE A 1 603 ? -19.307 10.146 9.069 1.00 92.19 603 ILE A N 1
ATOM 4946 C CA . ILE A 1 603 ? -18.893 11.541 9.142 1.00 92.19 603 ILE A CA 1
ATOM 4947 C C . ILE A 1 603 ? -19.991 12.414 8.522 1.00 92.19 603 ILE A C 1
ATOM 4949 O O . ILE A 1 603 ? -20.229 12.403 7.312 1.00 92.19 603 ILE A O 1
ATOM 4953 N N . VAL A 1 604 ? -20.671 13.178 9.372 1.00 91.75 604 VAL A N 1
ATOM 4954 C CA . VAL A 1 604 ? -21.738 14.119 8.985 1.00 91.75 604 VAL A CA 1
ATOM 4955 C C . VAL A 1 604 ? -21.377 15.576 9.256 1.00 91.75 604 VAL A C 1
ATOM 4957 O O . VAL A 1 604 ? -22.048 16.477 8.755 1.00 91.75 604 VAL A O 1
ATOM 4960 N N . ALA A 1 605 ? -20.344 15.811 10.065 1.00 89.81 605 ALA A N 1
ATOM 4961 C CA . ALA A 1 605 ? -19.833 17.124 10.432 1.00 89.81 605 ALA A CA 1
ATOM 4962 C C . ALA A 1 605 ? -18.396 17.005 10.971 1.00 89.81 605 ALA A C 1
ATOM 4964 O O . ALA A 1 605 ? -17.975 15.935 11.401 1.00 89.81 605 ALA A O 1
ATOM 4965 N N . ASP A 1 606 ? -17.683 18.131 11.037 1.00 89.12 606 ASP A N 1
ATOM 4966 C CA . ASP A 1 606 ? -16.337 18.227 11.633 1.00 89.12 606 ASP A CA 1
ATOM 4967 C C . ASP A 1 606 ? -16.317 18.003 13.160 1.00 89.12 606 ASP A C 1
ATOM 4969 O O . ASP A 1 606 ? -15.253 17.863 13.761 1.00 89.12 606 ASP A O 1
ATOM 4973 N N . THR A 1 607 ? -17.481 18.032 13.814 1.00 93.88 607 THR A N 1
ATOM 4974 C CA . THR A 1 607 ? -17.633 17.873 15.268 1.00 93.88 607 THR A CA 1
ATOM 4975 C C . THR A 1 607 ? -18.850 17.010 15.580 1.00 93.88 607 THR A C 1
ATOM 4977 O O . THR A 1 607 ? -19.790 16.987 14.784 1.00 93.88 607 THR A O 1
ATOM 4980 N N . VAL A 1 608 ? -18.901 16.437 16.789 1.00 96.56 608 VAL A N 1
ATOM 4981 C CA . VAL A 1 608 ? -20.098 15.761 17.322 1.00 96.56 608 VAL A CA 1
ATOM 4982 C C . VAL A 1 608 ? -21.353 16.607 17.084 1.00 96.56 608 VAL A C 1
ATOM 4984 O O . VAL A 1 608 ? -21.382 17.803 17.398 1.00 96.56 608 VAL A O 1
ATOM 4987 N N . SER A 1 609 ? -22.389 15.984 16.524 1.00 96.69 609 SER A N 1
ATOM 4988 C CA . SER A 1 609 ? -23.596 16.672 16.056 1.00 96.69 609 SER A CA 1
ATOM 4989 C C . SER A 1 609 ? -24.877 15.937 16.439 1.00 96.69 609 SER A C 1
ATOM 4991 O O . SER A 1 609 ? -24.877 14.737 16.720 1.00 96.69 609 SER A O 1
ATOM 4993 N N . THR A 1 610 ? -25.986 16.675 16.470 1.00 97.44 610 THR A N 1
ATOM 4994 C CA . THR A 1 610 ? -27.315 16.166 16.817 1.00 97.44 610 THR A CA 1
ATOM 4995 C C . THR A 1 610 ? -28.234 16.163 15.605 1.00 97.44 610 THR A C 1
ATOM 4997 O O . THR A 1 610 ? -28.192 17.058 14.765 1.00 97.44 610 THR A O 1
ATOM 5000 N N . HIS A 1 611 ? -29.095 15.151 15.539 1.00 97.38 611 HIS A N 1
ATOM 5001 C CA . HIS A 1 611 ? -30.053 14.928 14.458 1.00 97.38 611 HIS A CA 1
ATOM 5002 C C . HIS A 1 611 ? -31.395 14.473 15.041 1.00 97.38 611 HIS A C 1
ATOM 5004 O O . HIS A 1 611 ? -31.456 14.028 16.192 1.00 97.38 611 HIS A O 1
ATOM 5010 N N . PHE A 1 612 ? -32.471 14.588 14.254 1.00 97.19 612 PHE A N 1
ATOM 5011 C CA . PHE A 1 612 ? -33.839 14.221 14.657 1.00 97.19 612 PHE A CA 1
ATOM 5012 C C . PHE A 1 612 ? -34.247 14.836 16.006 1.00 97.19 612 PHE A C 1
ATOM 5014 O O . PHE A 1 612 ? -34.542 14.119 16.962 1.00 97.19 612 PHE A O 1
ATOM 5021 N N . ASP A 1 613 ? -34.168 16.165 16.113 1.00 95.44 613 ASP A N 1
ATOM 5022 C CA . ASP A 1 613 ? -34.466 16.913 17.345 1.00 95.44 613 ASP A CA 1
ATOM 5023 C C . ASP A 1 613 ? -33.656 16.434 18.566 1.00 95.44 613 ASP A C 1
ATOM 5025 O O . ASP A 1 613 ? -34.129 16.401 19.703 1.00 95.44 613 ASP A O 1
ATOM 5029 N N . GLY A 1 614 ? -32.410 16.017 18.323 1.00 96.12 614 GLY A N 1
ATOM 5030 C CA . GLY A 1 614 ? -31.502 15.516 19.350 1.00 96.12 614 GLY A CA 1
ATOM 5031 C C . GLY A 1 614 ? -31.731 14.062 19.753 1.00 96.12 614 GLY A C 1
ATOM 5032 O O . GLY A 1 614 ? -31.151 13.636 20.749 1.00 96.12 614 GLY A O 1
ATOM 5033 N N . LYS A 1 615 ? -32.545 13.290 19.023 1.00 98.12 615 LYS A N 1
ATOM 5034 C CA . LYS A 1 615 ? -32.743 11.848 19.261 1.00 98.12 615 LYS A CA 1
ATOM 5035 C C . LYS A 1 615 ? -31.604 10.980 18.726 1.00 98.12 615 LYS A C 1
ATOM 5037 O O . LYS A 1 615 ? -31.432 9.859 19.201 1.00 98.12 615 LYS A O 1
ATOM 5042 N N . VAL A 1 616 ? -30.822 11.483 17.773 1.00 98.56 616 VAL A N 1
ATOM 5043 C CA . VAL A 1 616 ? -29.612 10.818 17.270 1.00 98.56 616 VAL A CA 1
ATOM 5044 C C . VAL A 1 616 ? -28.412 11.733 17.489 1.00 98.56 616 VAL A C 1
ATOM 5046 O O . VAL A 1 616 ? -28.475 12.920 17.169 1.00 98.56 616 VAL A O 1
ATOM 5049 N N . ILE A 1 617 ? -27.327 11.188 18.033 1.00 98.62 617 ILE A N 1
ATOM 5050 C CA . ILE A 1 617 ? -26.050 11.887 18.200 1.00 98.62 617 ILE A CA 1
ATOM 5051 C C . ILE A 1 617 ? -25.000 11.159 17.365 1.00 98.62 617 ILE A C 1
ATOM 5053 O O . ILE A 1 617 ? -24.735 9.981 17.599 1.00 98.62 617 ILE A O 1
ATOM 5057 N N . ALA A 1 618 ? -24.419 11.858 16.393 1.00 98.31 618 ALA A N 1
ATOM 5058 C CA . ALA A 1 618 ? -23.312 11.348 15.595 1.00 98.31 618 ALA A CA 1
ATOM 5059 C C . ALA A 1 618 ? -21.991 11.724 16.273 1.00 98.31 618 ALA A C 1
ATOM 5061 O O . ALA A 1 618 ? -21.762 12.906 16.555 1.00 98.31 618 ALA A O 1
ATOM 5062 N N . VAL A 1 619 ? -21.156 10.724 16.554 1.00 97.81 619 VAL A N 1
ATOM 5063 C CA . VAL A 1 619 ? -19.862 10.873 17.242 1.00 97.81 619 VAL A CA 1
ATOM 5064 C C . VAL A 1 619 ? -18.654 10.552 16.361 1.00 97.81 619 VAL A C 1
ATOM 5066 O O . VAL A 1 619 ? -17.533 10.728 16.822 1.00 97.81 619 VAL A O 1
ATOM 5069 N N . ASP A 1 620 ? -18.874 10.125 15.117 1.00 95.38 620 ASP A N 1
ATOM 5070 C CA . ASP A 1 620 ? -17.819 9.999 14.106 1.00 95.38 620 ASP A CA 1
ATOM 5071 C C . ASP A 1 620 ? -17.494 11.376 13.499 1.00 95.38 620 ASP A C 1
ATOM 5073 O O . ASP A 1 620 ? -18.384 12.143 13.106 1.00 95.38 620 ASP A O 1
ATOM 5077 N N . VAL A 1 621 ? -16.203 11.686 13.470 1.00 90.62 621 VAL A N 1
ATOM 5078 C CA . VAL A 1 621 ? -15.594 12.921 12.975 1.00 90.62 621 VAL A CA 1
ATOM 5079 C C . VAL A 1 621 ? -14.370 12.548 12.146 1.00 90.62 621 VAL A C 1
ATOM 5081 O O . VAL A 1 621 ? -13.785 11.490 12.344 1.00 90.62 621 VAL A O 1
ATOM 5084 N N . ASN A 1 622 ? -13.970 13.405 11.203 1.00 84.69 622 ASN A N 1
ATOM 5085 C CA . ASN A 1 622 ? -12.890 13.075 10.269 1.00 84.69 622 ASN A CA 1
ATOM 5086 C C . ASN A 1 622 ? -11.495 13.123 10.926 1.00 84.69 622 ASN A C 1
ATOM 5088 O O . ASN A 1 622 ? -10.710 14.048 10.699 1.00 84.69 622 ASN A O 1
ATOM 5092 N N . GLU A 1 623 ? -11.188 12.117 11.739 1.00 82.69 623 GLU A N 1
ATOM 5093 C CA . GLU A 1 623 ? -9.948 12.000 12.504 1.00 82.69 623 GLU A CA 1
ATOM 5094 C C . GLU A 1 623 ? -8.714 12.023 11.586 1.00 82.69 623 GLU A C 1
ATOM 5096 O O . GLU A 1 623 ? -7.724 12.693 11.870 1.00 82.69 623 GLU A O 1
ATOM 5101 N N . HIS A 1 624 ? -8.811 11.423 10.395 1.00 71.94 624 HIS A N 1
ATOM 5102 C CA . HIS A 1 624 ? -7.735 11.439 9.396 1.00 71.94 624 HIS A CA 1
ATOM 5103 C C . HIS A 1 624 ? -7.450 12.822 8.789 1.00 71.94 624 HIS A C 1
ATOM 5105 O O . HIS A 1 624 ? -6.369 13.041 8.239 1.00 71.94 624 HIS A O 1
ATOM 5111 N N . GLU A 1 625 ? -8.388 13.766 8.887 1.00 75.62 625 GLU A N 1
ATOM 5112 C CA . GLU A 1 625 ? -8.177 15.179 8.542 1.00 75.62 625 GLU A CA 1
ATOM 5113 C C . GLU A 1 625 ? -7.808 16.040 9.765 1.00 75.62 625 GLU A C 1
ATOM 5115 O O . GLU A 1 625 ? -7.769 17.270 9.674 1.00 75.62 625 GLU A O 1
ATOM 5120 N N . GLY A 1 626 ? -7.507 15.408 10.907 1.00 78.12 626 GLY A N 1
ATOM 5121 C CA . GLY A 1 626 ? -7.138 16.073 12.158 1.00 78.12 626 GLY A CA 1
ATOM 5122 C C . GLY A 1 626 ? -8.324 16.724 12.868 1.00 78.12 626 GLY A C 1
ATOM 5123 O O . GLY A 1 626 ? -8.162 17.743 13.543 1.00 78.12 626 GLY A O 1
ATOM 5124 N N . LYS A 1 627 ? -9.536 16.198 12.662 1.00 84.31 627 LYS A N 1
ATOM 5125 C CA . LYS A 1 627 ? -10.767 16.684 13.293 1.00 84.31 627 LYS A CA 1
ATOM 5126 C C . LYS A 1 627 ? -11.145 15.774 14.458 1.00 84.31 627 LYS A C 1
ATOM 5128 O O . LYS A 1 627 ? -12.010 14.925 14.304 1.00 84.31 627 LYS A O 1
ATOM 5133 N N . SER A 1 628 ? -10.558 15.993 15.630 1.00 89.94 628 SER A N 1
ATOM 5134 C CA . SER A 1 628 ? -10.801 15.136 16.800 1.00 89.94 628 SER A CA 1
ATOM 5135 C C . SER A 1 628 ? -11.777 15.780 17.786 1.00 89.94 628 SER A C 1
ATOM 5137 O O . SER A 1 628 ? -11.539 16.870 18.321 1.00 89.94 628 SER A O 1
ATOM 5139 N N . ASN A 1 629 ? -12.902 15.111 18.042 1.00 94.44 629 ASN A N 1
ATOM 5140 C CA . ASN A 1 629 ? -13.909 15.525 19.018 1.00 94.44 629 ASN A CA 1
ATOM 5141 C C . ASN A 1 629 ? -14.529 14.310 19.710 1.00 94.44 629 ASN A C 1
ATOM 5143 O O . ASN A 1 629 ? -14.661 13.240 19.130 1.00 94.44 629 ASN A O 1
ATOM 5147 N N . ALA A 1 630 ? -14.993 14.522 20.936 1.00 97.62 630 ALA A N 1
ATOM 5148 C CA . ALA A 1 630 ? -15.684 13.532 21.743 1.00 97.62 630 ALA A CA 1
ATOM 5149 C C . ALA A 1 630 ? -17.021 14.062 22.254 1.00 97.62 630 ALA A C 1
ATOM 5151 O O . ALA A 1 630 ? -17.229 15.274 22.363 1.00 97.62 630 ALA A O 1
ATOM 5152 N N . LEU A 1 631 ? -17.909 13.148 22.637 1.00 98.56 631 LEU A N 1
ATOM 5153 C CA . LEU A 1 631 ? -19.117 13.468 23.389 1.00 98.56 631 LEU A CA 1
ATOM 5154 C C . LEU A 1 631 ? -18.861 13.224 24.880 1.00 98.56 631 LEU A C 1
ATOM 5156 O O . LEU A 1 631 ? -18.545 12.110 25.287 1.00 98.56 631 LEU A O 1
ATOM 5160 N N . LEU A 1 632 ? -19.057 14.247 25.706 1.00 98.62 632 LEU A N 1
ATOM 5161 C CA . LEU A 1 632 ? -19.061 14.134 27.163 1.00 98.62 632 LEU A CA 1
ATOM 5162 C C . LEU A 1 632 ? -20.473 14.380 27.693 1.00 98.62 632 LEU A C 1
ATOM 5164 O O . LEU A 1 632 ? -21.088 15.396 27.385 1.00 98.62 632 LEU A O 1
ATOM 5168 N N . ILE A 1 633 ? -20.962 13.486 28.543 1.00 98.50 633 ILE A N 1
ATOM 5169 C CA . ILE A 1 633 ? -22.251 13.616 29.221 1.00 98.50 633 ILE A CA 1
ATOM 5170 C C . ILE A 1 633 ? -22.000 13.707 30.721 1.00 98.50 633 ILE A C 1
ATOM 5172 O O . ILE A 1 633 ? -21.373 12.820 31.300 1.00 98.50 633 ILE A O 1
ATOM 5176 N N . GLU A 1 634 ? -22.494 14.773 31.348 1.00 96.88 634 GLU A N 1
ATOM 5177 C CA . GLU A 1 634 ? -22.426 15.002 32.795 1.00 96.88 634 GLU A CA 1
ATOM 5178 C C . GLU A 1 634 ? -23.836 15.359 33.293 1.00 96.88 634 GLU A C 1
ATOM 5180 O O . GLU A 1 634 ? -24.367 16.442 33.023 1.00 96.88 634 GLU A O 1
ATOM 5185 N N . GLY A 1 635 ? -24.483 14.423 33.993 1.00 93.38 635 GLY A N 1
ATOM 5186 C CA . GLY A 1 635 ? -25.883 14.568 34.399 1.00 93.38 635 GLY A CA 1
ATOM 5187 C C . GLY A 1 635 ? -26.837 14.674 33.200 1.00 93.38 635 GLY A C 1
ATOM 5188 O O . GLY A 1 635 ? -26.996 13.720 32.447 1.00 93.38 635 GLY A O 1
ATOM 5189 N N . GLN A 1 636 ? -27.502 15.823 33.047 1.00 94.12 636 GLN A N 1
ATOM 5190 C CA . GLN A 1 636 ? -28.474 16.092 31.971 1.00 94.12 636 GLN A CA 1
ATOM 5191 C C . GLN A 1 636 ? -27.866 16.839 30.772 1.00 94.12 636 GLN A C 1
ATOM 5193 O O . GLN A 1 636 ? -28.577 17.137 29.814 1.00 94.12 636 GLN A O 1
ATOM 5198 N N . LYS A 1 637 ? -26.569 17.163 30.821 1.00 97.88 637 LYS A N 1
ATOM 5199 C CA . LYS A 1 637 ? -25.894 17.996 29.822 1.00 97.88 637 LYS A CA 1
ATOM 5200 C C . LYS A 1 637 ? -24.969 17.167 28.947 1.00 97.88 637 LYS A C 1
ATOM 5202 O O . LYS A 1 637 ? -24.204 16.346 29.451 1.00 97.88 637 LYS A O 1
ATOM 5207 N N . TYR A 1 638 ? -25.021 17.438 27.650 1.00 98.50 638 TYR A N 1
ATOM 5208 C CA . TYR A 1 638 ? -24.217 16.799 26.619 1.00 98.50 638 TYR A CA 1
ATOM 5209 C C . TYR A 1 638 ? -23.300 17.862 26.028 1.00 98.50 638 TYR A C 1
ATOM 5211 O O . TYR A 1 638 ? -23.764 18.932 25.636 1.00 98.50 638 TYR A O 1
ATOM 5219 N N . TYR A 1 639 ? -22.012 17.571 25.950 1.00 98.50 639 TYR A N 1
ATOM 5220 C CA . TYR A 1 639 ? -20.982 18.481 25.479 1.00 98.50 639 TYR A CA 1
ATOM 5221 C C . TYR A 1 639 ? -20.205 17.839 24.341 1.00 98.50 639 TYR A C 1
ATOM 5223 O O . TYR A 1 639 ? -19.888 16.652 24.409 1.00 98.50 639 TYR A O 1
ATOM 5231 N N . ARG A 1 640 ? -19.825 18.635 23.343 1.00 97.31 640 ARG A N 1
ATOM 5232 C CA . ARG A 1 640 ? -18.682 18.291 22.495 1.00 97.31 640 ARG A CA 1
ATOM 5233 C C . ARG A 1 640 ? -17.396 18.744 23.177 1.00 97.31 640 ARG A C 1
ATOM 5235 O O . ARG A 1 640 ? -17.376 19.816 23.788 1.00 97.31 640 ARG A O 1
ATOM 5242 N N . VAL A 1 641 ? -16.361 17.918 23.094 1.00 97.31 641 VAL A N 1
ATOM 5243 C CA . VAL A 1 641 ? -15.048 18.168 23.695 1.00 97.31 641 VAL A CA 1
ATOM 5244 C C . VAL A 1 641 ? -13.970 17.956 22.644 1.00 97.31 641 VAL A C 1
ATOM 5246 O O . VAL A 1 641 ? -13.967 16.921 21.986 1.00 97.31 641 VAL A O 1
ATOM 5249 N N . ASN A 1 642 ? -13.075 18.926 22.478 1.00 94.38 642 ASN A N 1
ATOM 5250 C CA . ASN A 1 642 ? -11.946 18.830 21.548 1.00 94.38 642 ASN A CA 1
ATOM 5251 C C . ASN A 1 642 ? -10.661 18.345 22.249 1.00 94.38 642 ASN A C 1
ATOM 5253 O O . ASN A 1 642 ? -10.633 18.138 23.463 1.00 94.38 642 ASN A O 1
ATOM 5257 N N . GLU A 1 643 ? -9.565 18.214 21.499 1.00 91.69 643 GLU A N 1
ATOM 5258 C CA . GLU A 1 643 ? -8.256 17.768 22.017 1.00 91.69 643 GLU A CA 1
ATOM 5259 C C . GLU A 1 643 ? -7.624 18.684 23.076 1.00 91.69 643 GLU A C 1
ATOM 5261 O O . GLU A 1 643 ? -6.644 18.305 23.714 1.00 91.69 643 GLU A O 1
ATOM 5266 N N . ARG A 1 644 ? -8.158 19.894 23.279 1.00 92.44 644 ARG A N 1
ATOM 5267 C CA . ARG A 1 644 ? -7.718 20.824 24.331 1.00 92.44 644 ARG A CA 1
ATOM 5268 C C . ARG A 1 644 ? -8.537 20.689 25.614 1.00 92.44 644 ARG A C 1
ATOM 5270 O O . ARG A 1 644 ? -8.262 21.391 26.582 1.00 92.44 644 ARG A O 1
ATOM 5277 N N . GLY A 1 645 ? -9.544 19.813 25.628 1.00 93.88 645 GLY A N 1
ATOM 5278 C CA . GLY A 1 645 ? -10.462 19.642 26.755 1.00 93.88 645 GLY A CA 1
ATOM 5279 C C . GLY A 1 645 ? -11.523 20.743 26.836 1.00 93.88 645 GLY A C 1
ATOM 5280 O O . GLY A 1 645 ? -12.251 20.835 27.827 1.00 93.88 645 GLY A O 1
ATOM 5281 N N . GLU A 1 646 ? -11.637 21.587 25.805 1.00 96.31 646 GLU A N 1
ATOM 5282 C CA . GLU A 1 646 ? -12.628 22.659 25.758 1.00 96.31 646 GLU A CA 1
ATOM 5283 C C . GLU A 1 646 ? -14.018 22.050 25.560 1.00 96.31 646 GLU A C 1
ATOM 5285 O O . GLU A 1 646 ? -14.272 21.342 24.585 1.00 96.31 646 GLU A O 1
ATOM 5290 N N . LYS A 1 647 ? -14.928 22.330 26.497 1.00 97.25 647 LYS A N 1
ATOM 5291 C CA . LYS A 1 647 ? -16.306 21.834 26.464 1.00 97.25 647 LYS A CA 1
ATOM 5292 C C . LYS A 1 647 ? -17.224 22.863 25.818 1.00 97.25 647 LYS A C 1
ATOM 5294 O O . LYS A 1 647 ? -17.286 24.007 26.267 1.00 97.25 647 LYS A O 1
ATOM 5299 N N . GLN A 1 648 ? -18.036 22.430 24.862 1.00 97.56 648 GLN A N 1
ATOM 5300 C CA . GLN A 1 648 ? -19.142 23.225 24.335 1.00 97.56 648 GLN A CA 1
ATOM 5301 C C . GLN A 1 648 ? -20.456 22.464 24.476 1.00 97.56 648 GLN A C 1
ATOM 5303 O O . GLN A 1 648 ? -20.563 21.319 24.044 1.00 97.56 648 GLN A O 1
ATOM 5308 N N . LEU A 1 649 ? -21.458 23.104 25.085 1.00 97.62 649 LEU A N 1
ATOM 5309 C CA . LEU A 1 649 ? -22.779 22.506 25.275 1.00 97.62 649 LEU A CA 1
ATOM 5310 C C . LEU A 1 649 ? -23.419 22.201 23.913 1.00 97.62 649 LEU A C 1
ATOM 5312 O O . LEU A 1 649 ? -23.495 23.073 23.049 1.00 97.62 649 LEU A O 1
ATOM 5316 N N . LEU A 1 650 ? -23.866 20.959 23.753 1.00 96.25 650 LEU A N 1
ATOM 5317 C CA . LEU A 1 650 ? -24.518 20.433 22.559 1.00 96.25 650 LEU A CA 1
ATOM 5318 C C . LEU A 1 650 ? -26.037 20.354 22.750 1.00 96.25 650 LEU A C 1
ATOM 5320 O O . LEU A 1 650 ? -26.788 20.822 21.901 1.00 96.25 650 LEU A O 1
ATOM 5324 N N . LEU A 1 651 ? -26.488 19.782 23.872 1.00 95.88 651 LEU A N 1
ATOM 5325 C CA . LEU A 1 651 ? -27.892 19.784 24.296 1.00 95.88 651 LEU A CA 1
ATOM 5326 C C . LEU A 1 651 ? -28.017 19.570 25.815 1.00 95.88 651 LEU A C 1
ATOM 5328 O O . LEU A 1 651 ? -27.078 19.115 26.471 1.00 95.88 651 LEU A O 1
ATOM 5332 N N . GLU A 1 652 ? -29.191 19.873 26.365 1.00 96.12 652 GLU A N 1
ATOM 5333 C CA . GLU A 1 652 ? -29.539 19.645 27.771 1.00 96.12 652 GLU A CA 1
ATOM 5334 C C . GLU A 1 652 ? -30.944 19.039 27.868 1.00 96.12 652 GLU A C 1
ATOM 5336 O O . GLU A 1 652 ? -31.893 19.535 27.254 1.00 96.12 652 GLU A O 1
ATOM 5341 N N . ASP A 1 653 ? -31.074 17.947 28.620 1.00 90.81 653 ASP A N 1
ATOM 5342 C CA . ASP A 1 653 ? -32.368 17.340 28.915 1.00 90.81 653 ASP A CA 1
ATOM 5343 C C . ASP A 1 653 ? -33.166 18.226 29.877 1.00 90.81 653 ASP A C 1
ATOM 5345 O O . ASP A 1 653 ? -32.659 18.654 30.912 1.00 90.81 653 ASP A O 1
ATOM 5349 N N . LYS A 1 654 ? -34.438 18.487 29.555 1.00 81.12 654 LYS A N 1
ATOM 5350 C CA . LYS A 1 654 ? -35.356 19.164 30.481 1.00 81.12 654 LYS A CA 1
ATOM 5351 C C . LYS A 1 654 ? -35.762 18.190 31.594 1.00 81.12 654 LYS A C 1
ATOM 5353 O O . LYS A 1 654 ? -36.021 17.020 31.310 1.00 81.12 654 LYS A O 1
ATOM 5358 N N . LYS A 1 655 ? -35.777 18.686 32.837 1.00 58.94 655 LYS A N 1
ATOM 5359 C CA . LYS A 1 655 ? -36.193 17.937 34.034 1.00 58.94 655 LYS A CA 1
ATOM 5360 C C . LYS A 1 655 ? -37.620 17.420 33.950 1.00 58.94 655 LYS A C 1
ATOM 5362 O O . LYS A 1 655 ? -38.477 18.166 33.426 1.00 58.94 655 LYS A O 1
#